Protein AF-A0A7C8MII4-F1 (afdb_monomer_lite)

Radius of gyration: 40.81 Å; chains: 1; bounding box: 81×83×101 Å

Structure (mmCIF, N/CA/C/O backbone):
data_AF-A0A7C8MII4-F1
#
_entry.id   AF-A0A7C8MII4-F1
#
loop_
_atom_site.group_PDB
_atom_site.id
_atom_site.type_symbol
_atom_site.label_atom_id
_atom_site.label_alt_id
_atom_site.label_comp_id
_atom_site.label_asym_id
_atom_site.label_entity_id
_atom_site.label_seq_id
_atom_site.pdbx_PDB_ins_code
_atom_site.Cartn_x
_atom_site.Cartn_y
_atom_site.Cartn_z
_atom_site.occupancy
_atom_site.B_iso_or_equiv
_atom_site.auth_seq_id
_atom_site.auth_comp_id
_atom_site.auth_asym_id
_atom_site.auth_atom_id
_atom_site.pdbx_PDB_model_num
ATOM 1 N N . MET A 1 1 ? -18.122 21.757 -27.239 1.00 58.00 1 MET A N 1
ATOM 2 C CA . MET A 1 1 ? -17.012 21.455 -26.301 1.00 58.00 1 MET A CA 1
ATOM 3 C C . MET A 1 1 ? -17.137 22.198 -24.965 1.00 58.00 1 MET A C 1
ATOM 5 O O . MET A 1 1 ? -17.083 21.529 -23.948 1.00 58.00 1 MET A O 1
ATOM 9 N N . ARG A 1 2 ? -17.390 23.521 -24.916 1.00 62.47 2 ARG A N 1
ATOM 10 C CA . ARG A 1 2 ? -17.504 24.284 -23.643 1.00 62.47 2 ARG A CA 1
ATOM 11 C C . ARG A 1 2 ? -18.662 23.869 -22.705 1.00 62.47 2 ARG A C 1
ATOM 13 O O . ARG A 1 2 ? -18.511 23.957 -21.490 1.00 62.47 2 ARG A O 1
ATOM 20 N N . SER A 1 3 ? -19.791 23.391 -23.239 1.00 69.25 3 SER A N 1
ATOM 21 C CA . SER A 1 3 ? -20.938 22.919 -22.434 1.00 69.25 3 SER A CA 1
ATOM 22 C C . SER A 1 3 ? -20.694 21.566 -21.753 1.00 69.25 3 SER A C 1
ATOM 24 O O . SER A 1 3 ? -21.163 21.340 -20.648 1.00 69.25 3 SER A O 1
ATOM 26 N N . GLN A 1 4 ? -19.914 20.675 -22.373 1.00 74.56 4 GLN A N 1
ATOM 27 C CA . GLN A 1 4 ? -19.583 19.372 -21.784 1.00 74.56 4 GLN A CA 1
ATOM 28 C C . GLN A 1 4 ? -18.565 19.503 -20.649 1.00 74.56 4 GLN A C 1
ATOM 30 O O . GLN A 1 4 ? -18.682 18.819 -19.639 1.00 74.56 4 GLN A O 1
ATOM 35 N N . SER A 1 5 ? -17.610 20.429 -20.774 1.00 81.00 5 SER A N 1
ATOM 36 C CA . SER A 1 5 ? -16.639 20.733 -19.717 1.00 81.00 5 SER A CA 1
ATOM 37 C C . SER A 1 5 ? -17.300 21.342 -18.476 1.00 81.00 5 SER A C 1
ATOM 39 O O . SER A 1 5 ? -16.904 21.029 -17.360 1.00 81.00 5 SER A O 1
ATOM 41 N N . SER A 1 6 ? -18.322 22.184 -18.661 1.00 84.81 6 SER A N 1
ATOM 42 C CA . SER A 1 6 ? -19.078 22.796 -17.559 1.00 84.81 6 SER A CA 1
ATOM 43 C C . SER A 1 6 ? -20.031 21.806 -16.888 1.00 84.81 6 SER A C 1
ATOM 45 O O . SER A 1 6 ? -20.107 21.800 -15.665 1.00 84.81 6 SER A O 1
ATOM 47 N N . LEU A 1 7 ? -20.678 20.914 -17.646 1.00 88.38 7 LEU A N 1
ATOM 48 C CA . LEU A 1 7 ? -21.465 19.808 -17.084 1.00 88.38 7 LEU A CA 1
ATOM 49 C C . LEU A 1 7 ? -20.591 18.840 -16.277 1.00 88.38 7 LEU A C 1
ATOM 51 O O . LEU A 1 7 ? -20.950 18.489 -15.158 1.00 88.38 7 LEU A O 1
ATOM 55 N N . LEU A 1 8 ? -19.418 18.464 -16.800 1.00 87.75 8 LEU A N 1
ATOM 56 C CA . LEU A 1 8 ? -18.447 17.642 -16.070 1.00 87.75 8 LEU A CA 1
ATOM 57 C C . LEU A 1 8 ? -17.945 18.335 -14.804 1.00 87.75 8 LEU A C 1
ATOM 59 O O . LEU A 1 8 ? -17.869 17.693 -13.762 1.00 87.75 8 LEU A O 1
ATOM 63 N N . ALA A 1 9 ? -17.646 19.634 -14.868 1.00 88.56 9 ALA A N 1
ATOM 64 C CA . ALA A 1 9 ? -17.247 20.402 -13.693 1.00 88.56 9 ALA A CA 1
ATOM 65 C C . ALA A 1 9 ? -18.372 20.474 -12.651 1.00 88.56 9 ALA A C 1
ATOM 67 O O . ALA A 1 9 ? -18.112 20.305 -11.467 1.00 88.56 9 ALA A O 1
ATOM 68 N N . LEU A 1 10 ? -19.625 20.659 -13.075 1.00 91.56 10 LEU A N 1
ATOM 69 C CA . LEU A 1 10 ? -20.774 20.723 -12.174 1.00 91.56 10 LEU A CA 1
ATOM 70 C C . LEU A 1 10 ? -21.038 19.362 -11.523 1.00 91.56 10 LEU A C 1
ATOM 72 O O . LEU A 1 10 ? -21.192 19.303 -10.309 1.00 91.56 10 LEU A O 1
ATOM 76 N N . VAL A 1 11 ? -20.988 18.267 -12.288 1.00 91.12 11 VAL A N 1
ATOM 77 C CA . VAL A 1 11 ? -21.071 16.894 -11.757 1.00 91.12 11 VAL A CA 1
ATOM 78 C C . VAL A 1 11 ? -19.927 16.613 -10.784 1.00 91.12 11 VAL A C 1
ATOM 80 O O . VAL A 1 11 ? -20.163 16.050 -9.719 1.00 91.12 11 VAL A O 1
ATOM 83 N N . LEU A 1 12 ? -18.705 17.044 -11.101 1.00 89.19 12 LEU A N 1
ATOM 84 C CA . LEU A 1 12 ? -17.547 16.885 -10.224 1.00 89.19 12 LEU A CA 1
ATOM 85 C C . LEU A 1 12 ? -17.688 17.709 -8.936 1.00 89.19 12 LEU A C 1
ATOM 87 O O . LEU A 1 12 ? -17.366 17.203 -7.867 1.00 89.19 12 LEU A O 1
ATOM 91 N N . CYS A 1 13 ? -18.235 18.925 -9.002 1.00 87.62 13 CYS A N 1
ATOM 92 C CA . CYS A 1 13 ? -18.549 19.743 -7.828 1.00 87.62 13 CYS A CA 1
ATOM 93 C C . CYS A 1 13 ? -19.676 19.137 -6.980 1.00 87.62 13 CYS A C 1
ATOM 95 O O . CYS A 1 13 ? -19.577 19.135 -5.757 1.00 87.62 13 CYS A O 1
ATOM 97 N N . LEU A 1 14 ? -20.723 18.591 -7.604 1.00 87.38 14 LEU A N 1
ATOM 98 C CA . LEU A 1 14 ? -21.826 17.913 -6.913 1.00 87.38 14 LEU A CA 1
ATOM 99 C C . LEU A 1 14 ? -21.333 16.636 -6.222 1.00 87.38 14 LEU A C 1
ATOM 101 O O . LEU A 1 14 ? -21.684 16.370 -5.075 1.00 87.38 14 LEU A O 1
ATOM 105 N N . PHE A 1 15 ? -20.453 15.887 -6.888 1.00 84.75 15 PHE A N 1
ATOM 106 C CA . PHE A 1 15 ? -19.798 14.717 -6.318 1.00 84.75 15 PHE A CA 1
ATOM 107 C C . PHE A 1 15 ? -18.830 15.097 -5.191 1.00 84.75 15 PHE A C 1
ATOM 109 O O . PHE A 1 15 ? -18.818 14.440 -4.156 1.00 84.75 15 PHE A O 1
ATOM 116 N N . ALA A 1 16 ? -18.065 16.181 -5.344 1.00 79.94 16 ALA A N 1
ATOM 117 C CA . ALA A 1 16 ? -17.188 16.699 -4.298 1.00 79.94 16 ALA A CA 1
ATOM 118 C C . ALA A 1 16 ? -17.983 17.186 -3.075 1.00 79.94 16 ALA A C 1
ATOM 120 O O . ALA A 1 16 ? -17.587 16.901 -1.950 1.00 79.94 16 ALA A O 1
ATOM 121 N N . ALA A 1 17 ? -19.128 17.845 -3.277 1.00 79.75 17 ALA A N 1
ATOM 122 C CA . ALA A 1 17 ? -20.029 18.252 -2.200 1.00 79.75 17 ALA A CA 1
ATOM 123 C C . ALA A 1 17 ? -20.650 17.040 -1.485 1.00 79.75 17 ALA A C 1
ATOM 125 O O . ALA A 1 17 ? -20.698 17.011 -0.258 1.00 79.75 17 ALA A O 1
ATOM 126 N N . ALA A 1 18 ? -21.060 16.008 -2.231 1.00 74.25 18 ALA A N 1
ATOM 127 C CA . ALA A 1 18 ? -21.553 14.756 -1.658 1.00 74.25 18 ALA A CA 1
ATOM 128 C C . ALA A 1 18 ? -20.454 13.977 -0.909 1.00 74.25 18 ALA A C 1
ATOM 130 O O . ALA A 1 18 ? -20.721 13.389 0.134 1.00 74.25 18 ALA A O 1
ATOM 131 N N . ALA A 1 19 ? -19.211 14.000 -1.401 1.00 70.75 19 ALA A N 1
ATOM 132 C CA . ALA A 1 19 ? -18.064 13.379 -0.741 1.00 70.75 19 ALA A CA 1
ATOM 133 C C . ALA A 1 19 ? -17.612 14.154 0.511 1.00 70.75 19 ALA A C 1
ATOM 135 O O . ALA A 1 19 ? -17.156 13.545 1.475 1.00 70.75 19 ALA A O 1
ATOM 136 N N . ALA A 1 20 ? -17.773 15.481 0.519 1.00 70.38 20 ALA A N 1
ATOM 137 C CA . ALA A 1 20 ? -17.507 16.344 1.669 1.00 70.38 20 ALA A CA 1
ATOM 138 C C . ALA A 1 20 ? -18.640 16.340 2.712 1.00 70.38 20 ALA A C 1
ATOM 140 O O . ALA A 1 20 ? -18.499 16.961 3.763 1.00 70.38 20 ALA A O 1
ATOM 141 N N . ALA A 1 21 ? -19.754 15.652 2.442 1.00 72.38 21 ALA A N 1
ATOM 142 C CA . ALA A 1 21 ? -20.902 15.621 3.342 1.00 72.38 21 ALA A CA 1
ATOM 143 C C . ALA A 1 21 ? -20.630 14.865 4.652 1.00 72.38 21 ALA A C 1
ATOM 145 O O . ALA A 1 21 ? -21.387 15.033 5.605 1.00 72.38 21 ALA A O 1
ATOM 146 N N . TRP A 1 22 ? -19.591 14.024 4.707 1.00 76.81 22 TRP A N 1
ATOM 147 C CA . TRP A 1 22 ? -19.248 13.246 5.899 1.00 76.81 22 TRP A CA 1
ATOM 148 C C . TRP A 1 22 ? -17.985 13.779 6.549 1.00 76.81 22 TRP A C 1
ATOM 150 O O . TRP A 1 22 ? -16.925 13.863 5.923 1.00 76.81 22 TRP A O 1
ATOM 160 N N . SER A 1 23 ? -18.089 14.090 7.833 1.00 85.19 23 SER A N 1
ATOM 161 C CA . SER A 1 23 ? -16.958 14.561 8.613 1.00 85.19 23 SER A CA 1
ATOM 162 C C . SER A 1 23 ? -16.147 13.394 9.183 1.00 85.19 23 SER A C 1
ATOM 164 O O . SER A 1 23 ? -16.542 12.225 9.125 1.00 85.19 23 SER A O 1
ATOM 166 N N . LYS A 1 24 ? -14.986 13.697 9.770 1.00 86.44 24 LYS A N 1
ATOM 167 C CA . LYS A 1 24 ? -14.166 12.693 10.458 1.00 86.44 24 LYS A CA 1
ATOM 168 C C . LYS A 1 24 ? -14.932 12.034 11.613 1.00 86.44 24 LYS A C 1
ATOM 170 O O . LYS A 1 24 ? -14.846 10.821 11.779 1.00 86.44 24 LYS A O 1
ATOM 175 N N . GLU A 1 25 ? -15.708 12.816 12.357 1.00 88.06 25 GLU A N 1
ATOM 176 C CA . GLU A 1 25 ? -16.490 12.329 13.499 1.00 88.06 25 GLU A CA 1
ATOM 177 C C . GLU A 1 25 ? -17.560 11.314 13.057 1.00 88.06 25 GLU A C 1
ATOM 179 O O . GLU A 1 25 ? -17.775 10.309 13.733 1.00 88.06 25 GLU A O 1
ATOM 184 N N . ASP A 1 26 ? -18.168 11.497 11.877 1.00 88.88 26 ASP A N 1
ATOM 185 C CA . ASP A 1 26 ? -19.146 10.540 11.336 1.00 88.88 26 ASP A CA 1
ATOM 186 C C . ASP A 1 26 ? -18.500 9.171 11.072 1.00 88.88 26 ASP A C 1
ATOM 188 O O . ASP A 1 26 ? -19.045 8.123 11.428 1.00 88.88 26 ASP A O 1
ATOM 192 N N . HIS A 1 27 ? -17.283 9.170 10.521 1.00 87.12 27 HIS A N 1
ATOM 193 C CA . HIS A 1 27 ? -16.519 7.944 10.289 1.00 87.12 27 HIS A CA 1
ATOM 194 C C . HIS A 1 27 ? -16.137 7.242 11.600 1.00 87.12 27 HIS A C 1
ATOM 196 O O . HIS A 1 27 ? -16.118 6.008 11.651 1.00 87.12 27 HIS A O 1
ATOM 202 N N . GLU A 1 28 ? -15.850 7.999 12.663 1.00 88.50 28 GLU A N 1
ATOM 203 C CA . GLU A 1 28 ? -15.583 7.444 13.994 1.00 88.50 28 GLU A CA 1
ATOM 204 C C . GLU A 1 28 ? -16.837 6.780 14.578 1.00 88.50 28 GLU A C 1
ATOM 206 O O . GLU A 1 28 ? -16.761 5.636 15.035 1.00 88.50 28 GLU A O 1
ATOM 211 N N . ILE A 1 29 ? -18.007 7.417 14.465 1.00 91.44 29 ILE A N 1
ATOM 212 C CA . ILE A 1 29 ? -19.292 6.836 14.881 1.00 91.44 29 ILE A CA 1
ATOM 213 C C . ILE A 1 29 ? -19.578 5.533 14.118 1.00 91.44 29 ILE A C 1
ATOM 215 O O . ILE A 1 29 ? -19.947 4.527 14.733 1.00 91.44 29 ILE A O 1
ATOM 219 N N . PHE A 1 30 ? -19.380 5.513 12.795 1.00 90.56 30 PHE A N 1
ATOM 220 C CA . PHE A 1 30 ? -19.610 4.318 11.973 1.00 90.56 30 PHE A CA 1
ATOM 221 C C . PHE A 1 30 ? -18.672 3.177 12.352 1.00 90.56 30 PHE A C 1
ATOM 223 O O . PHE A 1 30 ? -19.114 2.038 12.523 1.00 90.56 30 PHE A O 1
ATOM 230 N N . ARG A 1 31 ? -17.389 3.487 12.563 1.00 88.88 31 ARG A N 1
ATOM 231 C CA . ARG A 1 31 ? -16.403 2.516 13.036 1.00 88.88 31 ARG A CA 1
ATOM 232 C C . ARG A 1 31 ? -16.801 1.936 14.393 1.00 88.88 31 ARG A C 1
ATOM 234 O O . ARG A 1 31 ? -16.779 0.718 14.551 1.00 88.88 31 ARG A O 1
ATOM 241 N N . LEU A 1 32 ? -17.168 2.779 15.360 1.00 91.12 32 LEU A N 1
ATOM 242 C CA . LEU A 1 32 ? -17.574 2.334 16.697 1.00 91.12 32 LEU A CA 1
ATOM 243 C C . LEU A 1 32 ? -18.816 1.451 16.635 1.00 91.12 32 LEU A C 1
ATOM 245 O O . LEU A 1 32 ? -18.857 0.405 17.277 1.00 91.12 32 LEU A O 1
ATOM 249 N N . ARG A 1 33 ? -19.810 1.827 15.827 1.00 91.56 33 ARG A N 1
ATOM 250 C CA . ARG A 1 33 ? -21.014 1.024 15.600 1.00 91.56 33 ARG A CA 1
ATOM 251 C C . ARG A 1 33 ? -20.665 -0.343 15.020 1.00 91.56 33 ARG A C 1
ATOM 253 O O . ARG A 1 33 ? -21.158 -1.348 15.522 1.00 91.56 33 ARG A O 1
ATOM 260 N N . ASP A 1 34 ? -19.790 -0.409 14.023 1.00 89.44 34 ASP A N 1
ATOM 261 C CA . ASP A 1 34 ? -19.360 -1.682 13.438 1.00 89.44 34 ASP A CA 1
ATOM 262 C C . ASP A 1 34 ? -18.573 -2.545 14.438 1.00 89.44 34 ASP A C 1
ATOM 264 O O . ASP A 1 34 ? -18.765 -3.762 14.492 1.00 89.44 34 ASP A O 1
ATOM 268 N N . GLU A 1 35 ? -17.736 -1.934 15.281 1.00 89.44 35 GLU A N 1
ATOM 269 C CA . GLU A 1 35 ? -17.054 -2.631 16.376 1.00 89.44 35 GLU A CA 1
ATOM 270 C C . GLU A 1 35 ? -18.051 -3.166 17.420 1.00 89.44 35 GLU A C 1
ATOM 272 O O . GLU A 1 35 ? -17.892 -4.287 17.908 1.00 89.44 35 GLU A O 1
ATOM 277 N N . VAL A 1 36 ? -19.104 -2.414 17.747 1.00 91.75 36 VAL A N 1
ATOM 278 C CA . VAL A 1 36 ? -20.169 -2.874 18.652 1.00 91.75 36 VAL A CA 1
ATOM 279 C C . VAL A 1 36 ? -20.945 -4.031 18.034 1.00 91.75 36 VAL A C 1
ATOM 281 O O . VAL A 1 36 ? -21.109 -5.057 18.694 1.00 91.75 36 VAL A O 1
ATOM 284 N N . VAL A 1 37 ? -21.336 -3.925 16.763 1.00 91.06 37 VAL A N 1
ATOM 285 C CA . VAL A 1 37 ? -22.053 -4.983 16.037 1.00 91.06 37 VAL A CA 1
ATOM 286 C C . VAL A 1 37 ? -21.228 -6.269 15.970 1.00 91.06 37 VAL A C 1
ATOM 288 O O . VAL A 1 37 ? -21.763 -7.353 16.198 1.00 91.06 37 VAL A O 1
ATOM 291 N N . ALA A 1 38 ? -19.920 -6.161 15.723 1.00 90.06 38 ALA A N 1
ATOM 292 C CA . ALA A 1 38 ? -19.025 -7.312 15.630 1.00 90.06 38 ALA A CA 1
ATOM 293 C C . ALA A 1 38 ? -18.858 -8.082 16.953 1.00 90.06 38 ALA A C 1
ATOM 295 O O . ALA A 1 38 ? -18.561 -9.275 16.922 1.00 90.06 38 ALA A O 1
ATOM 296 N N . HIS A 1 39 ? -19.012 -7.420 18.105 1.00 89.25 39 HIS A N 1
ATOM 297 C CA . HIS A 1 39 ? -18.741 -8.020 19.418 1.00 89.25 39 HIS A CA 1
ATOM 298 C C . HIS A 1 39 ? -19.978 -8.250 20.290 1.00 89.25 39 HIS A C 1
ATOM 300 O O . HIS A 1 39 ? -19.969 -9.180 21.092 1.00 89.25 39 HIS A O 1
ATOM 306 N N . SER A 1 40 ? -21.003 -7.409 20.161 1.00 88.19 40 SER A N 1
ATOM 307 C CA . SER A 1 40 ? -22.209 -7.423 21.004 1.00 88.19 40 SER A CA 1
ATOM 308 C C . SER A 1 40 ? -23.468 -7.821 20.226 1.00 88.19 40 SER A C 1
ATOM 310 O O . SER A 1 40 ? -24.484 -8.131 20.836 1.00 88.19 40 SER A O 1
ATOM 312 N N . GLY A 1 41 ? -23.400 -7.856 18.890 1.00 90.62 41 GLY A N 1
ATOM 313 C CA . GLY A 1 41 ? -24.505 -8.230 18.010 1.00 90.62 41 GLY A CA 1
ATOM 314 C C . GLY A 1 41 ? -25.177 -7.037 17.313 1.00 90.62 41 GLY A C 1
ATOM 315 O O . GLY A 1 41 ? -24.972 -5.885 17.695 1.00 90.62 41 GLY A O 1
ATOM 316 N N . PRO A 1 42 ? -25.988 -7.295 16.269 1.00 87.06 42 PRO A N 1
ATOM 317 C CA . PRO A 1 42 ? -26.512 -6.263 15.367 1.00 87.06 42 PRO A CA 1
ATOM 318 C C . PRO A 1 42 ? -27.553 -5.324 15.991 1.00 87.06 42 PRO A C 1
ATOM 320 O O . PRO A 1 42 ? -27.716 -4.209 15.504 1.00 87.06 42 PRO A O 1
ATOM 323 N N . ASN A 1 43 ? -28.231 -5.757 17.057 1.00 87.75 43 ASN A N 1
ATOM 324 C CA . ASN A 1 43 ? -29.342 -5.022 17.671 1.00 87.75 43 ASN A CA 1
ATOM 325 C C . ASN A 1 43 ? -28.922 -4.194 18.895 1.00 87.75 43 ASN A C 1
ATOM 327 O O . ASN A 1 43 ? -29.783 -3.656 19.580 1.00 87.75 43 ASN A O 1
ATOM 331 N N . VAL A 1 44 ? -27.623 -4.121 19.201 1.00 92.31 44 VAL A N 1
ATOM 332 C CA . VAL A 1 44 ? -27.122 -3.416 20.386 1.00 92.31 44 VAL A CA 1
ATOM 333 C C . VAL A 1 44 ? -26.718 -1.993 20.014 1.00 92.31 44 VAL A C 1
ATOM 335 O O . VAL A 1 44 ? -25.807 -1.784 19.210 1.00 92.31 44 VAL A O 1
ATOM 338 N N . THR A 1 45 ? -27.378 -1.009 20.620 1.00 94.19 45 THR A N 1
ATOM 339 C CA . THR A 1 45 ? -27.055 0.414 20.451 1.00 94.19 45 THR A CA 1
ATOM 340 C C . THR A 1 45 ? -26.050 0.904 21.497 1.00 94.19 45 THR A C 1
ATOM 342 O O . THR A 1 45 ? -25.735 0.222 22.476 1.00 94.19 45 THR A O 1
ATOM 345 N N . PHE A 1 46 ? -25.545 2.129 21.327 1.00 95.06 46 PHE A N 1
ATOM 346 C CA . PHE A 1 46 ? -24.672 2.765 22.322 1.00 95.06 46 PHE A CA 1
ATOM 347 C C . PHE A 1 46 ? -25.389 3.002 23.657 1.00 95.06 46 PHE A C 1
ATOM 349 O O . PHE A 1 46 ? -24.762 2.968 24.716 1.00 95.06 46 PHE A O 1
ATOM 356 N N . TYR A 1 47 ? -26.705 3.206 23.607 1.00 95.12 47 TYR A N 1
ATOM 357 C CA . TYR A 1 47 ? -27.550 3.384 24.780 1.00 95.12 47 TYR A CA 1
ATOM 358 C C . TYR A 1 47 ? -27.724 2.074 25.552 1.00 95.12 47 TYR A C 1
ATOM 360 O O . TYR A 1 47 ? -27.548 2.056 26.772 1.00 95.12 47 TYR A O 1
ATOM 368 N N . ASP A 1 48 ? -27.936 0.965 24.841 1.00 94.12 48 ASP A N 1
ATOM 369 C CA . ASP A 1 48 ? -28.034 -0.370 25.445 1.00 94.12 48 ASP A CA 1
ATOM 370 C C . ASP A 1 48 ? -26.714 -0.772 26.112 1.00 94.12 48 ASP A C 1
ATOM 372 O O . ASP A 1 48 ? -26.695 -1.329 27.207 1.00 94.12 48 ASP A O 1
ATOM 376 N N . LEU A 1 49 ? -25.575 -0.399 25.518 1.00 92.38 49 LEU A N 1
ATOM 377 C CA . LEU A 1 49 ? -24.268 -0.619 26.138 1.00 92.38 49 LEU A CA 1
ATOM 378 C C . LEU A 1 49 ? -24.078 0.134 27.453 1.00 92.38 49 LEU A C 1
ATOM 380 O O . LEU A 1 49 ? -23.292 -0.325 28.276 1.00 92.38 49 LEU A O 1
ATOM 384 N N . LEU A 1 50 ? -24.768 1.249 27.684 1.00 93.00 50 LEU A N 1
ATOM 385 C CA . LEU A 1 50 ? -24.737 1.981 28.954 1.00 93.00 50 LEU A CA 1
ATOM 386 C C . LEU A 1 50 ? -25.935 1.666 29.867 1.00 93.00 50 LEU A C 1
ATOM 388 O O . LEU A 1 50 ? -25.993 2.212 30.966 1.00 93.00 50 LEU A O 1
ATOM 392 N N . ASP A 1 51 ? -26.839 0.772 29.455 1.00 93.19 51 ASP A N 1
ATOM 393 C CA . ASP A 1 51 ? -28.106 0.451 30.132 1.00 93.19 51 ASP A CA 1
ATOM 394 C C . ASP A 1 51 ? -28.988 1.694 30.375 1.00 93.19 51 ASP A C 1
ATOM 396 O O . ASP A 1 51 ? -29.544 1.895 31.458 1.00 93.19 51 ASP A O 1
ATOM 400 N N . VAL A 1 52 ? -29.092 2.571 29.375 1.00 95.31 52 VAL A N 1
ATOM 401 C CA . VAL A 1 52 ? -29.874 3.818 29.437 1.00 95.31 52 VAL A CA 1
ATOM 402 C C . VAL A 1 52 ? -30.797 3.940 28.230 1.00 95.31 52 VAL A C 1
ATOM 404 O O . VAL A 1 52 ? -30.556 3.342 27.190 1.00 95.31 52 VAL A O 1
ATOM 407 N N . LYS A 1 53 ? -31.859 4.743 28.347 1.00 94.56 53 LYS A N 1
ATOM 408 C CA . LYS A 1 53 ? -32.743 5.053 27.213 1.00 94.56 53 LYS A CA 1
ATOM 409 C C . LYS A 1 53 ? -32.149 6.178 26.347 1.00 94.56 53 LYS A C 1
ATOM 411 O O . LYS A 1 53 ? -31.478 7.053 26.899 1.00 94.56 53 LYS A O 1
ATOM 416 N N . PRO A 1 54 ? -32.475 6.253 25.042 1.00 92.69 54 PRO A N 1
ATOM 417 C CA . PRO A 1 54 ? -32.070 7.372 24.181 1.00 92.69 54 PRO A CA 1
ATOM 418 C C . PRO A 1 54 ? -32.540 8.748 24.680 1.00 92.69 54 PRO A C 1
ATOM 420 O O . PRO A 1 54 ? -31.927 9.762 24.368 1.00 92.69 54 PRO A O 1
ATOM 423 N N . SER A 1 55 ? -33.592 8.799 25.507 1.00 93.12 55 SER A N 1
ATOM 424 C CA . SER A 1 55 ? -34.104 10.023 26.140 1.00 93.12 55 SER A CA 1
ATOM 425 C C . SER A 1 55 ? -33.355 10.442 27.417 1.00 93.12 55 SER A C 1
ATOM 427 O O . SER A 1 55 ? -33.771 11.387 28.084 1.00 93.12 55 SER A O 1
ATOM 429 N N . ALA A 1 56 ? -32.286 9.739 27.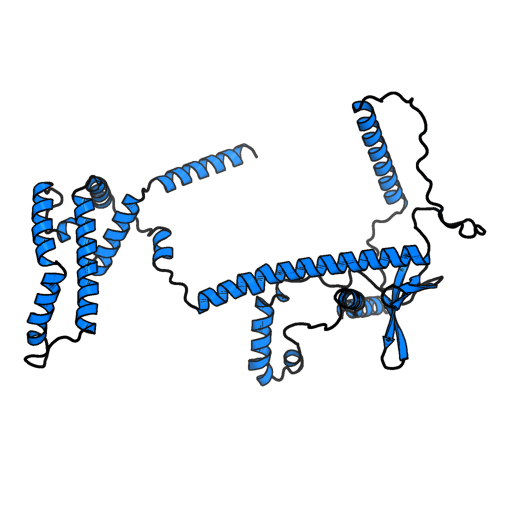806 1.00 93.31 56 ALA A N 1
ATOM 430 C CA . ALA A 1 56 ? -31.573 9.996 29.055 1.00 93.31 56 ALA A CA 1
ATOM 431 C C . ALA A 1 56 ? -30.850 11.356 29.062 1.00 93.31 56 ALA A C 1
ATOM 433 O O . ALA A 1 56 ? -30.223 11.766 28.075 1.00 93.31 56 ALA A O 1
ATOM 434 N N . THR A 1 57 ? -30.892 12.034 30.210 1.00 95.50 57 THR A N 1
ATOM 435 C CA . THR A 1 57 ? -30.203 13.314 30.446 1.00 95.50 57 THR A CA 1
ATOM 436 C C . THR A 1 57 ? -28.690 13.110 30.579 1.00 95.50 57 THR A C 1
ATOM 438 O O . THR A 1 57 ? -28.225 12.037 30.968 1.00 95.50 57 THR A O 1
ATOM 441 N N . GLN A 1 58 ? -27.895 14.153 30.329 1.00 93.12 58 GLN A N 1
ATOM 442 C CA . GLN A 1 58 ? -26.430 14.086 30.412 1.00 93.12 58 GLN A CA 1
ATOM 443 C C . GLN A 1 58 ? -25.902 13.597 31.773 1.00 93.12 58 GLN A C 1
ATOM 445 O O . GLN A 1 58 ? -24.937 12.833 31.836 1.00 93.12 58 GLN A O 1
ATOM 450 N N . ASP A 1 59 ? -26.557 13.950 32.878 1.00 94.25 59 ASP A N 1
ATOM 451 C CA . ASP A 1 59 ? -26.134 13.482 34.203 1.00 94.25 59 ASP A CA 1
ATOM 452 C C . ASP A 1 59 ? -26.448 12.004 34.443 1.00 94.25 59 ASP A C 1
ATOM 454 O O . ASP A 1 59 ? -25.672 11.304 35.100 1.00 94.25 59 ASP A O 1
ATOM 458 N N . GLN A 1 60 ? -27.536 11.496 33.856 1.00 95.12 60 GLN A N 1
ATOM 459 C CA . GLN A 1 60 ? -27.837 10.065 33.857 1.00 95.12 60 GLN A CA 1
ATOM 460 C C . GLN A 1 60 ? -26.778 9.299 33.053 1.00 95.12 60 GLN A C 1
ATOM 462 O O . GLN A 1 60 ? -26.273 8.288 33.539 1.00 95.12 60 GLN A O 1
ATOM 467 N N . LEU A 1 61 ? -26.349 9.829 31.900 1.00 94.62 61 LEU A N 1
ATOM 468 C CA . LEU A 1 61 ? -25.258 9.255 31.101 1.00 94.62 61 LEU A CA 1
ATOM 469 C C . LEU A 1 61 ? -23.929 9.226 31.866 1.00 94.62 61 LEU A C 1
ATOM 471 O O . LEU A 1 61 ? -23.227 8.214 31.861 1.00 94.62 61 LEU A O 1
ATOM 475 N N . LYS A 1 62 ? -23.581 10.305 32.577 1.00 94.81 62 LYS A N 1
ATOM 476 C CA . LYS A 1 62 ? -22.376 10.345 33.424 1.00 94.81 62 LYS A CA 1
ATOM 477 C C . LYS A 1 62 ? -22.429 9.291 34.532 1.00 94.81 62 LYS A C 1
ATOM 479 O O . LYS A 1 62 ? -21.431 8.602 34.747 1.00 94.81 62 LYS A O 1
ATOM 484 N N . LYS A 1 63 ? -23.570 9.146 35.218 1.00 95.94 63 LYS A N 1
ATOM 485 C CA . LYS A 1 63 ? -23.767 8.142 36.280 1.00 95.94 63 LYS A CA 1
ATOM 486 C C . LY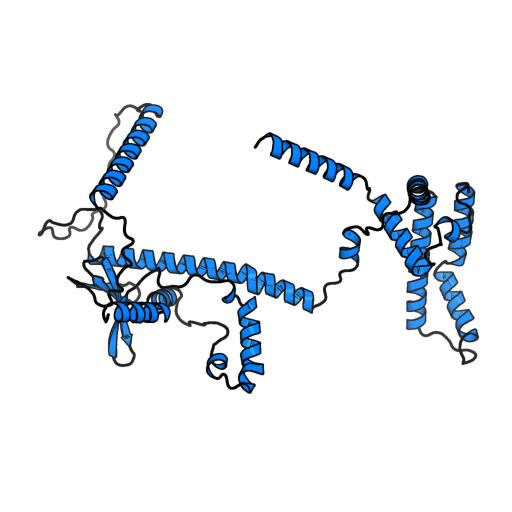S A 1 63 ? -23.687 6.715 35.730 1.00 95.94 63 LYS A C 1
ATOM 488 O O . LYS A 1 63 ? -22.946 5.900 36.278 1.00 95.94 63 LYS A O 1
ATOM 493 N N . ALA A 1 64 ? -24.384 6.437 34.630 1.00 96.56 64 ALA A N 1
ATOM 494 C CA . ALA A 1 64 ? -24.383 5.135 33.969 1.00 96.56 64 ALA A CA 1
ATOM 495 C C . ALA A 1 64 ? -22.978 4.739 33.495 1.00 96.56 64 ALA A C 1
ATOM 497 O O . ALA A 1 64 ? -22.499 3.650 33.813 1.00 96.56 64 ALA A O 1
ATOM 498 N N . TYR A 1 65 ? -22.263 5.665 32.848 1.00 95.50 65 TYR A N 1
ATOM 499 C CA . TYR A 1 65 ? -20.873 5.455 32.455 1.00 95.50 65 TYR A CA 1
ATOM 500 C C . TYR A 1 65 ? -19.974 5.134 33.650 1.00 95.50 65 TYR A C 1
ATOM 502 O O . TYR A 1 65 ? -19.225 4.168 33.588 1.00 95.50 65 TYR A O 1
ATOM 510 N N . ARG A 1 66 ? -20.049 5.901 34.748 1.00 95.69 66 ARG A N 1
ATOM 511 C CA . ARG A 1 66 ? -19.242 5.631 35.953 1.00 95.69 66 ARG A CA 1
ATOM 512 C C . ARG A 1 66 ? -19.508 4.227 36.499 1.00 95.69 66 ARG A C 1
ATOM 514 O O . ARG A 1 66 ? -18.562 3.502 36.800 1.00 95.69 66 ARG A O 1
ATOM 521 N N . LYS A 1 67 ? -20.782 3.826 36.567 1.00 95.88 67 LYS A N 1
ATOM 522 C CA . LYS A 1 67 ? -21.191 2.487 37.010 1.00 95.88 67 LYS A CA 1
ATOM 523 C C . LYS A 1 67 ? -20.605 1.396 36.107 1.00 95.88 67 LYS A C 1
ATOM 525 O O . LYS A 1 67 ? -19.992 0.459 36.614 1.00 95.88 67 LYS A O 1
ATOM 530 N N . LYS A 1 68 ? -20.747 1.532 34.785 1.00 94.38 68 LYS A N 1
ATOM 531 C CA . LYS A 1 68 ? -20.313 0.511 33.818 1.00 94.38 68 LYS A CA 1
ATOM 532 C C . LYS A 1 68 ? -18.792 0.467 33.631 1.00 94.38 68 LYS A C 1
ATOM 534 O O . LYS A 1 68 ? -18.210 -0.612 33.578 1.00 94.38 68 LYS A O 1
ATOM 539 N N . SER A 1 69 ? -18.133 1.625 33.638 1.00 94.50 69 SER A N 1
ATOM 540 C CA . SER A 1 69 ? -16.669 1.763 33.644 1.00 94.50 69 SER A CA 1
ATOM 541 C C . SER A 1 69 ? -16.057 1.032 34.839 1.00 94.50 69 SER A C 1
ATOM 543 O O . SER A 1 69 ? -15.163 0.213 34.653 1.00 94.50 69 SER A O 1
ATOM 545 N N . HIS A 1 70 ? -16.597 1.224 36.046 1.00 93.56 70 HIS A N 1
ATOM 546 C CA . HIS A 1 70 ? -16.112 0.525 37.236 1.00 93.56 70 HIS A CA 1
ATOM 547 C C . HIS A 1 70 ? -16.316 -0.999 37.169 1.00 93.56 70 HIS A C 1
ATOM 549 O O . HIS A 1 70 ? -15.514 -1.756 37.714 1.00 93.56 70 HIS A O 1
ATOM 555 N N . GLN A 1 71 ? -17.373 -1.471 36.503 1.00 92.62 71 GLN A N 1
ATOM 556 C CA . GLN A 1 71 ? -17.597 -2.904 36.296 1.00 92.62 71 GLN A CA 1
ATOM 557 C C . GLN A 1 71 ? -16.588 -3.503 35.311 1.00 92.62 71 GLN A C 1
ATOM 559 O O . GLN A 1 71 ? -16.044 -4.565 35.590 1.00 92.62 71 GLN A O 1
ATOM 564 N N . ILE A 1 72 ? -16.314 -2.828 34.193 1.00 93.00 72 ILE A N 1
ATOM 565 C CA . ILE A 1 72 ? -15.498 -3.351 33.080 1.00 93.00 72 ILE A CA 1
ATOM 566 C C . ILE A 1 72 ? -14.009 -2.961 33.211 1.00 93.00 72 ILE A C 1
ATOM 568 O O . ILE A 1 72 ? -13.185 -3.374 32.400 1.00 93.00 72 ILE A O 1
ATOM 572 N N . HIS A 1 73 ? -13.634 -2.190 34.237 1.00 95.50 73 HIS A N 1
ATOM 573 C CA . HIS A 1 73 ? -12.271 -1.685 34.410 1.00 95.50 73 HIS A CA 1
ATOM 574 C C . HIS A 1 73 ? -11.212 -2.808 34.341 1.00 95.50 73 HIS A C 1
ATOM 576 O O . HIS A 1 73 ? -11.361 -3.809 35.052 1.00 95.50 73 HIS A O 1
ATOM 582 N N . PRO A 1 74 ? -10.122 -2.644 33.559 1.00 96.38 74 PRO A N 1
ATOM 583 C CA . PRO A 1 74 ? -9.141 -3.706 33.334 1.00 96.38 74 PRO A CA 1
ATOM 584 C C . PRO A 1 74 ? -8.558 -4.290 34.621 1.00 96.38 74 PRO A C 1
ATOM 586 O O . PRO A 1 74 ? -8.503 -5.507 34.770 1.00 96.38 74 PRO A O 1
ATOM 589 N N . ASP A 1 75 ? -8.178 -3.443 35.577 1.00 94.38 75 ASP A N 1
ATOM 590 C CA . ASP A 1 75 ? -7.567 -3.899 36.831 1.00 94.38 75 ASP A CA 1
ATOM 591 C C . ASP A 1 75 ? -8.512 -4.792 37.654 1.00 94.38 75 ASP A C 1
ATOM 593 O O . ASP A 1 75 ? -8.152 -5.878 38.107 1.00 94.38 75 ASP A O 1
ATOM 597 N N . LYS A 1 76 ? -9.788 -4.405 37.740 1.00 95.38 76 LYS A N 1
ATOM 598 C CA . LYS A 1 76 ? -10.798 -5.192 38.448 1.00 95.38 76 LYS A CA 1
ATOM 599 C C . LYS A 1 76 ? -11.089 -6.502 37.725 1.00 95.38 76 LYS A C 1
ATOM 601 O O . LYS A 1 76 ? -11.186 -7.553 38.349 1.00 95.38 76 LYS A O 1
ATOM 606 N N . GLN A 1 77 ? -11.193 -6.453 36.401 1.00 95.19 77 GLN A N 1
ATOM 607 C CA . GLN A 1 77 ? -11.415 -7.636 35.575 1.00 95.19 77 GLN A CA 1
ATOM 608 C C . GLN A 1 77 ? -10.236 -8.613 35.621 1.00 95.19 77 GLN A C 1
ATOM 610 O O . GLN A 1 77 ? -10.450 -9.820 35.533 1.00 95.19 77 GLN A O 1
ATOM 615 N N . ARG A 1 78 ? -9.005 -8.128 35.833 1.00 94.56 78 ARG A N 1
ATOM 616 C CA . ARG A 1 78 ? -7.841 -8.981 36.106 1.00 94.56 78 ARG A CA 1
ATOM 617 C C . ARG A 1 78 ? -8.043 -9.797 37.377 1.00 94.56 78 ARG A C 1
ATOM 619 O O . ARG A 1 78 ? -7.855 -11.010 37.359 1.00 94.56 78 ARG A O 1
ATOM 626 N N . GLN A 1 79 ? -8.436 -9.136 38.463 1.00 93.62 79 GLN A N 1
ATOM 627 C CA . GLN A 1 79 ? -8.680 -9.789 39.749 1.00 93.62 79 GLN A CA 1
ATOM 628 C C . GLN A 1 79 ? -9.833 -10.791 39.639 1.00 93.62 79 GLN A C 1
ATOM 630 O O . GLN A 1 79 ? -9.672 -11.951 40.008 1.00 93.62 79 GLN A O 1
ATOM 635 N N . VAL A 1 80 ? -10.955 -10.380 39.034 1.00 93.94 80 VAL A N 1
ATOM 636 C CA . VAL A 1 80 ? -12.117 -11.251 38.795 1.00 93.94 80 VAL A CA 1
ATOM 637 C C . VAL A 1 80 ? -11.726 -12.481 37.977 1.00 93.94 80 VAL A C 1
ATOM 639 O O . VAL A 1 80 ? -12.123 -13.591 38.330 1.00 93.94 80 VAL A O 1
ATOM 642 N N . PHE A 1 81 ? -10.920 -12.319 36.926 1.00 93.56 81 PHE A N 1
ATOM 643 C CA . PHE A 1 81 ? -10.437 -13.438 36.119 1.00 93.56 81 PHE A CA 1
ATOM 644 C C . PHE A 1 81 ? -9.593 -14.408 36.948 1.00 93.56 81 PHE A C 1
ATOM 646 O O . PHE A 1 81 ? -9.874 -15.599 36.942 1.00 93.56 81 PHE A O 1
ATOM 653 N N . ILE A 1 82 ? -8.621 -13.915 37.723 1.00 92.19 82 ILE A N 1
ATOM 654 C CA . ILE A 1 82 ? -7.755 -14.760 38.562 1.00 92.19 82 ILE A CA 1
ATOM 655 C C . ILE A 1 82 ? -8.570 -15.516 39.620 1.00 92.19 82 ILE A C 1
ATOM 657 O O . ILE A 1 82 ? -8.377 -16.719 39.793 1.00 92.19 82 ILE A O 1
ATOM 661 N N . THR A 1 83 ? -9.497 -14.839 40.301 1.00 91.62 83 THR A N 1
ATOM 662 C CA . THR A 1 83 ? -10.340 -15.448 41.340 1.00 91.62 83 THR A CA 1
ATOM 663 C C . THR A 1 83 ? -11.312 -16.477 40.760 1.00 91.62 83 THR A C 1
ATOM 665 O O . THR A 1 83 ? -11.480 -17.553 41.329 1.00 91.62 83 THR A O 1
ATOM 668 N N . SER A 1 84 ? -11.938 -16.180 39.616 1.00 90.31 84 SER A N 1
ATOM 669 C CA . SER A 1 84 ? -12.913 -17.080 38.977 1.00 90.31 84 SER A CA 1
ATOM 670 C C . SER A 1 84 ? -12.277 -18.215 38.170 1.00 90.31 84 SER A C 1
ATOM 672 O O . SER A 1 84 ? -12.942 -19.209 37.877 1.00 90.31 84 SER A O 1
ATOM 674 N N . TYR A 1 85 ? -10.985 -18.125 37.849 1.00 89.31 85 TYR A N 1
ATOM 675 C CA . TYR A 1 85 ? -10.290 -19.129 37.044 1.00 89.31 85 TYR A CA 1
ATOM 676 C C . TYR A 1 85 ? -10.323 -20.526 37.677 1.00 89.31 85 TYR A C 1
ATOM 678 O O . TYR A 1 85 ? -10.640 -21.510 37.009 1.00 89.31 85 TYR A O 1
ATOM 686 N N . GLY A 1 86 ? -10.051 -20.618 38.982 1.00 82.06 86 GLY A N 1
ATOM 687 C CA . GLY A 1 86 ? -10.036 -21.890 39.710 1.00 82.06 86 GLY A CA 1
ATOM 688 C C . GLY A 1 86 ? -11.418 -22.529 39.892 1.00 82.06 86 GLY A C 1
ATOM 689 O O . GLY A 1 86 ? -11.488 -23.730 40.140 1.00 82.06 86 GLY A O 1
ATOM 690 N N . LEU A 1 87 ? -12.497 -21.747 39.753 1.00 81.94 87 LEU A N 1
ATOM 691 C CA . LEU A 1 87 ? -13.885 -22.22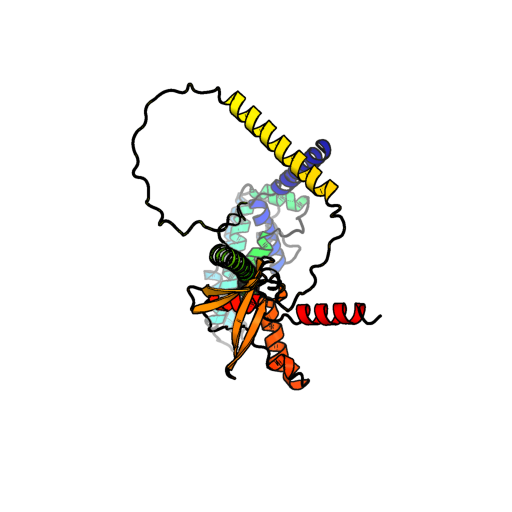8 39.798 1.00 81.94 87 LEU A CA 1
ATOM 692 C C . LEU A 1 87 ? -14.315 -22.835 38.458 1.00 81.94 87 LEU A C 1
ATOM 694 O O . LEU A 1 87 ? -15.046 -23.819 38.429 1.00 81.94 87 LEU A O 1
ATOM 698 N N . ASN A 1 88 ? -13.837 -22.255 37.356 1.00 76.38 88 ASN A N 1
ATOM 699 C CA . ASN A 1 88 ? -14.181 -22.678 35.997 1.00 76.38 88 ASN A CA 1
ATOM 700 C C . ASN A 1 88 ? -13.227 -23.748 35.437 1.00 76.38 88 ASN A C 1
ATOM 702 O O . ASN A 1 88 ? -13.511 -24.366 34.411 1.00 76.38 88 ASN A O 1
ATOM 706 N N . SER A 1 89 ? -12.082 -23.969 36.085 1.00 79.00 89 SER A N 1
ATOM 707 C CA . SER A 1 89 ? -11.119 -24.999 35.700 1.00 79.00 89 SER A CA 1
ATOM 708 C C . SER A 1 89 ? -11.516 -26.372 36.242 1.00 79.00 89 SER A C 1
ATOM 710 O O . SER A 1 89 ? -11.902 -26.516 37.400 1.00 79.00 89 SER A O 1
ATOM 712 N N . LYS A 1 90 ? -11.317 -27.420 35.429 1.00 75.50 90 LYS A N 1
ATOM 713 C CA . LYS A 1 90 ? -11.497 -28.825 35.846 1.00 75.50 90 LYS A CA 1
ATOM 714 C C . LYS A 1 90 ? -10.617 -29.215 37.043 1.00 75.50 90 LYS A C 1
ATOM 716 O O . LYS A 1 90 ? -10.915 -30.190 37.726 1.00 75.50 90 LYS A O 1
ATOM 721 N N . LYS A 1 91 ? -9.529 -28.478 37.298 1.00 76.00 91 LYS A N 1
ATOM 722 C CA . LYS A 1 91 ? -8.614 -28.717 38.417 1.00 76.00 91 LYS A CA 1
ATOM 723 C C . LYS A 1 91 ? -8.853 -27.674 39.510 1.00 76.00 91 LYS A C 1
ATOM 725 O O . LYS A 1 91 ? -8.530 -26.499 39.327 1.00 76.00 91 LYS A O 1
ATOM 730 N N . LYS A 1 92 ? -9.377 -28.118 40.660 1.00 71.00 92 LYS A N 1
ATOM 731 C CA . LYS A 1 92 ? -9.561 -27.269 41.850 1.00 71.00 92 LYS A CA 1
ATOM 732 C C . LYS A 1 92 ? -8.229 -26.601 42.219 1.00 71.00 92 LYS A C 1
ATOM 734 O O . LYS A 1 92 ? -7.222 -27.284 42.390 1.00 71.00 92 LYS A O 1
ATOM 739 N N . GLY A 1 93 ? -8.226 -25.270 42.308 1.00 74.62 93 GLY A N 1
ATOM 740 C CA . GLY A 1 93 ? -7.042 -24.474 42.664 1.00 74.62 93 GLY A CA 1
ATOM 741 C C . GLY A 1 93 ? -6.069 -24.168 41.516 1.00 74.62 93 GLY A C 1
ATOM 742 O O . GLY A 1 93 ? -4.971 -23.678 41.775 1.00 74.62 93 GLY A O 1
ATOM 743 N N . ALA A 1 94 ? -6.435 -24.437 40.257 1.00 83.38 94 ALA A N 1
ATOM 744 C CA . ALA A 1 94 ? -5.627 -24.012 39.114 1.00 83.38 94 ALA A CA 1
ATOM 745 C C . ALA A 1 94 ? -5.488 -22.480 39.069 1.00 83.38 94 ALA A C 1
ATOM 747 O O . ALA A 1 94 ? -6.446 -21.756 39.342 1.00 83.38 94 ALA A O 1
ATOM 748 N N . LYS A 1 95 ? -4.298 -21.993 38.699 1.00 86.88 95 LYS A N 1
ATOM 749 C CA . LYS A 1 95 ? -4.018 -20.571 38.460 1.00 86.88 95 LYS A CA 1
ATOM 750 C C . LYS A 1 95 ? -3.816 -20.333 36.958 1.00 86.88 95 LYS A C 1
ATOM 752 O O . LYS A 1 95 ? -3.207 -21.194 36.317 1.00 86.88 95 LYS A O 1
ATOM 757 N N . PRO A 1 96 ? -4.295 -19.204 36.404 1.00 91.00 96 PRO A N 1
ATOM 758 C CA . PRO A 1 96 ? -4.137 -18.899 34.988 1.00 91.00 96 PRO A CA 1
ATOM 759 C C . PRO A 1 96 ? -2.674 -18.681 34.627 1.00 91.00 96 PRO A C 1
ATOM 761 O O . PRO A 1 96 ? -1.901 -18.119 35.407 1.00 91.00 96 PRO A O 1
ATOM 764 N N . THR A 1 97 ? -2.304 -19.091 33.418 1.00 93.81 97 THR A N 1
ATOM 765 C CA . THR A 1 97 ? -0.975 -18.802 32.876 1.00 93.81 97 THR A CA 1
ATOM 766 C C . THR A 1 97 ? -0.851 -17.319 32.515 1.00 93.81 97 THR A C 1
ATOM 768 O O . THR A 1 97 ? -1.840 -16.660 32.193 1.00 93.81 97 THR A O 1
ATOM 771 N N . GLN A 1 98 ? 0.371 -16.774 32.508 1.00 94.00 98 GLN A N 1
ATOM 772 C CA . GLN A 1 98 ? 0.581 -15.360 32.168 1.00 94.00 98 GLN A CA 1
ATOM 773 C C . GLN A 1 98 ? 0.046 -15.016 30.766 1.00 94.00 98 GLN A C 1
ATOM 775 O O . GLN A 1 98 ? -0.615 -13.998 30.594 1.00 94.00 98 GLN A O 1
ATOM 780 N N . LYS A 1 99 ? 0.221 -15.916 29.785 1.00 95.25 99 LYS A N 1
ATOM 781 C CA . LYS A 1 99 ? -0.306 -15.740 28.419 1.00 95.25 99 LYS A CA 1
ATOM 782 C C . LYS A 1 99 ? -1.835 -15.648 28.385 1.00 95.25 99 LYS A C 1
ATOM 784 O O . LYS A 1 99 ? -2.382 -14.869 27.607 1.00 95.25 99 LYS A O 1
ATOM 789 N N . GLU A 1 100 ? -2.530 -16.429 29.211 1.00 93.50 100 GLU A N 1
ATOM 790 C CA . GLU A 1 100 ? -3.992 -16.370 29.327 1.00 93.50 100 GLU A CA 1
ATOM 791 C C . GLU A 1 100 ? -4.454 -15.060 29.963 1.00 93.50 100 GLU A C 1
ATOM 793 O O . GLU A 1 100 ? -5.402 -14.447 29.468 1.00 93.50 100 GLU A O 1
ATOM 798 N N . ILE A 1 101 ? -3.756 -14.604 31.011 1.00 94.56 101 ILE A N 1
ATOM 799 C CA . ILE A 1 101 ? -4.016 -13.304 31.640 1.00 94.56 101 ILE A CA 1
ATOM 800 C C . ILE A 1 101 ? -3.850 -12.197 30.599 1.00 94.56 101 ILE A C 1
ATOM 802 O O . ILE A 1 101 ? -4.763 -11.396 30.416 1.00 94.56 101 ILE A O 1
ATOM 806 N N . ASP A 1 102 ? -2.740 -12.178 29.864 1.00 95.88 102 ASP A N 1
ATOM 807 C CA . ASP A 1 102 ? -2.456 -11.144 28.866 1.00 95.88 102 ASP A CA 1
ATOM 808 C C . ASP A 1 102 ? -3.495 -11.144 27.731 1.00 95.88 102 ASP A C 1
ATOM 810 O O . ASP A 1 102 ? -3.972 -10.088 27.306 1.00 95.88 102 ASP A O 1
ATOM 814 N N . ALA A 1 103 ? -3.917 -12.325 27.268 1.00 96.06 103 ALA A N 1
ATOM 815 C CA . ALA A 1 103 ? -4.960 -12.460 26.253 1.00 96.06 103 ALA A CA 1
ATOM 816 C C . ALA A 1 103 ? -6.330 -11.966 26.750 1.00 96.06 103 ALA A C 1
ATOM 818 O O . ALA A 1 103 ? -7.051 -11.297 26.002 1.00 96.06 103 ALA A O 1
ATOM 819 N N . HIS A 1 104 ? -6.688 -12.268 28.002 1.00 94.69 104 HIS A N 1
ATOM 820 C CA . HIS A 1 104 ? -7.906 -11.767 28.636 1.00 94.69 104 HIS A CA 1
ATOM 821 C C . HIS A 1 104 ? -7.855 -10.243 28.788 1.00 94.69 104 HIS A C 1
ATOM 823 O O . HIS A 1 104 ? -8.758 -9.535 28.339 1.00 94.69 104 HIS A O 1
ATOM 829 N N . MET A 1 105 ? -6.753 -9.725 29.327 1.00 95.94 105 MET A N 1
ATOM 830 C CA . MET A 1 105 ? -6.537 -8.296 29.530 1.00 95.94 105 MET A CA 1
ATOM 831 C C . MET A 1 105 ? -6.564 -7.520 28.218 1.00 95.94 105 MET A C 1
ATOM 833 O O . MET A 1 105 ? -7.181 -6.463 28.155 1.00 95.94 105 MET A O 1
ATOM 837 N N . LYS A 1 106 ? -6.006 -8.062 27.130 1.00 96.12 106 LYS A N 1
ATOM 838 C CA . LYS A 1 106 ? -6.101 -7.446 25.800 1.00 96.12 106 LYS A CA 1
ATOM 839 C C . LYS A 1 106 ? -7.554 -7.257 25.350 1.00 96.12 106 LYS A C 1
ATOM 841 O O . LYS A 1 106 ? -7.889 -6.207 24.804 1.00 96.12 106 LYS A O 1
ATOM 846 N N . LYS A 1 107 ? -8.423 -8.247 25.588 1.00 94.56 107 LYS A N 1
ATOM 847 C CA . LYS A 1 107 ? -9.855 -8.165 25.247 1.00 94.56 107 LYS A CA 1
ATOM 848 C C . LYS A 1 107 ? -10.587 -7.156 26.132 1.00 94.56 107 LYS A C 1
ATOM 850 O O . LYS A 1 107 ? -11.346 -6.342 25.610 1.00 94.56 107 LYS A O 1
ATOM 855 N N . VAL A 1 108 ? -10.339 -7.186 27.442 1.00 95.62 108 VAL A N 1
ATOM 856 C CA . VAL A 1 108 ? -10.972 -6.270 28.403 1.00 95.62 108 VAL A CA 1
ATOM 857 C C . VAL A 1 108 ? -10.554 -4.827 28.150 1.00 95.62 108 VAL A C 1
ATOM 859 O O . VAL A 1 108 ? -11.412 -3.956 28.055 1.00 95.62 108 VAL A O 1
ATOM 862 N N . THR A 1 109 ? -9.258 -4.569 27.982 1.00 96.00 109 THR A N 1
ATOM 863 C CA . THR A 1 109 ? -8.741 -3.227 27.699 1.00 96.00 109 THR A CA 1
ATOM 864 C C . THR A 1 109 ? -9.336 -2.675 26.407 1.00 96.00 109 THR A C 1
ATOM 866 O O . THR A 1 109 ? -9.794 -1.536 26.397 1.00 96.00 109 THR A O 1
ATOM 869 N N . ALA A 1 110 ? -9.430 -3.484 25.345 1.00 94.12 110 ALA A N 1
ATOM 870 C CA . ALA A 1 110 ? -10.087 -3.069 24.106 1.00 94.12 110 ALA A CA 1
ATOM 871 C C . ALA A 1 110 ? -11.586 -2.770 24.309 1.00 94.12 110 ALA A C 1
ATOM 873 O O . ALA A 1 110 ? -12.094 -1.770 23.806 1.00 94.12 110 ALA A O 1
ATOM 874 N N . ALA A 1 111 ? -12.308 -3.597 25.073 1.00 93.19 111 ALA A N 1
ATOM 875 C CA . ALA A 1 111 ? -13.716 -3.351 25.388 1.00 93.19 111 ALA A CA 1
ATOM 876 C C . ALA A 1 111 ? -13.913 -2.062 26.205 1.00 93.19 111 ALA A C 1
ATOM 878 O O . ALA A 1 111 ? -14.811 -1.277 25.903 1.00 93.19 111 ALA A O 1
ATOM 879 N N . TYR A 1 112 ? -13.044 -1.820 27.187 1.00 95.38 112 TYR A N 1
ATOM 880 C CA . TYR A 1 112 ? -13.049 -0.616 28.010 1.00 95.38 112 TYR A CA 1
ATOM 881 C C . TYR A 1 112 ? -12.760 0.644 27.186 1.00 95.38 112 TYR A C 1
ATOM 883 O O . TYR A 1 112 ? -13.489 1.625 27.303 1.00 95.38 112 TYR A O 1
ATOM 891 N N . GLN A 1 113 ? -11.756 0.600 26.302 1.00 94.81 113 GLN A N 1
ATOM 892 C CA . GLN A 1 113 ? -11.426 1.701 25.390 1.00 94.81 113 GLN A CA 1
ATOM 893 C C . GLN A 1 113 ? -12.610 2.058 24.485 1.00 94.81 113 GLN A C 1
ATOM 895 O O . GLN A 1 113 ? -12.970 3.230 24.371 1.00 94.81 113 GLN A O 1
ATOM 900 N N . ARG A 1 114 ? -13.281 1.057 23.903 1.00 93.69 114 ARG A N 1
ATOM 901 C CA . ARG A 1 114 ? -14.490 1.291 23.097 1.00 93.69 114 ARG A CA 1
ATOM 902 C C . ARG A 1 114 ? -15.597 1.939 23.912 1.00 93.69 114 ARG A C 1
ATOM 904 O O . ARG A 1 114 ? -16.175 2.926 23.475 1.00 93.69 114 ARG A O 1
ATOM 911 N N . LEU A 1 115 ? -15.854 1.430 25.116 1.00 94.38 115 LEU A N 1
ATOM 912 C CA . LEU A 1 115 ? -16.860 1.994 26.012 1.00 94.38 115 LEU A CA 1
ATOM 913 C C . LEU A 1 115 ? -16.529 3.438 26.420 1.00 94.38 115 LEU A C 1
ATOM 915 O O . LEU A 1 115 ? -17.437 4.264 26.498 1.00 94.38 115 LEU A O 1
ATOM 919 N N . SER A 1 116 ? -15.251 3.772 26.637 1.00 94.69 116 SER A N 1
ATOM 920 C CA . SER A 1 116 ? -14.854 5.152 26.927 1.00 94.69 116 SER A CA 1
ATOM 921 C C . SER A 1 116 ? -15.112 6.090 25.753 1.00 94.69 116 SER A C 1
ATOM 923 O O . SER A 1 116 ? -15.652 7.169 25.980 1.00 94.69 116 SER A O 1
ATOM 925 N N . VAL A 1 117 ? -14.822 5.666 24.517 1.00 94.88 117 VAL A N 1
ATOM 926 C CA . VAL A 1 117 ? -15.072 6.486 23.320 1.00 94.88 117 VAL A CA 1
ATOM 927 C C . VAL A 1 117 ? -16.576 6.619 23.053 1.00 94.88 117 VAL A C 1
ATOM 929 O O . VAL A 1 117 ? -17.076 7.707 22.799 1.00 94.88 117 VAL A O 1
ATOM 932 N N . ILE A 1 118 ? -17.354 5.547 23.208 1.00 94.94 118 ILE A N 1
ATOM 933 C CA . ILE A 1 118 ? -18.821 5.620 23.097 1.00 94.94 118 ILE A CA 1
ATOM 934 C C . ILE A 1 118 ? -19.394 6.604 24.124 1.00 94.94 118 ILE A C 1
ATOM 936 O O . ILE A 1 118 ? -20.278 7.404 23.821 1.00 94.94 118 ILE A O 1
ATOM 940 N N . ALA A 1 119 ? -18.867 6.592 25.349 1.00 94.81 119 ALA A N 1
ATOM 941 C CA . ALA A 1 119 ? -19.300 7.524 26.374 1.00 94.81 119 ALA A CA 1
ATOM 942 C C . ALA A 1 119 ? -18.899 8.976 26.081 1.00 94.81 119 ALA A C 1
ATOM 944 O O . ALA A 1 119 ? -19.607 9.872 26.538 1.00 94.81 119 ALA A O 1
ATOM 945 N N . THR A 1 120 ? -17.798 9.236 25.366 1.00 94.44 120 THR A N 1
ATOM 946 C CA . THR A 1 120 ? -17.460 10.597 24.919 1.00 94.44 120 THR A CA 1
ATOM 947 C C . THR A 1 120 ? -18.393 11.057 23.806 1.00 94.44 120 THR A C 1
ATOM 949 O O . THR A 1 120 ? -18.920 12.160 23.922 1.00 94.44 120 THR A O 1
ATOM 952 N N . VAL A 1 121 ? -18.702 10.193 22.830 1.00 94.62 121 VAL A N 1
ATOM 953 C CA . VAL A 1 121 ? -19.676 10.473 21.754 1.00 94.62 121 VAL A CA 1
ATOM 954 C C . VAL A 1 121 ? -21.037 10.854 22.347 1.00 94.62 121 VAL A C 1
ATOM 956 O O . VAL A 1 121 ? -21.590 11.902 22.029 1.00 94.62 121 VAL A O 1
ATOM 959 N N . LEU A 1 122 ? -21.560 10.047 23.280 1.00 94.62 122 LEU A N 1
ATOM 960 C CA . LEU A 1 122 ? -22.877 10.283 23.886 1.00 94.62 122 LEU A CA 1
ATOM 961 C C . LEU A 1 122 ? -22.928 11.504 24.819 1.00 94.62 122 LEU A C 1
ATOM 963 O O . LEU A 1 122 ? -23.995 12.093 25.003 1.00 94.62 122 LEU A O 1
ATOM 967 N N . LYS A 1 123 ? -21.805 11.872 25.445 1.00 92.25 123 LYS A N 1
ATOM 968 C CA . LYS A 1 123 ? -21.726 13.071 26.297 1.00 92.25 123 LYS A CA 1
ATOM 969 C C . LYS A 1 123 ? -21.513 14.351 25.493 1.00 92.25 123 LYS A C 1
ATOM 971 O O . LYS A 1 123 ? -21.865 15.422 25.980 1.00 92.25 123 LYS A O 1
ATOM 976 N N . GLY A 1 124 ? -20.898 14.239 24.320 1.00 91.94 124 GLY A N 1
ATOM 977 C CA . 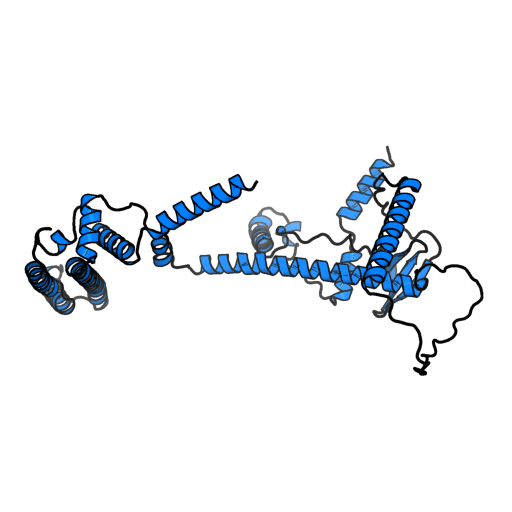GLY A 1 124 ? -20.562 15.353 23.446 1.00 91.94 124 GLY A CA 1
ATOM 978 C C . GLY A 1 124 ? -21.692 15.757 22.490 1.00 91.94 124 GLY A C 1
ATOM 979 O O . GLY A 1 124 ? -22.770 15.157 22.498 1.00 91.94 124 GLY A O 1
ATOM 980 N N . PRO A 1 125 ? -21.432 16.761 21.633 1.00 91.44 125 PRO A N 1
ATOM 981 C CA . PRO A 1 125 ? -22.359 17.187 20.579 1.00 91.44 125 PRO A CA 1
ATOM 982 C C . PRO A 1 125 ? -22.550 16.118 19.488 1.00 91.44 125 PRO A C 1
ATOM 984 O O . PRO A 1 125 ? -23.547 16.120 18.773 1.00 91.44 125 PRO A O 1
ATOM 987 N N . GLU A 1 126 ? -21.630 15.154 19.386 1.00 92.50 126 GLU A N 1
ATOM 988 C CA . GLU A 1 126 ? -21.706 14.020 18.455 1.00 92.50 126 GLU A CA 1
ATOM 989 C C . GLU A 1 126 ? -22.906 13.098 18.714 1.00 92.50 126 GLU A C 1
ATOM 991 O O . GLU A 1 126 ? -23.318 12.359 17.818 1.00 92.50 126 GLU A O 1
ATOM 996 N N . ARG A 1 127 ? -23.516 13.174 19.905 1.00 93.88 127 ARG A N 1
ATOM 997 C CA . ARG A 1 127 ? -24.763 12.471 20.224 1.00 93.88 127 ARG A CA 1
ATOM 998 C C . ARG A 1 127 ? -25.865 12.781 19.214 1.00 93.88 127 ARG A C 1
ATOM 1000 O O . ARG A 1 127 ? -26.556 11.862 18.796 1.00 93.88 127 ARG A O 1
ATOM 1007 N N . GLU A 1 128 ? -26.015 14.039 18.803 1.00 93.06 128 GLU A N 1
ATOM 1008 C CA . GLU A 1 128 ? -27.062 14.430 17.849 1.00 93.06 128 GLU A CA 1
ATOM 1009 C C . GLU A 1 128 ? -26.839 13.791 16.476 1.00 93.06 128 GLU A C 1
ATOM 1011 O O . GLU A 1 128 ? -27.786 13.328 15.840 1.00 93.06 128 GLU A O 1
ATOM 1016 N N . ARG A 1 129 ? -25.574 13.688 16.045 1.00 92.88 129 ARG A N 1
ATOM 1017 C CA . ARG A 1 129 ? -25.203 12.993 14.804 1.00 92.88 129 ARG A CA 1
ATOM 1018 C C . ARG A 1 129 ? -25.481 11.499 14.913 1.00 92.88 129 ARG A C 1
ATOM 1020 O O . ARG A 1 129 ? -26.059 10.912 14.003 1.00 92.88 129 ARG A O 1
ATOM 1027 N N . TYR A 1 130 ? -25.140 10.889 16.047 1.00 93.81 130 TYR A N 1
ATOM 1028 C CA . TYR A 1 130 ? -25.478 9.493 16.313 1.00 93.81 130 TYR A CA 1
ATOM 1029 C C . TYR A 1 130 ? -26.995 9.251 16.278 1.00 93.81 130 TYR A C 1
ATOM 1031 O O . TYR A 1 130 ? -27.446 8.328 15.600 1.00 93.81 130 TYR A O 1
ATOM 1039 N N . ASP A 1 131 ? -27.783 10.104 16.937 1.00 94.81 131 ASP A N 1
ATOM 1040 C CA . ASP A 1 131 ? -29.246 10.024 16.956 1.00 94.81 131 ASP A CA 1
ATOM 1041 C C . ASP A 1 131 ? -29.853 10.222 15.559 1.00 94.81 131 ASP A C 1
ATOM 1043 O O . ASP A 1 131 ? -30.818 9.543 15.199 1.00 94.81 131 ASP A O 1
ATOM 1047 N N . HIS A 1 132 ? -29.265 11.095 14.736 1.00 93.31 132 HIS A N 1
ATOM 1048 C CA . HIS A 1 132 ? -29.632 11.249 13.330 1.00 93.31 132 HIS A CA 1
ATOM 1049 C C . HIS A 1 132 ? -29.451 9.934 12.554 1.00 93.31 132 HIS A C 1
ATOM 1051 O O . HIS A 1 132 ? -30.383 9.485 11.886 1.00 93.31 132 HIS A O 1
ATOM 1057 N N . PHE A 1 133 ? -28.300 9.264 12.682 1.00 91.88 133 PHE A N 1
ATOM 1058 C CA . PHE A 1 133 ? -28.062 7.972 12.023 1.00 91.88 133 PHE A CA 1
ATOM 1059 C C . PHE A 1 133 ? -28.893 6.830 12.612 1.00 91.88 133 PHE A C 1
ATOM 1061 O O . PHE A 1 133 ? -29.247 5.894 11.898 1.00 91.88 133 PHE A O 1
ATOM 1068 N N . LEU A 1 134 ? -29.255 6.904 13.893 1.00 92.69 134 LEU A N 1
ATOM 1069 C CA . LEU A 1 134 ? -30.143 5.924 14.509 1.00 92.69 134 LEU A CA 1
ATOM 1070 C C . LEU A 1 134 ? -31.567 6.009 13.936 1.00 92.69 134 LEU A C 1
ATOM 1072 O O . LEU A 1 134 ? -32.208 4.977 13.754 1.00 92.69 134 LEU A O 1
ATOM 1076 N N . ARG A 1 135 ? -32.044 7.220 13.616 1.00 93.56 135 ARG A N 1
ATOM 1077 C CA . ARG A 1 135 ? -33.368 7.455 13.008 1.00 93.56 135 ARG A CA 1
ATOM 1078 C C . ARG A 1 135 ? -33.384 7.203 11.500 1.00 93.56 135 ARG A C 1
ATOM 1080 O O . ARG A 1 135 ? -34.327 6.599 11.000 1.00 93.56 135 ARG A O 1
ATOM 1087 N N . ASN A 1 136 ? -32.346 7.648 10.791 1.00 93.12 136 ASN A N 1
ATOM 1088 C CA . ASN A 1 136 ? -32.290 7.628 9.323 1.00 93.12 136 ASN A CA 1
ATOM 1089 C C . ASN A 1 136 ? -31.579 6.391 8.751 1.00 93.12 136 ASN A C 1
ATOM 1091 O O . ASN A 1 136 ? -31.666 6.120 7.554 1.00 93.12 136 ASN A O 1
ATOM 1095 N N . GLY A 1 137 ? -30.895 5.624 9.599 1.00 90.38 137 GLY A N 1
ATOM 1096 C CA . GLY A 1 137 ? -30.098 4.466 9.217 1.00 90.38 137 GLY A CA 1
ATOM 1097 C C . GLY A 1 137 ? -28.618 4.792 9.000 1.00 90.38 137 GLY A C 1
ATOM 1098 O O . GLY A 1 137 ? -28.225 5.912 8.672 1.00 90.38 137 GLY A O 1
ATOM 1099 N N . PHE A 1 138 ? -27.780 3.768 9.180 1.00 89.44 138 PHE A N 1
ATOM 1100 C CA . PHE A 1 138 ? -26.333 3.852 8.977 1.00 89.44 138 PHE A CA 1
ATOM 1101 C C . PHE A 1 138 ? -25.955 3.482 7.535 1.00 89.44 138 PHE A C 1
ATOM 1103 O O . PHE A 1 138 ? -26.502 2.512 6.993 1.00 89.44 138 PHE A O 1
ATOM 1110 N N . PRO A 1 139 ? -24.986 4.180 6.914 1.00 86.00 139 PRO A N 1
ATOM 1111 C CA . PRO A 1 139 ? -24.477 3.790 5.607 1.00 86.00 139 PRO A CA 1
ATOM 1112 C C . PRO A 1 139 ? -23.818 2.405 5.674 1.00 86.00 139 PRO A C 1
ATOM 1114 O O . PRO A 1 139 ? -23.126 2.062 6.630 1.00 86.00 139 PRO A O 1
ATOM 1117 N N . LYS A 1 140 ? -24.013 1.591 4.629 1.00 79.88 140 LYS A N 1
ATOM 1118 C CA . LYS A 1 140 ? -23.361 0.271 4.513 1.00 79.88 140 LYS A CA 1
ATOM 1119 C C . LYS A 1 140 ? -21.908 0.363 4.027 1.00 79.88 140 LYS A C 1
ATOM 1121 O O . LYS A 1 140 ? -21.161 -0.606 4.153 1.00 79.88 140 LYS A O 1
ATOM 1126 N N . TRP A 1 141 ? -21.512 1.495 3.440 1.00 71.31 141 TRP A N 1
ATOM 1127 C CA . TRP A 1 141 ? -20.164 1.701 2.915 1.00 71.31 141 TRP A CA 1
ATOM 1128 C C . TRP A 1 141 ? -19.184 2.022 4.047 1.00 71.31 141 TRP A C 1
ATOM 1130 O O . TRP A 1 141 ? -19.402 2.940 4.826 1.00 71.31 141 TRP A O 1
ATOM 1140 N N . ARG A 1 142 ? -18.086 1.262 4.122 1.00 66.50 142 ARG A N 1
ATOM 1141 C CA . ARG A 1 142 ? -17.108 1.311 5.225 1.00 66.50 142 ARG A CA 1
ATOM 1142 C C . ARG A 1 142 ? -15.981 2.338 5.020 1.00 66.50 142 ARG A C 1
ATOM 1144 O O . ARG A 1 142 ? -15.010 2.344 5.773 1.00 66.50 142 ARG A O 1
ATOM 1151 N N . GLY A 1 143 ? -16.094 3.187 3.996 1.00 68.19 143 GLY A N 1
ATOM 1152 C CA . GLY A 1 143 ? -15.060 4.145 3.599 1.00 68.19 143 GLY A CA 1
ATOM 1153 C C . GLY A 1 143 ? -13.784 3.485 3.054 1.00 68.19 143 GLY A C 1
ATOM 1154 O O . GLY A 1 143 ? -13.650 2.260 3.017 1.00 68.19 143 GLY A O 1
ATOM 1155 N N . SER A 1 144 ? -12.816 4.302 2.628 1.00 67.44 144 SER A N 1
ATOM 1156 C CA . SER A 1 144 ? -11.493 3.824 2.190 1.00 67.44 144 SER A CA 1
ATOM 1157 C C . SER A 1 144 ? -10.573 3.476 3.372 1.00 67.44 144 SER A C 1
ATOM 1159 O O . SER A 1 144 ? -9.783 2.537 3.290 1.00 67.44 144 SER A O 1
ATOM 1161 N N . GLY A 1 145 ? -10.725 4.172 4.507 1.00 67.06 145 GLY A N 1
ATOM 1162 C CA . GLY A 1 145 ? -9.935 3.964 5.727 1.00 67.06 145 GLY A CA 1
ATOM 1163 C C . GLY A 1 145 ? -10.035 2.550 6.310 1.00 67.06 145 GLY A C 1
ATOM 1164 O O . GLY A 1 145 ? -9.053 2.042 6.849 1.00 67.06 145 GLY A O 1
ATOM 1165 N N . TYR A 1 146 ? -11.177 1.875 6.138 1.00 70.50 146 TYR A N 1
ATOM 1166 C CA . TYR A 1 146 ? -11.357 0.476 6.542 1.00 70.50 146 TYR A CA 1
ATOM 1167 C C . TYR A 1 146 ? -10.367 -0.468 5.847 1.00 70.50 146 TYR A C 1
ATOM 1169 O O . TYR A 1 146 ? -9.804 -1.360 6.486 1.00 70.50 146 TYR A O 1
ATOM 1177 N N . TYR A 1 147 ? -10.122 -0.254 4.551 1.00 71.25 147 TYR A N 1
ATOM 1178 C CA . TYR A 1 147 ? -9.201 -1.083 3.776 1.00 71.25 147 TYR A CA 1
ATOM 1179 C C . TYR A 1 147 ? -7.754 -0.870 4.230 1.00 71.25 147 TYR A C 1
ATOM 1181 O O . TYR A 1 147 ? -7.034 -1.844 4.447 1.00 71.25 147 TYR A O 1
ATOM 1189 N N . TYR A 1 148 ? -7.356 0.381 4.480 1.00 73.81 148 TYR A N 1
ATOM 1190 C CA . TYR A 1 148 ? -6.001 0.705 4.936 1.00 73.81 148 TYR A CA 1
ATOM 1191 C C . TYR A 1 148 ? -5.718 0.249 6.373 1.00 73.81 148 TYR A C 1
ATOM 1193 O O . TYR A 1 148 ? -4.628 -0.237 6.652 1.00 73.81 148 TYR A O 1
ATOM 1201 N N . ALA A 1 149 ? -6.692 0.330 7.287 1.00 75.88 149 ALA A N 1
ATOM 1202 C CA . ALA A 1 149 ? -6.497 -0.088 8.680 1.00 75.88 149 ALA A CA 1
ATOM 1203 C C . ALA A 1 149 ? -6.292 -1.608 8.841 1.00 75.88 149 ALA A C 1
ATOM 1205 O O . ALA A 1 149 ? -5.698 -2.061 9.824 1.00 75.88 149 ALA A O 1
ATOM 1206 N N . ARG A 1 150 ? -6.804 -2.411 7.899 1.00 77.44 150 ARG A N 1
ATOM 1207 C CA . ARG A 1 150 ? -6.744 -3.879 7.959 1.00 77.44 150 ARG A CA 1
ATOM 1208 C C . ARG A 1 150 ? -5.707 -4.487 7.020 1.00 77.44 150 ARG A C 1
ATOM 1210 O O . ARG A 1 150 ? -5.260 -5.604 7.282 1.00 77.44 150 ARG A O 1
ATOM 1217 N N . PHE A 1 151 ? -5.315 -3.782 5.960 1.00 82.19 151 PHE A N 1
ATOM 1218 C CA . PHE A 1 151 ? -4.263 -4.241 5.066 1.00 82.19 151 PHE A CA 1
ATOM 1219 C C . PHE A 1 151 ? -2.915 -4.230 5.794 1.00 82.19 151 PHE A C 1
ATOM 1221 O O . PHE A 1 151 ? -2.312 -3.187 6.028 1.00 82.19 151 PHE A O 1
ATOM 1228 N N . ARG A 1 152 ? -2.451 -5.417 6.186 1.00 85.12 152 ARG A N 1
ATOM 1229 C CA . ARG A 1 152 ? -1.100 -5.639 6.703 1.00 85.12 152 ARG A CA 1
ATOM 1230 C C . ARG A 1 152 ? -0.315 -6.322 5.592 1.00 85.12 152 ARG A C 1
ATOM 1232 O O . ARG A 1 152 ? -0.472 -7.537 5.453 1.00 85.12 152 ARG A O 1
ATOM 1239 N N . PRO A 1 153 ? 0.437 -5.573 4.763 1.00 87.75 153 PRO A N 1
ATOM 1240 C CA . PRO A 1 153 ? 1.162 -6.176 3.659 1.00 87.75 153 PRO A CA 1
ATOM 1241 C C . PRO A 1 153 ? 2.101 -7.248 4.215 1.00 87.75 153 PRO A C 1
ATOM 1243 O O . PRO A 1 153 ? 2.957 -6.978 5.054 1.00 87.75 153 PRO A O 1
ATOM 1246 N N . GLY A 1 154 ? 1.887 -8.492 3.792 1.00 92.00 154 GLY A N 1
ATOM 1247 C CA . GLY A 1 154 ? 2.791 -9.591 4.100 1.00 92.00 154 GLY A CA 1
ATOM 1248 C C . GLY A 1 154 ? 4.058 -9.501 3.254 1.00 92.00 154 GLY A C 1
ATOM 1249 O O . GLY A 1 154 ? 4.071 -8.825 2.222 1.00 92.00 154 GLY A O 1
ATOM 1250 N N . LEU A 1 155 ? 5.094 -10.248 3.639 1.00 93.69 155 LEU A N 1
ATOM 1251 C CA . LEU A 1 155 ? 6.367 -10.302 2.913 1.00 93.69 155 LEU A CA 1
ATOM 1252 C C . LEU A 1 155 ? 6.166 -10.545 1.409 1.00 93.69 155 LEU A C 1
ATOM 1254 O O . LEU A 1 155 ? 6.708 -9.809 0.596 1.00 93.69 155 LEU A O 1
ATOM 1258 N N . PHE A 1 156 ? 5.313 -11.504 1.036 1.00 92.69 156 PHE A N 1
ATOM 1259 C CA . PHE A 1 156 ? 5.004 -11.790 -0.367 1.00 92.69 156 PHE A CA 1
ATOM 1260 C C . PHE A 1 156 ? 4.405 -10.587 -1.107 1.00 92.69 156 PHE A C 1
ATOM 1262 O O . PHE A 1 156 ? 4.818 -10.288 -2.220 1.00 92.69 156 PHE A O 1
ATOM 1269 N N . SER A 1 157 ? 3.463 -9.863 -0.490 1.00 91.62 157 SER A N 1
ATOM 1270 C CA . SER A 1 157 ? 2.858 -8.682 -1.122 1.00 91.62 157 SER A CA 1
ATOM 1271 C C . SER A 1 157 ? 3.870 -7.553 -1.330 1.00 91.62 157 SER A C 1
ATOM 1273 O O . SER A 1 157 ? 3.823 -6.873 -2.351 1.00 91.62 157 SER A O 1
ATOM 1275 N N . VAL A 1 158 ? 4.822 -7.401 -0.402 1.00 94.12 158 VAL A N 1
ATOM 1276 C CA . VAL A 1 158 ? 5.912 -6.424 -0.516 1.00 94.12 158 VAL A CA 1
ATOM 1277 C C . VAL A 1 158 ? 6.894 -6.842 -1.607 1.00 94.12 158 VAL A C 1
ATOM 1279 O O . VAL A 1 158 ? 7.227 -6.025 -2.458 1.00 94.12 158 VAL A O 1
ATOM 1282 N N . LEU A 1 159 ? 7.313 -8.111 -1.627 1.00 94.31 159 LEU A N 1
ATOM 1283 C CA . LEU A 1 159 ? 8.214 -8.645 -2.650 1.00 94.31 159 LEU A CA 1
ATOM 1284 C C . LEU A 1 159 ? 7.596 -8.566 -4.048 1.00 94.31 159 LEU A C 1
ATOM 1286 O O . LEU A 1 159 ? 8.269 -8.145 -4.980 1.00 94.31 159 LEU A O 1
ATOM 1290 N N . MET A 1 160 ? 6.310 -8.895 -4.190 1.00 93.31 160 MET A N 1
ATOM 1291 C CA . MET A 1 160 ? 5.577 -8.740 -5.447 1.00 93.31 160 MET A CA 1
ATOM 1292 C C . MET A 1 160 ? 5.517 -7.268 -5.872 1.00 93.31 160 MET A C 1
ATOM 1294 O O . MET A 1 160 ? 5.772 -6.953 -7.030 1.00 93.31 160 MET A O 1
ATOM 1298 N N . GLY A 1 161 ? 5.238 -6.352 -4.939 1.00 94.19 161 GLY A N 1
ATOM 1299 C CA . GLY A 1 161 ? 5.250 -4.914 -5.211 1.00 94.19 161 GLY A CA 1
ATOM 1300 C C . GLY A 1 161 ? 6.621 -4.414 -5.673 1.00 94.19 161 GLY A C 1
ATOM 1301 O O . GLY A 1 161 ? 6.712 -3.718 -6.682 1.00 94.19 161 GLY A O 1
ATOM 1302 N N . LEU A 1 162 ? 7.694 -4.820 -4.988 1.00 94.50 162 LEU A N 1
ATOM 1303 C CA . LEU A 1 162 ? 9.068 -4.485 -5.361 1.00 94.50 162 LEU A CA 1
ATOM 1304 C C . LEU A 1 162 ? 9.447 -5.082 -6.723 1.00 94.50 162 LEU A C 1
ATOM 1306 O O . LEU A 1 162 ? 10.090 -4.408 -7.520 1.00 94.50 162 LEU A O 1
ATOM 1310 N N . LEU A 1 163 ? 9.020 -6.312 -7.017 1.00 93.94 163 LEU A N 1
ATOM 1311 C CA . LEU A 1 163 ? 9.259 -6.961 -8.305 1.00 93.94 163 LEU A CA 1
ATOM 1312 C C . LEU A 1 163 ? 8.537 -6.229 -9.444 1.00 93.94 163 LEU A C 1
ATOM 1314 O O . LEU A 1 163 ? 9.135 -5.994 -10.488 1.00 93.94 163 LEU A O 1
ATOM 1318 N N . VAL A 1 164 ? 7.281 -5.822 -9.246 1.00 95.25 164 VAL A N 1
ATOM 1319 C CA . VAL A 1 164 ? 6.511 -5.078 -10.257 1.00 95.25 164 VAL A CA 1
ATOM 1320 C C . VAL A 1 164 ? 7.101 -3.688 -10.489 1.00 95.25 164 VAL A C 1
ATOM 1322 O O . VAL A 1 164 ? 7.288 -3.276 -11.634 1.00 95.25 164 VAL A O 1
ATOM 1325 N N . VAL A 1 165 ? 7.426 -2.964 -9.417 1.00 96.12 165 VAL A N 1
ATOM 1326 C CA . VAL A 1 165 ? 7.961 -1.600 -9.522 1.00 96.12 165 VAL A CA 1
ATOM 1327 C C . VAL A 1 165 ? 9.407 -1.612 -10.013 1.00 96.12 165 VAL A C 1
ATOM 1329 O O . VAL A 1 165 ? 9.719 -0.957 -11.003 1.00 96.12 165 VAL A O 1
ATOM 1332 N N . GLY A 1 166 ? 10.285 -2.359 -9.346 1.00 94.94 166 GLY A N 1
ATOM 1333 C CA . GLY A 1 166 ? 11.711 -2.433 -9.655 1.00 94.94 166 GLY A CA 1
ATOM 1334 C C . GLY A 1 166 ? 12.000 -3.286 -10.887 1.00 94.94 166 GLY A C 1
ATOM 1335 O O . GLY A 1 166 ? 12.546 -2.793 -11.869 1.00 94.94 166 GLY A O 1
ATOM 1336 N N . GLY A 1 167 ? 11.594 -4.556 -10.854 1.00 92.19 167 GLY A N 1
ATOM 1337 C CA . GLY A 1 167 ? 11.828 -5.515 -11.941 1.00 92.19 167 GLY A CA 1
ATOM 1338 C C . GLY A 1 167 ? 10.970 -5.283 -13.188 1.00 92.19 167 GLY A C 1
ATOM 1339 O O . GLY A 1 167 ? 11.329 -5.768 -14.259 1.00 92.19 167 GLY A O 1
ATOM 1340 N N . GLY A 1 168 ? 9.860 -4.550 -13.065 1.00 94.12 168 GLY A N 1
ATOM 1341 C CA . GLY A 1 168 ? 9.004 -4.134 -14.176 1.00 94.12 168 GLY A CA 1
ATOM 1342 C C . GLY A 1 168 ? 9.269 -2.690 -14.588 1.00 94.12 168 GLY A C 1
ATOM 1343 O O . GLY A 1 168 ? 9.980 -2.445 -15.556 1.00 94.12 168 GLY A O 1
ATOM 1344 N N . GLY A 1 169 ? 8.690 -1.730 -13.863 1.00 94.44 169 GLY A N 1
ATOM 1345 C CA . GLY A 1 169 ? 8.672 -0.314 -14.256 1.00 94.44 169 GLY A CA 1
ATOM 1346 C C . GLY A 1 169 ? 10.055 0.336 -14.379 1.00 94.44 169 GLY A C 1
ATOM 1347 O O . GLY A 1 169 ? 10.389 0.880 -15.432 1.00 94.44 169 GLY A O 1
ATOM 1348 N N . VAL A 1 170 ? 10.868 0.270 -13.321 1.00 96.12 170 VAL A N 1
ATOM 1349 C CA . VAL A 1 170 ? 12.218 0.864 -13.298 1.00 96.12 170 VAL A CA 1
ATOM 1350 C C . VAL A 1 170 ? 13.129 0.168 -14.304 1.00 96.12 170 VAL A C 1
ATOM 1352 O O . VAL A 1 170 ? 13.823 0.834 -15.069 1.00 96.12 170 VAL A O 1
ATOM 1355 N N . HIS A 1 171 ? 13.093 -1.163 -14.354 1.00 93.75 171 HIS A N 1
ATOM 1356 C CA . HIS A 1 171 ? 13.889 -1.929 -15.304 1.00 93.75 171 HIS A CA 1
ATOM 1357 C C . HIS A 1 171 ? 13.494 -1.653 -16.764 1.00 93.75 171 HIS A C 1
ATOM 1359 O O . HIS A 1 171 ? 14.366 -1.438 -17.599 1.00 93.75 171 HIS A O 1
ATOM 1365 N N . TYR A 1 172 ? 12.198 -1.575 -17.084 1.00 94.12 172 TYR A N 1
ATOM 1366 C CA . TYR A 1 172 ? 11.734 -1.199 -18.424 1.00 94.12 172 TYR A CA 1
ATOM 1367 C C . TYR A 1 172 ? 12.222 0.195 -18.824 1.00 94.12 172 TYR A C 1
ATOM 1369 O O . TYR A 1 172 ? 12.682 0.403 -19.945 1.00 94.12 172 TYR A O 1
ATOM 1377 N N . PHE A 1 173 ? 12.170 1.149 -17.893 1.00 95.12 173 PHE A N 1
ATOM 1378 C CA . PHE A 1 173 ? 12.706 2.483 -18.128 1.00 95.12 173 PHE A CA 1
ATOM 1379 C C . PHE A 1 173 ? 14.219 2.454 -18.392 1.00 95.12 173 PHE A C 1
ATOM 1381 O O . PHE A 1 173 ? 14.683 3.096 -19.333 1.00 95.12 173 PHE A O 1
ATOM 1388 N N . ALA A 1 174 ? 14.984 1.675 -17.621 1.00 93.12 174 ALA A N 1
ATOM 1389 C CA . ALA A 1 174 ? 16.416 1.490 -17.854 1.00 93.12 174 ALA A CA 1
ATOM 1390 C C . ALA A 1 174 ? 16.698 0.886 -19.241 1.00 93.12 174 ALA A C 1
ATOM 1392 O O . ALA A 1 174 ? 17.548 1.402 -19.968 1.00 93.12 174 ALA A O 1
ATOM 1393 N N . LEU A 1 175 ? 15.934 -0.133 -19.654 1.00 91.56 175 LEU A N 1
ATOM 1394 C CA . LEU A 1 175 ? 16.028 -0.722 -20.992 1.00 91.56 175 LEU A CA 1
ATOM 1395 C C . LEU A 1 175 ? 15.759 0.319 -22.082 1.00 91.56 175 LEU A C 1
ATOM 1397 O O . LEU A 1 175 ? 16.561 0.452 -23.005 1.00 91.56 175 LEU A O 1
ATOM 1401 N N . LEU A 1 176 ? 14.693 1.111 -21.946 1.00 93.12 176 LEU A N 1
ATOM 1402 C CA . LEU A 1 176 ? 14.339 2.163 -22.899 1.00 93.12 176 LEU A CA 1
ATOM 1403 C C . LEU A 1 176 ? 15.436 3.228 -23.026 1.00 93.12 176 LEU A C 1
ATOM 1405 O O . LEU A 1 176 ? 15.791 3.631 -24.136 1.00 93.12 176 LEU A O 1
ATOM 1409 N N . MET A 1 177 ? 15.986 3.672 -21.895 1.00 92.88 177 MET A N 1
ATOM 1410 C CA . MET A 1 177 ? 17.080 4.644 -21.865 1.00 92.88 177 MET A CA 1
ATOM 1411 C C . MET A 1 177 ? 18.358 4.070 -22.481 1.00 92.88 177 MET A C 1
ATOM 1413 O O . MET A 1 177 ? 19.033 4.765 -23.240 1.00 92.88 177 MET A O 1
ATOM 1417 N N . SER A 1 178 ? 18.664 2.801 -22.202 1.00 89.81 178 SER A N 1
ATOM 1418 C CA . SER A 1 178 ? 19.831 2.118 -22.762 1.00 89.81 178 SER A CA 1
ATOM 1419 C C . SER A 1 178 ? 19.723 1.952 -24.281 1.00 89.81 178 SER A C 1
ATOM 1421 O O . SER A 1 178 ? 20.646 2.338 -24.993 1.00 89.81 178 SER A O 1
ATOM 1423 N N . TRP A 1 179 ? 18.566 1.511 -24.790 1.00 90.94 179 TRP A N 1
ATOM 1424 C CA . TRP A 1 179 ? 18.282 1.394 -26.223 1.00 90.94 179 TRP A CA 1
ATOM 1425 C C . TRP A 1 179 ? 18.422 2.744 -26.927 1.00 90.94 179 TRP A C 1
ATOM 1427 O O . TRP A 1 179 ? 19.091 2.865 -27.953 1.00 90.94 179 TRP A O 1
ATOM 1437 N N . ARG A 1 180 ? 17.859 3.804 -26.334 1.00 91.88 180 ARG A N 1
ATOM 1438 C CA . ARG A 1 180 ? 17.977 5.157 -26.881 1.00 91.88 180 ARG A CA 1
ATOM 1439 C C . ARG A 1 180 ? 19.435 5.617 -26.949 1.00 91.88 180 ARG A C 1
ATOM 1441 O O . ARG A 1 180 ? 19.851 6.149 -27.976 1.00 91.88 180 ARG A O 1
ATOM 1448 N N . ARG A 1 181 ? 20.212 5.391 -25.884 1.00 90.44 181 ARG A N 1
ATOM 1449 C CA . ARG A 1 181 ? 21.636 5.755 -25.824 1.00 90.44 181 ARG A CA 1
ATOM 1450 C C . ARG A 1 181 ? 22.464 4.985 -26.857 1.00 90.44 181 ARG A C 1
ATOM 1452 O O . ARG A 1 181 ? 23.286 5.609 -27.524 1.00 90.44 181 ARG A O 1
ATOM 1459 N N . ARG A 1 182 ? 22.228 3.677 -27.023 1.00 88.38 182 ARG A N 1
ATOM 1460 C CA . ARG A 1 182 ? 22.903 2.839 -28.031 1.00 88.38 182 ARG A CA 1
ATOM 1461 C C . ARG A 1 182 ? 22.592 3.305 -29.450 1.00 88.38 182 ARG A C 1
ATOM 1463 O O . ARG A 1 182 ? 23.511 3.567 -30.218 1.00 88.38 182 ARG A O 1
ATOM 1470 N N . ARG A 1 183 ? 21.322 3.574 -29.764 1.00 90.31 183 ARG A N 1
ATOM 1471 C CA . ARG A 1 183 ? 20.922 4.116 -31.073 1.00 90.31 183 ARG A CA 1
ATOM 1472 C C . ARG A 1 183 ? 21.576 5.469 -31.379 1.00 90.31 183 ARG A C 1
ATOM 1474 O O . ARG A 1 183 ? 22.093 5.678 -32.475 1.00 90.31 183 ARG A O 1
ATOM 1481 N N . GLU A 1 184 ? 21.591 6.385 -30.410 1.00 91.69 184 GLU A N 1
ATOM 1482 C CA . GLU A 1 184 ? 22.256 7.692 -30.540 1.00 91.69 184 GLU A CA 1
ATOM 1483 C C . GLU A 1 184 ? 23.786 7.559 -30.680 1.00 91.69 184 GLU A C 1
ATOM 1485 O O . GLU A 1 184 ? 24.427 8.363 -31.364 1.00 91.69 184 GLU A O 1
ATOM 1490 N N . PHE A 1 185 ? 24.395 6.556 -30.044 1.00 91.00 185 PHE A N 1
ATOM 1491 C CA . PHE A 1 185 ? 25.808 6.228 -30.218 1.00 91.00 185 PHE A CA 1
ATOM 1492 C C . PHE A 1 185 ? 26.092 5.749 -31.645 1.00 91.00 185 PHE A C 1
ATOM 1494 O O . PHE A 1 185 ? 26.895 6.383 -32.332 1.00 91.00 185 PHE A O 1
ATOM 1501 N N . THR A 1 186 ? 25.377 4.730 -32.131 1.00 88.88 186 THR A N 1
ATOM 1502 C CA . THR A 1 186 ? 25.571 4.154 -33.471 1.00 88.88 186 THR A CA 1
ATOM 1503 C C . THR A 1 186 ? 25.390 5.207 -34.562 1.00 88.88 186 THR A C 1
ATOM 1505 O O . THR A 1 186 ? 26.229 5.337 -35.451 1.00 88.88 186 THR A O 1
ATOM 1508 N N . GLN A 1 187 ? 24.369 6.063 -34.457 1.00 91.38 187 GLN A N 1
ATOM 1509 C CA . GLN A 1 187 ? 24.164 7.169 -35.401 1.00 91.38 187 GLN A CA 1
ATOM 1510 C C . GLN A 1 187 ? 25.337 8.155 -35.432 1.00 91.38 187 GLN A C 1
ATOM 1512 O O . GLN A 1 187 ? 25.780 8.570 -36.507 1.00 91.38 187 GLN A O 1
ATOM 1517 N N . ARG A 1 188 ? 25.853 8.549 -34.261 1.00 91.44 188 ARG A N 1
ATOM 1518 C CA . ARG A 1 188 ? 27.016 9.446 -34.176 1.00 91.44 188 ARG A CA 1
ATOM 1519 C C . ARG A 1 188 ? 28.279 8.774 -34.704 1.00 91.44 188 ARG A C 1
ATOM 1521 O O . ARG A 1 188 ? 29.078 9.442 -35.356 1.00 91.44 188 ARG A O 1
ATOM 1528 N N . TYR A 1 189 ? 28.435 7.479 -34.455 1.00 89.44 189 TYR A N 1
ATOM 1529 C CA . TYR A 1 189 ? 29.563 6.683 -34.920 1.00 89.44 189 TYR A CA 1
ATOM 1530 C C . TYR A 1 189 ? 29.575 6.571 -36.453 1.00 89.44 189 TYR A C 1
ATOM 1532 O O . TYR A 1 189 ? 30.570 6.926 -37.083 1.00 89.44 189 TYR A O 1
ATOM 1540 N N . ILE A 1 190 ? 28.431 6.244 -37.066 1.00 89.69 190 ILE A N 1
ATOM 1541 C CA . ILE A 1 190 ? 28.230 6.247 -38.526 1.00 89.69 190 ILE A CA 1
ATOM 1542 C C . ILE A 1 190 ? 28.510 7.631 -39.119 1.00 89.69 190 ILE A C 1
ATOM 1544 O O . ILE A 1 190 ? 29.203 7.752 -40.128 1.00 89.69 190 ILE A O 1
ATOM 1548 N N . LYS A 1 191 ? 27.989 8.697 -38.497 1.00 91.19 191 LYS A N 1
ATOM 1549 C CA . LYS A 1 191 ? 28.198 10.067 -38.981 1.00 91.19 191 LYS A CA 1
ATOM 1550 C C . LYS A 1 191 ? 29.684 10.432 -39.012 1.00 91.19 191 LYS A C 1
ATOM 1552 O O . LYS A 1 191 ? 30.147 10.955 -40.021 1.00 91.19 191 LYS A O 1
ATOM 1557 N N . ARG A 1 192 ? 30.424 10.127 -37.941 1.00 90.38 192 ARG A N 1
ATOM 1558 C CA . ARG A 1 192 ? 31.875 10.363 -37.869 1.00 90.38 192 ARG A CA 1
ATOM 1559 C C . ARG A 1 192 ? 32.622 9.559 -38.927 1.00 90.38 192 ARG A C 1
ATOM 1561 O O . ARG A 1 192 ? 33.443 10.128 -39.632 1.00 90.38 192 ARG A O 1
ATOM 1568 N N . ALA A 1 193 ? 32.282 8.281 -39.093 1.00 89.50 193 ALA A N 1
ATOM 1569 C CA . ALA A 1 193 ? 32.885 7.425 -40.111 1.00 89.50 193 ALA A CA 1
ATOM 1570 C C . ALA A 1 193 ? 32.723 8.008 -41.527 1.00 89.50 193 ALA A C 1
ATOM 1572 O O . ALA A 1 193 ? 33.695 8.107 -42.275 1.00 89.50 193 ALA A O 1
ATOM 1573 N N . ARG A 1 194 ? 31.515 8.475 -41.871 1.00 89.19 194 ARG A N 1
ATOM 1574 C CA . ARG A 1 194 ? 31.240 9.143 -43.154 1.00 89.19 194 ARG A CA 1
ATOM 1575 C C . ARG A 1 194 ? 32.085 10.402 -43.344 1.00 89.19 194 ARG A C 1
ATOM 1577 O O . ARG A 1 194 ? 32.710 10.551 -44.389 1.00 89.19 194 ARG A O 1
ATOM 1584 N N . GLN A 1 195 ? 32.141 11.259 -42.323 1.00 88.31 195 GLN A N 1
ATOM 1585 C CA . GLN A 1 195 ? 32.918 12.501 -42.354 1.00 88.31 195 GLN A CA 1
ATOM 1586 C C . GLN A 1 195 ? 34.422 12.241 -42.520 1.00 88.31 195 GLN A C 1
ATOM 1588 O O . GLN A 1 195 ? 35.078 12.926 -43.294 1.00 88.31 195 GLN A O 1
ATOM 1593 N N . THR A 1 196 ? 34.979 11.232 -41.846 1.00 89.31 196 THR A N 1
ATOM 1594 C CA . THR A 1 196 ? 36.400 10.871 -41.985 1.00 89.31 196 THR A CA 1
ATOM 1595 C C . THR A 1 196 ? 36.704 10.283 -43.364 1.00 89.31 196 THR A C 1
ATOM 1597 O O . THR A 1 196 ? 37.738 10.594 -43.948 1.00 89.31 196 THR A O 1
ATOM 1600 N N . ALA A 1 197 ? 35.817 9.447 -43.910 1.00 86.94 197 ALA A N 1
ATOM 1601 C CA . ALA A 1 197 ? 36.044 8.813 -45.206 1.00 86.94 197 ALA A CA 1
ATOM 1602 C C . ALA A 1 197 ? 35.896 9.789 -46.387 1.00 86.94 197 ALA A C 1
ATOM 1604 O O . ALA A 1 197 ? 36.694 9.752 -47.329 1.00 86.94 197 ALA A O 1
ATOM 1605 N N . TRP A 1 198 ? 34.878 10.652 -46.366 1.00 84.19 198 TRP A N 1
ATOM 1606 C CA . TRP A 1 198 ? 34.477 11.453 -47.529 1.00 84.19 198 TRP A CA 1
ATOM 1607 C C . TRP A 1 198 ? 34.479 12.973 -47.303 1.00 84.19 198 TRP A C 1
ATOM 1609 O O . TRP A 1 198 ? 34.250 13.709 -48.258 1.00 84.19 198 TRP A O 1
ATOM 1619 N N . GLY A 1 199 ? 34.816 13.451 -46.102 1.00 77.94 199 GLY A N 1
ATOM 1620 C CA . GLY A 1 199 ? 34.736 14.870 -45.738 1.00 77.94 199 GLY A CA 1
ATOM 1621 C C . GLY A 1 199 ? 33.326 15.286 -45.303 1.00 77.94 199 GLY A C 1
ATOM 1622 O O . GLY A 1 199 ? 32.382 14.496 -45.358 1.00 77.94 199 GLY A O 1
ATOM 1623 N N . ASP A 1 200 ? 33.172 16.521 -44.816 1.00 70.31 200 ASP A N 1
ATOM 1624 C CA . ASP A 1 200 ? 31.868 17.046 -44.398 1.00 70.31 200 ASP A CA 1
ATOM 1625 C C . ASP A 1 200 ? 30.919 17.168 -45.599 1.00 70.31 200 ASP A C 1
ATOM 1627 O O . ASP A 1 200 ? 31.067 18.029 -46.464 1.00 70.31 200 ASP A O 1
ATOM 1631 N N . ASP A 1 201 ? 29.898 16.312 -45.625 1.00 59.28 201 ASP A N 1
ATOM 1632 C CA . ASP A 1 201 ? 28.915 16.178 -46.706 1.00 59.28 201 ASP A CA 1
ATOM 1633 C C . ASP A 1 201 ? 27.892 17.339 -46.754 1.00 59.28 201 ASP A C 1
ATOM 1635 O O . ASP A 1 201 ? 26.747 17.201 -47.189 1.00 59.28 201 ASP A O 1
ATOM 1639 N N . THR A 1 202 ? 28.283 18.533 -46.302 1.00 53.66 202 THR A N 1
ATOM 1640 C CA . THR A 1 202 ? 27.550 19.777 -46.555 1.00 53.66 202 THR A CA 1
ATOM 1641 C C . THR A 1 202 ? 27.934 20.340 -47.925 1.00 53.66 202 THR A C 1
ATOM 1643 O O . THR A 1 202 ? 28.457 21.441 -48.039 1.00 53.66 202 THR A O 1
ATOM 1646 N N . GLY A 1 203 ? 27.640 19.580 -48.983 1.00 46.66 203 GLY A N 1
ATOM 1647 C CA . GLY A 1 203 ? 27.298 20.136 -50.295 1.00 46.66 203 GLY A CA 1
ATOM 1648 C C . GLY A 1 203 ? 28.405 20.722 -51.175 1.00 46.66 203 GLY A C 1
ATOM 1649 O O . GLY A 1 203 ? 28.062 21.510 -52.053 1.00 46.66 203 GLY A O 1
ATOM 1650 N N . ILE A 1 204 ? 29.680 20.352 -51.018 1.00 45.59 204 ILE A N 1
ATOM 1651 C CA . ILE A 1 204 ? 30.704 20.662 -52.034 1.00 45.59 204 ILE A CA 1
ATOM 1652 C C . ILE A 1 204 ? 31.576 19.426 -52.280 1.00 45.59 204 ILE A C 1
ATOM 1654 O O . ILE A 1 204 ? 32.650 19.270 -51.710 1.00 45.59 204 ILE A O 1
ATOM 1658 N N . GLN A 1 205 ? 31.104 18.535 -53.152 1.00 45.12 205 GLN A N 1
ATOM 1659 C CA . GLN A 1 205 ? 31.946 17.527 -53.798 1.00 45.12 205 GLN A CA 1
ATOM 1660 C C . GLN A 1 205 ? 32.271 18.012 -55.214 1.00 45.12 205 GLN A C 1
ATOM 1662 O O . GLN A 1 205 ? 31.354 18.220 -56.007 1.00 45.12 205 GLN A O 1
ATOM 1667 N N . GLY A 1 206 ? 33.562 18.164 -55.538 1.00 42.59 206 GLY A N 1
ATOM 1668 C CA . GLY A 1 206 ? 34.014 18.168 -56.936 1.00 42.59 206 GLY A CA 1
ATOM 1669 C C . GLY A 1 206 ? 34.982 19.265 -57.384 1.00 42.59 206 GLY A C 1
ATOM 1670 O O . GLY A 1 206 ? 34.711 19.902 -58.397 1.00 42.59 206 GLY A O 1
ATOM 1671 N N . ILE A 1 207 ? 36.136 19.440 -56.729 1.00 37.25 207 ILE A N 1
ATOM 1672 C CA . ILE A 1 207 ? 37.313 20.014 -57.410 1.00 37.25 207 ILE A CA 1
ATOM 1673 C C . ILE A 1 207 ? 38.525 19.107 -57.135 1.00 37.25 207 ILE A C 1
ATOM 1675 O O . ILE A 1 207 ? 38.928 18.979 -55.979 1.00 37.25 207 ILE A O 1
ATOM 1679 N N . PRO A 1 208 ? 39.092 18.435 -58.152 1.00 37.28 208 PRO A N 1
ATOM 1680 C CA . PRO A 1 208 ? 40.318 17.664 -57.999 1.00 37.28 208 PRO A CA 1
ATOM 1681 C C . PRO A 1 208 ? 41.518 18.625 -57.983 1.00 37.28 208 PRO A C 1
ATOM 1683 O O . PRO A 1 208 ? 41.689 19.397 -58.923 1.00 37.28 208 PRO A O 1
ATOM 1686 N N . GLY A 1 209 ? 42.345 18.578 -56.931 1.00 41.09 209 GLY A N 1
ATOM 1687 C CA . GLY A 1 209 ? 43.632 19.291 -56.888 1.00 41.09 209 GLY A CA 1
ATOM 1688 C C . GLY A 1 209 ? 43.808 20.366 -55.813 1.00 41.09 209 GLY A C 1
ATOM 1689 O O . GLY A 1 209 ? 44.555 21.309 -56.045 1.00 41.09 209 GLY A O 1
ATOM 1690 N N . VAL A 1 210 ? 43.163 20.254 -54.648 1.00 34.22 210 VAL A N 1
ATOM 1691 C CA . VAL A 1 210 ? 43.523 21.098 -53.496 1.00 34.22 210 VAL A CA 1
ATOM 1692 C C . VAL A 1 210 ? 43.998 20.197 -52.368 1.00 34.22 210 VAL A C 1
ATOM 1694 O O . VAL A 1 210 ? 43.201 19.589 -51.654 1.00 34.22 210 VAL A O 1
ATOM 1697 N N . ASP A 1 211 ? 45.319 20.077 -52.271 1.00 35.16 211 ASP A N 1
ATOM 1698 C CA . ASP A 1 211 ? 45.993 19.491 -51.126 1.00 35.16 211 ASP A CA 1
ATOM 1699 C C . ASP A 1 211 ? 45.578 20.217 -49.844 1.00 35.16 211 ASP A C 1
ATOM 1701 O O . ASP A 1 211 ? 45.378 21.434 -49.811 1.00 35.16 211 ASP A O 1
ATOM 1705 N N . ALA A 1 212 ? 45.425 19.431 -48.783 1.00 46.88 212 ALA A N 1
ATOM 1706 C CA . ALA A 1 212 ? 45.089 19.897 -47.453 1.00 46.88 212 ALA A CA 1
ATOM 1707 C C . ALA A 1 212 ? 46.088 20.965 -46.981 1.00 46.88 212 ALA A C 1
ATOM 1709 O O . ALA A 1 212 ? 47.243 20.661 -46.690 1.00 46.88 212 ALA A O 1
ATOM 1710 N N . ALA A 1 213 ? 45.630 22.208 -46.842 1.00 31.94 213 ALA A N 1
ATOM 1711 C CA . ALA A 1 213 ? 46.320 23.175 -46.001 1.00 31.94 213 ALA A CA 1
ATOM 1712 C C . ALA A 1 213 ? 45.881 22.953 -44.542 1.00 31.94 213 ALA A C 1
ATOM 1714 O O . ALA A 1 213 ? 44.682 22.775 -44.290 1.00 31.94 213 ALA A O 1
ATOM 1715 N N . PRO A 1 214 ? 46.811 22.943 -43.570 1.00 38.34 214 PRO A N 1
ATOM 1716 C CA . PRO A 1 214 ? 46.449 22.832 -42.169 1.00 38.34 214 PRO A CA 1
ATOM 1717 C C . PRO A 1 214 ? 45.657 24.077 -41.766 1.00 38.34 214 PRO A C 1
ATOM 1719 O O . PRO A 1 214 ? 46.009 25.203 -42.116 1.00 38.34 214 PRO A O 1
ATOM 1722 N N . VAL A 1 215 ? 44.571 23.859 -41.030 1.00 31.30 215 VAL A N 1
ATOM 1723 C CA . VAL A 1 215 ? 43.756 24.926 -40.450 1.00 31.30 215 VAL A CA 1
ATOM 1724 C C . VAL A 1 215 ? 44.623 25.706 -39.460 1.00 31.30 215 VAL A C 1
ATOM 1726 O O . VAL A 1 215 ? 44.887 25.238 -38.355 1.00 31.30 215 VAL A O 1
ATOM 1729 N N . VAL A 1 216 ? 45.075 26.891 -39.869 1.00 35.50 216 VAL A N 1
ATOM 1730 C CA . VAL A 1 216 ? 45.540 27.935 -38.954 1.00 35.50 216 VAL A CA 1
ATOM 1731 C C . VAL A 1 216 ? 44.292 28.559 -38.340 1.00 35.50 216 VAL A C 1
ATOM 1733 O O . VAL A 1 216 ? 43.407 29.034 -39.051 1.00 35.50 216 VAL A O 1
ATOM 1736 N N . VAL A 1 217 ? 44.201 28.493 -37.015 1.00 37.38 217 VAL A N 1
ATOM 1737 C CA . VAL A 1 217 ? 43.187 29.188 -36.219 1.00 37.38 217 VAL A CA 1
ATOM 1738 C C . VAL A 1 217 ? 43.415 30.694 -36.395 1.00 37.38 217 VAL A C 1
ATOM 1740 O O . VAL A 1 217 ? 44.521 31.140 -36.094 1.00 37.38 217 VAL A O 1
ATOM 1743 N N . PRO A 1 218 ? 42.443 31.486 -36.882 1.00 33.56 218 PRO A N 1
ATOM 1744 C CA . PRO A 1 218 ? 42.607 32.932 -36.907 1.00 33.56 218 PRO A CA 1
ATOM 1745 C C . PRO A 1 218 ? 42.503 33.478 -35.481 1.00 33.56 218 PRO A C 1
ATOM 1747 O O . PRO A 1 218 ? 41.523 33.203 -34.784 1.00 33.56 218 PRO A O 1
ATOM 1750 N N . GLU A 1 219 ? 43.519 34.236 -35.070 1.00 33.22 219 GLU A N 1
ATOM 1751 C CA . GLU A 1 219 ? 43.430 35.184 -33.960 1.00 33.22 219 GLU A CA 1
ATOM 1752 C C . GLU A 1 219 ? 42.312 36.201 -34.232 1.00 33.22 219 GLU A C 1
ATOM 1754 O O . GLU A 1 219 ? 42.075 36.612 -35.371 1.00 33.22 219 GLU A O 1
ATOM 1759 N N . GLU A 1 220 ? 41.602 36.569 -33.165 1.00 35.78 220 GLU A N 1
ATOM 1760 C CA . GLU A 1 220 ? 40.616 37.644 -33.162 1.00 35.78 220 GLU A CA 1
ATOM 1761 C C . GLU A 1 220 ? 41.332 38.981 -33.399 1.00 35.78 220 GLU A C 1
ATOM 1763 O O . GLU A 1 220 ? 41.992 39.504 -32.505 1.00 35.78 220 GLU A O 1
ATOM 1768 N N . GLU A 1 221 ? 41.186 39.542 -34.600 1.00 32.97 221 GLU A N 1
ATOM 1769 C CA . GLU A 1 221 ? 41.478 40.951 -34.856 1.00 32.97 221 GLU A CA 1
ATOM 1770 C C . GLU A 1 221 ? 40.176 41.760 -34.887 1.00 32.97 221 GLU A C 1
ATOM 1772 O O . GLU A 1 221 ? 39.249 41.487 -35.658 1.00 32.97 221 GLU A O 1
ATOM 1777 N N . ASP A 1 222 ? 40.136 42.766 -34.015 1.00 41.22 222 ASP A N 1
ATOM 1778 C CA . ASP A 1 222 ? 39.122 43.809 -33.928 1.00 41.22 222 ASP A CA 1
ATOM 1779 C C . ASP A 1 222 ? 38.937 44.531 -35.274 1.00 41.22 222 ASP A C 1
ATOM 1781 O O . ASP A 1 222 ? 39.879 45.090 -35.838 1.00 41.22 222 ASP A O 1
ATOM 1785 N N . ALA A 1 223 ? 37.692 44.601 -35.756 1.00 32.25 223 ALA A N 1
ATOM 1786 C CA . ALA A 1 223 ? 37.304 45.465 -36.869 1.00 32.25 223 ALA A CA 1
ATOM 1787 C C . ALA A 1 223 ? 36.099 46.347 -36.490 1.00 32.25 223 ALA A C 1
ATOM 1789 O O . ALA A 1 223 ? 35.256 45.934 -35.687 1.00 32.25 223 ALA A O 1
ATOM 1790 N N . PRO A 1 224 ? 36.009 47.573 -37.042 1.00 40.66 224 PRO A N 1
ATOM 1791 C CA . PRO A 1 224 ? 35.317 48.675 -36.403 1.00 40.66 224 PRO A CA 1
ATOM 1792 C C . PRO A 1 224 ? 33.830 48.766 -36.747 1.00 40.66 224 PRO A C 1
ATOM 1794 O O . PRO A 1 224 ? 33.329 48.266 -37.754 1.00 40.66 224 PRO A O 1
ATOM 1797 N N . ASP A 1 225 ? 33.176 49.481 -35.843 1.00 41.97 225 ASP A N 1
ATOM 1798 C CA . ASP A 1 225 ? 31.792 49.920 -35.770 1.00 41.97 225 ASP A CA 1
ATOM 1799 C C . ASP A 1 225 ? 31.142 50.329 -37.109 1.00 41.97 225 ASP A C 1
ATOM 1801 O O . ASP A 1 225 ? 31.726 51.064 -37.907 1.00 41.97 225 ASP A O 1
ATOM 1805 N N . GLY A 1 226 ? 29.871 49.942 -37.298 1.00 46.72 226 GLY A N 1
ATOM 1806 C CA . GLY A 1 226 ? 28.984 50.621 -38.251 1.00 46.72 226 GLY A CA 1
ATOM 1807 C C . GLY A 1 226 ? 28.083 49.754 -39.135 1.00 46.72 226 GLY A C 1
ATOM 1808 O O . GLY A 1 226 ? 28.226 49.770 -40.351 1.00 46.72 226 GLY A O 1
ATOM 1809 N N . THR A 1 227 ? 27.048 49.113 -38.579 1.00 42.12 227 THR A N 1
ATOM 1810 C CA . THR A 1 227 ? 25.764 48.955 -39.302 1.00 42.12 227 THR A CA 1
ATOM 1811 C C . THR A 1 227 ? 24.581 49.057 -38.336 1.00 42.12 227 THR A C 1
ATOM 1813 O O . THR A 1 227 ? 24.513 48.381 -37.312 1.00 42.12 227 THR A O 1
ATOM 1816 N N . ALA A 1 228 ? 23.650 49.960 -38.649 1.00 53.72 228 ALA A N 1
ATOM 1817 C CA . ALA A 1 228 ? 22.535 50.346 -37.789 1.00 53.72 228 ALA A CA 1
ATOM 1818 C C . ALA A 1 228 ? 21.602 49.166 -37.417 1.00 53.72 228 ALA A C 1
ATOM 1820 O O . ALA A 1 228 ? 21.360 48.275 -38.238 1.00 53.72 228 ALA A O 1
ATOM 1821 N N . PRO A 1 229 ? 21.004 49.165 -36.208 1.00 50.16 229 PRO A N 1
ATOM 1822 C CA . PRO A 1 229 ? 20.154 48.075 -35.745 1.00 50.16 229 PRO A CA 1
ATOM 1823 C C . PRO A 1 229 ? 18.824 48.048 -36.508 1.00 50.16 229 PRO A C 1
ATOM 1825 O O . PRO A 1 229 ? 17.924 48.855 -36.273 1.00 50.16 229 PRO A O 1
ATOM 1828 N N . ALA A 1 230 ? 18.661 47.078 -37.408 1.00 61.91 230 ALA A N 1
ATOM 1829 C CA . ALA A 1 230 ? 17.378 46.823 -38.052 1.00 61.91 230 ALA A CA 1
ATOM 1830 C C . ALA A 1 230 ? 16.313 46.440 -37.005 1.00 61.91 230 ALA A C 1
ATOM 1832 O O . ALA A 1 230 ? 16.518 45.556 -36.164 1.00 61.91 230 ALA A O 1
ATOM 1833 N N . ASN A 1 231 ? 15.145 47.085 -37.073 1.00 68.25 231 ASN A N 1
ATOM 1834 C CA . ASN A 1 231 ? 14.039 46.876 -36.143 1.00 68.25 231 ASN A CA 1
ATOM 1835 C C . ASN A 1 231 ? 13.678 45.385 -36.032 1.00 68.25 231 ASN A C 1
ATOM 1837 O O . ASN A 1 231 ? 13.298 44.733 -37.006 1.00 68.25 231 ASN A O 1
ATOM 1841 N N . ARG A 1 232 ? 13.726 44.846 -34.805 1.00 71.06 232 ARG A N 1
ATOM 1842 C CA . ARG A 1 232 ? 13.533 43.420 -34.445 1.00 71.06 232 ARG A CA 1
ATOM 1843 C C . ARG A 1 232 ? 12.273 42.771 -35.049 1.00 71.06 232 ARG A C 1
ATOM 1845 O O . ARG A 1 232 ? 12.197 41.549 -35.166 1.00 71.06 232 ARG A O 1
ATOM 1852 N N . ARG A 1 233 ? 11.280 43.581 -35.438 1.00 66.62 233 ARG A N 1
ATOM 1853 C CA . ARG A 1 233 ? 10.029 43.165 -36.090 1.00 66.62 233 ARG A CA 1
ATOM 1854 C C . ARG A 1 233 ? 10.206 42.825 -37.580 1.00 66.62 233 ARG A C 1
ATOM 1856 O O . ARG A 1 233 ? 9.594 41.863 -38.030 1.00 66.62 233 ARG A O 1
ATOM 1863 N N . GLN A 1 234 ? 11.075 43.531 -38.309 1.00 69.31 234 GLN A N 1
ATOM 1864 C CA . GLN A 1 234 ? 11.410 43.225 -39.709 1.00 69.31 234 GLN A CA 1
ATOM 1865 C C . GLN A 1 234 ? 12.257 41.951 -39.821 1.00 69.31 234 GLN A C 1
ATOM 1867 O O . GLN A 1 234 ? 11.965 41.103 -40.660 1.00 69.31 234 GLN A O 1
ATOM 1872 N N . LYS A 1 235 ? 13.204 41.729 -38.896 1.00 72.75 235 LYS A N 1
ATOM 1873 C CA . LYS A 1 235 ? 14.013 40.493 -38.851 1.00 72.75 235 LYS A CA 1
ATOM 1874 C C . LYS A 1 235 ? 13.153 39.232 -38.684 1.00 72.75 235 LYS A C 1
ATOM 1876 O O . LYS A 1 235 ? 13.347 38.242 -39.378 1.00 72.75 235 LYS A O 1
ATOM 1881 N N . ARG A 1 236 ? 12.122 39.297 -37.829 1.00 74.25 236 ARG A N 1
ATOM 1882 C CA . ARG A 1 236 ? 11.161 38.191 -37.643 1.00 74.25 236 ARG A CA 1
ATOM 1883 C C . ARG A 1 236 ? 10.277 37.941 -38.869 1.00 74.25 236 ARG A C 1
ATOM 1885 O O . ARG A 1 236 ? 9.839 36.809 -39.055 1.00 74.25 236 ARG A O 1
ATOM 1892 N N . MET A 1 237 ? 9.984 38.970 -39.668 1.00 74.88 237 MET A N 1
ATOM 1893 C CA . MET A 1 237 ? 9.224 38.823 -40.918 1.00 74.88 237 MET A CA 1
ATOM 1894 C C . MET A 1 237 ? 10.084 38.143 -41.989 1.00 74.88 237 MET A C 1
ATOM 1896 O O . MET A 1 237 ? 9.642 37.142 -42.546 1.00 74.88 237 MET A O 1
ATOM 1900 N N . MET A 1 238 ? 11.341 38.575 -42.155 1.00 72.06 238 MET A N 1
ATOM 1901 C CA . MET A 1 238 ? 12.315 37.929 -43.049 1.00 72.06 238 MET A CA 1
ATOM 1902 C C . MET A 1 238 ? 12.566 36.461 -42.689 1.00 72.06 238 MET A C 1
ATOM 1904 O O . MET A 1 238 ? 12.536 35.601 -43.563 1.00 72.06 238 MET A O 1
ATOM 1908 N N . ASP A 1 239 ? 12.735 36.132 -41.404 1.00 71.12 239 ASP A N 1
ATOM 1909 C CA . ASP A 1 239 ? 12.919 34.736 -40.976 1.00 71.12 239 ASP A CA 1
ATOM 1910 C C . ASP A 1 239 ? 11.683 33.871 -41.266 1.00 71.12 239 ASP A C 1
ATOM 1912 O O . ASP A 1 239 ? 11.790 32.667 -41.532 1.00 71.12 239 ASP A O 1
ATOM 1916 N N . LYS A 1 240 ? 10.487 34.472 -41.216 1.00 76.69 240 LYS A N 1
ATOM 1917 C CA . LYS A 1 240 ? 9.225 33.782 -41.497 1.00 76.69 240 LYS A CA 1
ATOM 1918 C C . LYS A 1 240 ? 9.024 33.570 -42.997 1.00 76.69 240 LYS A C 1
ATOM 1920 O O . LYS A 1 240 ? 8.537 32.503 -43.368 1.00 76.69 240 LYS A O 1
ATOM 1925 N N . GLU A 1 241 ? 9.421 34.530 -43.828 1.00 74.25 241 GLU A N 1
ATOM 1926 C CA . GLU A 1 241 ? 9.412 34.427 -45.293 1.00 74.25 241 GLU A CA 1
ATOM 1927 C C . GLU A 1 241 ? 10.457 33.414 -45.779 1.00 74.25 241 GLU A C 1
ATOM 1929 O O . GLU A 1 241 ? 10.085 32.432 -46.420 1.00 74.25 241 GLU A O 1
ATOM 1934 N N . ASN A 1 242 ? 11.701 33.499 -45.300 1.00 70.44 242 ASN A N 1
ATOM 1935 C CA . ASN A 1 242 ? 12.765 32.541 -45.625 1.00 70.44 242 ASN A CA 1
ATOM 1936 C C . ASN A 1 242 ? 12.426 31.096 -45.210 1.00 70.44 242 ASN A C 1
ATOM 1938 O O . ASN A 1 242 ? 12.764 30.135 -45.908 1.00 70.44 242 ASN A O 1
ATOM 1942 N N . ARG A 1 243 ? 11.722 30.898 -44.083 1.00 68.56 243 ARG A N 1
ATOM 1943 C CA . ARG A 1 243 ? 11.205 29.569 -43.696 1.00 68.56 243 ARG A CA 1
ATOM 1944 C C . ARG A 1 243 ? 10.077 29.089 -44.604 1.00 68.56 243 ARG A C 1
ATOM 1946 O O . ARG A 1 243 ? 9.969 27.882 -44.833 1.00 68.56 243 ARG A O 1
ATOM 1953 N N . LYS A 1 244 ? 9.229 29.998 -45.091 1.00 68.81 244 LYS A N 1
ATOM 1954 C CA . LYS A 1 244 ? 8.142 29.669 -46.020 1.00 68.81 244 LYS A CA 1
ATOM 1955 C C . LYS A 1 244 ? 8.714 29.225 -47.364 1.00 68.81 244 LYS A C 1
ATOM 1957 O O . LYS A 1 244 ? 8.279 28.188 -47.857 1.00 68.81 244 LYS A O 1
ATOM 1962 N N . ASP A 1 245 ? 9.741 29.914 -47.854 1.00 64.06 245 ASP A N 1
ATOM 1963 C CA . ASP A 1 245 ? 10.412 29.604 -49.119 1.00 64.06 245 ASP A CA 1
ATOM 1964 C C . ASP A 1 245 ? 11.224 28.306 -49.062 1.00 64.06 245 ASP A C 1
ATOM 1966 O O . ASP A 1 245 ? 11.138 27.475 -49.967 1.00 64.06 245 ASP A O 1
ATOM 1970 N N . LYS A 1 246 ? 11.908 28.027 -47.941 1.00 66.81 246 LYS A N 1
ATOM 1971 C CA . LYS A 1 246 ? 12.526 26.706 -47.717 1.00 66.81 246 LYS A CA 1
ATOM 1972 C C . LYS A 1 246 ? 11.492 25.578 -47.697 1.00 66.81 246 LYS A C 1
ATOM 1974 O O . LYS A 1 246 ? 11.746 24.500 -48.234 1.00 66.81 246 LYS A O 1
ATOM 1979 N N . LYS A 1 247 ? 10.315 25.805 -47.101 1.00 62.00 247 LYS A N 1
ATOM 1980 C CA . LYS A 1 247 ? 9.257 24.786 -47.014 1.00 62.00 247 LYS A CA 1
ATOM 1981 C C . LYS A 1 247 ? 8.570 24.551 -48.362 1.00 62.00 247 LYS A C 1
ATOM 1983 O O . LYS A 1 247 ? 8.259 23.406 -48.683 1.00 62.00 247 LYS A O 1
ATOM 1988 N N . THR A 1 248 ? 8.355 25.594 -49.163 1.00 67.50 248 THR A N 1
ATOM 1989 C CA . THR A 1 248 ? 7.792 25.468 -50.516 1.00 67.50 248 THR A CA 1
ATOM 1990 C C . THR A 1 248 ? 8.788 24.845 -51.490 1.00 67.50 248 THR A C 1
ATOM 1992 O O . THR A 1 248 ? 8.375 24.011 -52.295 1.00 67.50 248 THR A O 1
ATOM 1995 N N . GLN A 1 249 ? 10.089 25.141 -51.384 1.00 62.16 249 GLN A N 1
ATOM 1996 C CA . GLN A 1 249 ? 11.127 24.452 -52.160 1.00 62.16 249 GLN A CA 1
ATOM 1997 C C . GLN A 1 249 ? 11.260 22.974 -51.773 1.00 62.16 249 GLN A C 1
ATOM 1999 O O . GLN A 1 249 ? 11.294 22.127 -52.663 1.00 62.16 249 GLN A O 1
ATOM 2004 N N . ALA A 1 250 ? 11.243 22.634 -50.479 1.00 62.69 250 ALA A N 1
ATOM 2005 C CA . ALA A 1 250 ? 11.260 21.240 -50.026 1.00 62.69 250 ALA A CA 1
ATOM 2006 C C . ALA A 1 250 ? 10.017 20.461 -50.500 1.00 62.69 250 ALA A C 1
ATOM 2008 O O . ALA A 1 250 ? 10.133 19.336 -50.982 1.00 62.69 250 ALA A O 1
ATOM 2009 N N . ALA A 1 251 ? 8.832 21.081 -50.442 1.00 62.00 251 ALA A N 1
ATOM 2010 C CA . ALA A 1 251 ? 7.589 20.477 -50.921 1.00 62.00 251 ALA A CA 1
ATOM 2011 C C . ALA A 1 251 ? 7.545 20.327 -52.452 1.00 62.00 251 ALA A C 1
ATOM 2013 O O . ALA A 1 251 ? 7.014 19.338 -52.953 1.00 62.00 251 ALA A O 1
ATOM 2014 N N . ARG A 1 252 ? 8.116 21.278 -53.208 1.00 65.19 252 ARG A N 1
ATOM 2015 C CA . ARG A 1 252 ? 8.268 21.158 -54.666 1.00 65.19 252 ARG A CA 1
ATOM 2016 C C . ARG A 1 252 ? 9.257 20.051 -55.021 1.00 65.19 252 ARG A C 1
ATOM 2018 O O . ARG A 1 252 ? 8.904 19.201 -55.823 1.00 65.19 252 ARG A O 1
ATOM 2025 N N . LYS A 1 253 ? 10.414 19.976 -54.355 1.00 61.81 253 LYS A N 1
ATOM 2026 C CA . LYS A 1 253 ? 11.422 18.924 -54.575 1.00 61.81 253 LYS A CA 1
ATOM 2027 C C . LYS A 1 253 ? 10.875 17.521 -54.263 1.00 61.81 253 LYS A C 1
ATOM 2029 O O . LYS A 1 253 ? 11.123 16.597 -55.026 1.00 61.81 253 LYS A O 1
ATOM 2034 N N . ALA A 1 254 ? 10.054 17.384 -53.218 1.00 55.03 254 ALA A N 1
ATOM 2035 C CA . ALA A 1 254 ? 9.362 16.132 -52.894 1.00 55.03 254 ALA A CA 1
ATOM 2036 C C . ALA A 1 254 ? 8.291 15.738 -53.932 1.00 55.03 254 ALA A C 1
ATOM 2038 O O . ALA A 1 254 ? 8.096 14.556 -54.197 1.00 55.03 254 ALA A O 1
ATOM 2039 N N . ARG A 1 255 ? 7.613 16.719 -54.548 1.00 59.19 255 ARG A N 1
ATOM 2040 C CA . ARG A 1 255 ? 6.604 16.482 -55.595 1.00 59.19 255 ARG A CA 1
ATOM 2041 C C . ARG A 1 255 ? 7.220 16.132 -56.949 1.00 59.19 255 ARG A C 1
ATOM 2043 O O . ARG A 1 255 ? 6.694 15.256 -57.623 1.00 59.19 255 ARG A O 1
ATOM 2050 N N . THR A 1 256 ? 8.328 16.768 -57.331 1.00 60.56 256 THR A N 1
ATOM 2051 C CA . THR A 1 256 ? 9.028 16.468 -58.594 1.00 60.56 256 THR A CA 1
ATOM 2052 C C . THR A 1 256 ? 9.754 15.121 -58.551 1.00 60.56 256 THR A C 1
ATOM 2054 O O . THR A 1 256 ? 9.964 14.515 -59.593 1.00 60.56 256 THR A O 1
ATOM 2057 N N . ALA A 1 257 ? 10.109 14.628 -57.359 1.00 53.19 257 ALA A N 1
ATOM 2058 C CA . ALA A 1 257 ? 10.815 13.358 -57.187 1.00 53.19 257 ALA A CA 1
ATOM 2059 C C . ALA A 1 257 ? 9.905 12.110 -57.154 1.00 53.19 257 ALA A C 1
ATOM 2061 O O . ALA A 1 257 ? 10.421 11.005 -57.036 1.00 53.19 257 ALA A O 1
ATOM 2062 N N . GLY A 1 258 ? 8.572 12.246 -57.231 1.00 47.44 258 GLY A N 1
ATOM 2063 C CA . GLY A 1 258 ? 7.664 11.089 -57.329 1.00 47.44 258 GLY A CA 1
ATOM 2064 C C . GLY A 1 258 ? 7.742 10.083 -56.164 1.00 47.44 258 GLY A C 1
ATOM 2065 O O . GLY A 1 258 ? 7.392 8.919 -56.334 1.00 47.44 258 GLY A O 1
ATOM 2066 N N . ILE A 1 259 ? 8.189 10.502 -54.974 1.00 47.06 259 ILE A N 1
ATOM 2067 C CA . ILE A 1 259 ? 8.432 9.614 -53.824 1.00 47.06 259 ILE A CA 1
ATOM 2068 C C . ILE A 1 259 ? 7.118 9.409 -53.058 1.00 47.06 259 ILE A C 1
ATOM 2070 O O . ILE A 1 259 ? 6.844 10.083 -52.067 1.00 47.06 259 ILE A O 1
ATOM 2074 N N . SER A 1 260 ? 6.253 8.524 -53.548 1.00 42.69 260 SER A N 1
ATOM 2075 C CA . SER A 1 260 ? 5.022 8.129 -52.833 1.00 42.69 260 SER A CA 1
ATOM 2076 C C . SER A 1 260 ? 4.808 6.618 -52.744 1.00 42.69 260 SER A C 1
ATOM 2078 O O . SER A 1 260 ? 3.747 6.167 -52.325 1.00 42.69 260 SER A O 1
ATOM 2080 N N . ALA A 1 261 ? 5.844 5.837 -53.042 1.00 41.50 261 ALA A N 1
ATOM 2081 C CA . ALA A 1 261 ? 5.936 4.450 -52.618 1.00 41.50 261 ALA A CA 1
ATOM 2082 C C . ALA A 1 261 ? 7.015 4.357 -51.527 1.00 41.50 261 ALA A C 1
ATOM 2084 O O . ALA A 1 261 ? 8.115 4.877 -51.741 1.00 41.50 261 ALA A O 1
ATOM 2085 N N . PRO A 1 262 ? 6.744 3.737 -50.364 1.00 35.56 262 PRO A N 1
ATOM 2086 C CA . PRO A 1 262 ? 7.814 3.356 -49.462 1.00 35.56 262 PRO A CA 1
ATOM 2087 C C . PRO A 1 262 ? 8.615 2.275 -50.187 1.00 35.56 262 PRO A C 1
ATOM 2089 O O . PRO A 1 262 ? 8.168 1.138 -50.319 1.00 35.56 262 PRO A O 1
ATOM 2092 N N . ILE A 1 263 ? 9.769 2.649 -50.733 1.00 40.03 263 ILE A N 1
ATOM 2093 C CA . ILE A 1 263 ? 10.759 1.675 -51.175 1.00 40.03 263 ILE A CA 1
ATOM 2094 C C . ILE A 1 263 ? 11.299 1.083 -49.878 1.00 40.03 263 ILE A C 1
ATOM 2096 O O . ILE A 1 263 ? 12.052 1.734 -49.155 1.00 40.03 263 ILE A O 1
ATOM 2100 N N . GLU A 1 264 ? 10.809 -0.104 -49.523 1.00 42.69 264 GLU A N 1
ATOM 2101 C CA . GLU A 1 264 ? 11.423 -0.919 -48.482 1.00 42.69 264 GLU A CA 1
ATOM 2102 C C . GLU A 1 264 ? 12.892 -1.087 -48.872 1.00 42.69 264 GLU A C 1
ATOM 2104 O O . GLU A 1 264 ? 13.186 -1.586 -49.958 1.00 42.69 264 GLU A O 1
ATOM 2109 N N . GLY A 1 265 ? 13.795 -0.584 -48.026 1.00 39.28 265 GLY A N 1
ATOM 2110 C CA . GLY A 1 265 ? 15.229 -0.675 -48.253 1.00 39.28 265 GLY A CA 1
ATOM 2111 C C . GLY A 1 265 ? 15.602 -2.128 -48.504 1.00 39.28 265 GLY A C 1
ATOM 2112 O O . GLY A 1 265 ? 15.412 -2.989 -47.644 1.00 39.28 265 GLY A O 1
ATOM 2113 N N . GLU A 1 266 ? 16.074 -2.407 -49.713 1.00 42.53 266 GLU A N 1
ATOM 2114 C CA . GLU A 1 266 ? 16.650 -3.695 -50.045 1.00 42.53 266 GLU A CA 1
ATOM 2115 C C . GLU A 1 266 ? 17.828 -3.916 -49.086 1.00 42.53 266 GLU A C 1
ATOM 2117 O O . GLU A 1 266 ? 18.646 -3.018 -48.885 1.00 42.53 266 GLU A O 1
ATOM 2122 N N . VAL A 1 267 ? 17.888 -5.071 -48.420 1.00 45.53 267 VAL A N 1
ATOM 2123 C CA . VAL A 1 267 ? 19.004 -5.394 -47.520 1.00 45.53 267 VAL A CA 1
ATOM 2124 C C . VAL A 1 267 ? 20.219 -5.675 -48.400 1.00 45.53 267 VAL A C 1
ATOM 2126 O O . VAL A 1 267 ? 20.459 -6.810 -48.818 1.00 45.53 267 VAL A O 1
ATOM 2129 N N . ILE A 1 268 ? 20.947 -4.615 -48.741 1.00 49.78 268 ILE A N 1
ATOM 2130 C CA . ILE A 1 268 ? 22.157 -4.675 -49.550 1.00 49.78 268 ILE A CA 1
ATOM 2131 C C . ILE A 1 268 ? 23.260 -5.253 -48.654 1.00 49.78 268 ILE A C 1
ATOM 2133 O O . ILE A 1 268 ? 23.896 -4.550 -47.878 1.00 49.78 268 ILE A O 1
ATOM 2137 N N . SER A 1 269 ? 23.468 -6.569 -48.732 1.00 52.16 269 SER A N 1
ATOM 2138 C CA . SER A 1 269 ? 24.479 -7.272 -47.932 1.00 52.16 269 SER A CA 1
ATOM 2139 C C . SER A 1 269 ? 25.903 -7.156 -48.486 1.00 52.16 269 SER A C 1
ATOM 2141 O O . SER A 1 269 ? 26.790 -7.846 -48.000 1.00 52.16 269 SER A O 1
ATOM 2143 N N . ALA A 1 270 ? 26.120 -6.373 -49.543 1.00 56.66 270 ALA A N 1
ATOM 2144 C CA . ALA A 1 270 ? 27.423 -6.211 -50.178 1.00 56.66 270 ALA A CA 1
ATOM 2145 C C . ALA A 1 270 ? 27.636 -4.738 -50.557 1.00 56.66 270 ALA A C 1
ATOM 2147 O O . ALA A 1 270 ? 26.725 -4.148 -51.136 1.00 56.66 270 ALA A O 1
ATOM 2148 N N . PRO A 1 271 ? 28.801 -4.129 -50.283 1.00 58.00 271 PRO A N 1
ATOM 2149 C CA . PRO A 1 271 ? 28.993 -2.708 -50.568 1.00 58.00 271 PRO A CA 1
ATOM 2150 C C . PRO A 1 271 ? 28.957 -2.445 -52.081 1.00 58.00 271 PRO A C 1
ATOM 2152 O O . PRO A 1 271 ? 29.517 -3.216 -52.862 1.00 58.00 271 PRO A O 1
ATOM 2155 N N . GLN A 1 272 ? 28.303 -1.361 -52.490 1.00 60.94 272 GLN A N 1
ATOM 2156 C CA . GLN A 1 272 ? 28.124 -0.938 -53.874 1.00 60.94 272 GLN A CA 1
ATOM 2157 C C . GLN A 1 272 ? 28.909 0.349 -54.164 1.00 60.94 272 GLN A C 1
ATOM 2159 O O . GLN A 1 272 ? 28.457 1.455 -53.878 1.00 60.94 272 GLN A O 1
ATOM 2164 N N . GLY A 1 273 ? 30.044 0.208 -54.851 1.00 70.06 273 GLY A N 1
ATOM 2165 C CA . GLY A 1 273 ? 30.814 1.338 -55.375 1.00 70.06 273 GLY A CA 1
ATOM 2166 C C . GLY A 1 273 ? 32.200 1.478 -54.748 1.00 70.06 273 GLY A C 1
ATOM 2167 O O . GLY A 1 273 ? 32.820 0.495 -54.336 1.00 70.06 273 GLY A O 1
ATOM 2168 N N . ALA A 1 274 ? 32.733 2.702 -54.756 1.00 80.25 274 ALA A N 1
ATOM 2169 C CA . ALA A 1 274 ? 34.071 2.984 -54.245 1.00 80.25 274 ALA A CA 1
ATOM 2170 C C . ALA A 1 274 ? 34.096 2.861 -52.714 1.00 80.25 274 ALA A C 1
ATOM 2172 O O . ALA A 1 274 ? 33.411 3.607 -52.015 1.00 80.25 274 ALA A O 1
ATOM 2173 N N . LYS A 1 275 ? 34.911 1.935 -52.196 1.00 86.38 275 LYS A N 1
ATOM 2174 C CA . LYS A 1 275 ? 35.053 1.683 -50.758 1.00 86.38 275 LYS A CA 1
ATOM 2175 C C . LYS A 1 275 ? 36.242 2.453 -50.186 1.00 86.38 275 LYS A C 1
ATOM 2177 O O . LYS A 1 275 ? 37.333 2.423 -50.756 1.00 86.38 275 LYS A O 1
ATOM 2182 N N . LYS A 1 276 ? 36.067 3.071 -49.018 1.00 87.38 276 LYS A N 1
ATOM 2183 C CA . LYS A 1 276 ? 37.167 3.627 -48.219 1.00 87.38 276 LYS A CA 1
ATOM 2184 C C . LYS A 1 276 ? 37.246 2.922 -46.876 1.00 87.38 276 LYS A C 1
ATOM 2186 O O . LYS A 1 276 ? 36.253 2.835 -46.161 1.00 87.38 276 LYS A O 1
ATOM 2191 N N . ARG A 1 277 ? 38.434 2.422 -46.544 1.00 88.38 277 ARG A N 1
ATOM 2192 C CA . ARG A 1 277 ? 38.717 1.762 -45.266 1.00 88.38 277 ARG A CA 1
ATOM 2193 C C . ARG A 1 277 ? 39.270 2.801 -44.301 1.00 88.38 277 ARG A C 1
ATOM 2195 O O . ARG A 1 277 ? 40.222 3.498 -44.642 1.00 88.38 277 ARG A O 1
ATOM 2202 N N . ILE A 1 278 ? 38.672 2.908 -43.125 1.00 88.75 278 ILE A N 1
ATOM 2203 C CA . ILE A 1 278 ? 39.113 3.793 -42.049 1.00 88.75 278 ILE A CA 1
ATOM 2204 C C . ILE A 1 278 ? 39.279 2.973 -40.773 1.00 88.75 278 ILE A C 1
ATOM 2206 O O . ILE A 1 278 ? 38.532 2.029 -40.534 1.00 88.75 278 ILE A O 1
ATOM 2210 N N . VAL A 1 279 ? 40.248 3.335 -39.942 1.00 89.38 279 VAL A N 1
ATOM 2211 C CA . VAL A 1 279 ? 40.419 2.732 -38.616 1.00 89.38 279 VAL A CA 1
ATOM 2212 C C . VAL A 1 279 ? 39.808 3.688 -37.603 1.00 89.38 279 VAL A C 1
ATOM 2214 O O . VAL A 1 279 ? 40.184 4.859 -37.540 1.00 89.38 279 VAL A O 1
ATOM 2217 N N . ALA A 1 280 ? 38.819 3.218 -36.854 1.00 82.88 280 ALA A N 1
ATOM 2218 C CA . ALA A 1 280 ? 38.188 4.007 -35.812 1.00 82.88 280 ALA A CA 1
ATOM 2219 C C . ALA A 1 280 ? 39.062 4.060 -34.547 1.00 82.88 280 ALA A C 1
ATOM 2221 O O . ALA A 1 280 ? 39.994 3.281 -34.367 1.00 82.88 280 ALA A O 1
ATOM 2222 N N . GLN A 1 281 ? 38.749 4.988 -33.639 1.00 78.62 281 GLN A N 1
ATOM 2223 C CA . GLN A 1 281 ? 39.527 5.219 -32.409 1.00 78.62 281 GLN A CA 1
ATOM 2224 C C . GLN A 1 281 ? 39.588 3.996 -31.479 1.00 78.62 281 GLN A C 1
ATOM 2226 O O . GLN A 1 281 ? 40.503 3.881 -30.674 1.00 78.62 281 GLN A O 1
ATOM 2231 N N . ASN A 1 282 ? 38.629 3.080 -31.608 1.00 75.44 282 ASN A N 1
ATOM 2232 C CA . ASN A 1 282 ? 38.570 1.803 -30.901 1.00 75.44 282 ASN A CA 1
ATOM 2233 C C . ASN A 1 282 ? 39.373 0.683 -31.596 1.00 75.44 282 ASN A C 1
ATOM 2235 O O . ASN A 1 282 ? 39.214 -0.477 -31.245 1.00 75.44 282 ASN A O 1
ATOM 2239 N N . GLY A 1 283 ? 40.186 0.998 -32.611 1.00 77.44 283 GLY A N 1
ATOM 2240 C CA . GLY A 1 283 ? 40.987 0.022 -33.360 1.00 77.44 283 GLY A CA 1
ATOM 2241 C C . GLY A 1 283 ? 40.192 -0.822 -34.362 1.00 77.44 283 GLY A C 1
ATOM 2242 O O . GLY A 1 283 ? 40.789 -1.581 -35.122 1.00 77.44 283 GLY A O 1
ATOM 2243 N N . LYS A 1 284 ? 38.862 -0.670 -34.412 1.00 84.81 284 LYS A N 1
ATOM 2244 C CA . LYS A 1 284 ? 37.995 -1.385 -35.354 1.00 84.81 284 LYS A CA 1
ATOM 2245 C C . LYS A 1 284 ? 38.101 -0.787 -36.757 1.00 84.81 284 LYS A C 1
ATOM 2247 O O . LYS A 1 284 ? 38.146 0.436 -36.920 1.00 84.81 284 LYS A O 1
ATOM 2252 N N . VAL A 1 285 ? 38.118 -1.644 -37.774 1.00 88.44 285 VAL A N 1
ATOM 2253 C CA . VAL A 1 285 ? 38.183 -1.220 -39.176 1.00 88.44 285 VAL A CA 1
ATOM 2254 C C . VAL A 1 285 ? 36.764 -1.041 -39.707 1.00 88.44 285 VAL A C 1
ATOM 2256 O O . VAL A 1 285 ? 35.936 -1.946 -39.635 1.00 88.44 285 VAL A O 1
ATOM 2259 N N . LEU A 1 286 ? 36.475 0.148 -40.231 1.00 89.06 286 LEU A N 1
ATOM 2260 C CA . LEU A 1 286 ? 35.203 0.479 -40.858 1.00 89.06 286 LEU A CA 1
ATOM 2261 C C . LEU A 1 286 ? 35.407 0.679 -42.353 1.00 89.06 286 LEU A C 1
ATOM 2263 O O . LEU A 1 286 ? 36.361 1.320 -42.794 1.00 89.06 286 LEU A O 1
ATOM 2267 N N . ILE A 1 287 ? 34.471 0.175 -43.139 1.00 89.31 287 ILE A N 1
ATOM 2268 C CA . ILE A 1 287 ? 34.441 0.344 -44.582 1.00 89.31 287 ILE A CA 1
ATOM 2269 C C . ILE A 1 287 ? 33.256 1.242 -44.898 1.00 89.31 287 ILE A C 1
ATOM 2271 O O . ILE A 1 287 ? 32.109 0.890 -44.636 1.00 89.31 287 ILE A O 1
ATOM 2275 N N . VAL A 1 288 ? 33.529 2.423 -45.440 1.00 89.75 288 VAL A N 1
ATOM 2276 C CA . VAL A 1 288 ? 32.495 3.371 -45.848 1.00 89.75 288 VAL A CA 1
ATOM 2277 C C . VAL A 1 288 ? 32.351 3.308 -47.355 1.00 89.75 288 VAL A C 1
ATOM 2279 O O . VAL A 1 288 ? 33.307 3.535 -48.101 1.00 89.75 288 VAL A O 1
ATOM 2282 N N . ASP A 1 289 ? 31.144 2.994 -47.790 1.00 88.12 289 ASP A N 1
ATOM 2283 C CA . ASP A 1 289 ? 30.785 2.939 -49.194 1.00 88.12 289 ASP A CA 1
ATOM 2284 C C . ASP A 1 289 ? 30.409 4.328 -49.733 1.00 88.12 289 ASP A C 1
ATOM 2286 O O . ASP A 1 289 ? 30.042 5.232 -48.979 1.00 88.12 289 ASP A O 1
ATOM 2290 N N . SER A 1 290 ? 30.462 4.493 -51.051 1.00 81.38 290 SER A N 1
ATOM 2291 C CA . SER A 1 290 ? 30.063 5.715 -51.759 1.00 81.38 290 SER A CA 1
ATOM 2292 C C . SER A 1 290 ? 28.587 6.085 -51.549 1.00 81.38 290 SER A C 1
ATOM 2294 O O . SER A 1 290 ? 28.243 7.263 -51.525 1.00 81.38 290 SER A O 1
ATOM 2296 N N . ALA A 1 291 ? 27.726 5.092 -51.303 1.00 81.00 291 ALA A N 1
ATOM 2297 C CA . ALA A 1 291 ? 26.325 5.286 -50.923 1.00 81.00 291 ALA A CA 1
ATOM 2298 C C . ALA A 1 291 ? 26.138 5.788 -49.473 1.00 81.00 291 ALA A C 1
ATOM 2300 O O . ALA A 1 291 ? 25.019 6.076 -49.050 1.00 81.00 291 ALA A O 1
ATOM 2301 N N . GLY A 1 292 ? 27.216 5.866 -48.684 1.00 78.56 292 GLY A N 1
ATOM 2302 C CA . GLY A 1 292 ? 27.183 6.255 -47.276 1.00 78.56 292 GLY A CA 1
ATOM 2303 C C . GLY A 1 292 ? 26.877 5.106 -46.310 1.00 78.56 292 GLY A C 1
ATOM 2304 O O . GLY A 1 292 ? 26.733 5.344 -45.110 1.00 78.56 292 GLY A O 1
ATOM 2305 N N . ASN A 1 293 ? 26.789 3.860 -46.770 1.00 85.94 293 ASN A N 1
ATOM 2306 C CA . ASN A 1 293 ? 26.679 2.706 -45.874 1.00 85.94 293 ASN A CA 1
ATOM 2307 C C . ASN A 1 293 ? 28.017 2.467 -45.163 1.00 85.94 293 ASN A C 1
ATOM 2309 O O . ASN A 1 293 ? 29.077 2.578 -45.780 1.00 85.94 293 ASN A O 1
ATOM 2313 N N . VAL A 1 294 ? 27.968 2.181 -43.860 1.00 87.44 294 VAL A N 1
ATOM 2314 C CA . VAL A 1 294 ? 29.157 1.938 -43.034 1.00 87.44 294 VAL A CA 1
ATOM 2315 C C . VAL A 1 294 ? 29.133 0.485 -42.597 1.00 87.44 294 VAL A C 1
ATOM 2317 O O . VAL A 1 294 ? 28.187 0.053 -41.943 1.00 87.44 294 VAL A O 1
ATOM 2320 N N . PHE A 1 295 ? 30.168 -0.253 -42.966 1.00 87.19 295 PHE A N 1
ATOM 2321 C CA . PHE A 1 295 ? 30.348 -1.651 -42.615 1.00 87.19 295 PHE A CA 1
ATOM 2322 C C . PHE A 1 295 ? 31.450 -1.775 -41.563 1.00 87.19 295 PHE A C 1
ATOM 2324 O O . PHE A 1 295 ? 32.462 -1.079 -41.646 1.00 87.19 295 PHE A O 1
ATOM 2331 N N . LEU A 1 296 ? 31.259 -2.644 -40.580 1.00 86.69 296 LEU A N 1
ATOM 2332 C CA . LEU A 1 296 ? 32.251 -3.039 -39.593 1.00 86.69 296 LEU A CA 1
ATOM 2333 C C . LEU A 1 296 ? 32.953 -4.311 -40.081 1.00 86.69 296 LEU A C 1
ATOM 2335 O O . LEU A 1 296 ? 32.289 -5.310 -40.342 1.00 86.69 296 LEU A O 1
ATOM 2339 N N . GLU A 1 297 ? 34.274 -4.264 -40.234 1.00 83.75 297 GLU A N 1
ATOM 2340 C CA . GLU A 1 297 ? 35.099 -5.432 -40.558 1.00 83.75 297 GLU A CA 1
ATOM 2341 C C . GLU A 1 297 ? 35.499 -6.106 -39.234 1.00 83.75 297 GLU A C 1
ATOM 2343 O O . GLU A 1 297 ? 36.291 -5.550 -38.470 1.00 83.75 297 GLU A O 1
ATOM 2348 N N . GLU A 1 298 ? 34.923 -7.275 -38.942 1.00 80.12 298 GLU A N 1
ATOM 2349 C CA . GLU A 1 298 ? 35.320 -8.113 -37.804 1.00 80.12 298 GLU A CA 1
ATOM 2350 C C . GLU A 1 298 ? 36.139 -9.307 -38.303 1.00 80.12 298 GLU A C 1
ATOM 2352 O O . GLU A 1 298 ? 35.763 -9.995 -39.255 1.00 80.12 298 GLU A O 1
ATOM 2357 N N . GLU A 1 299 ? 37.282 -9.548 -37.665 1.00 76.06 299 GLU A N 1
ATOM 2358 C CA . GLU A 1 299 ? 38.105 -10.730 -37.908 1.00 76.06 299 GLU A CA 1
ATOM 2359 C C . GLU A 1 299 ? 37.655 -11.820 -36.934 1.00 76.06 299 GLU A C 1
ATOM 2361 O O . GLU A 1 299 ? 37.820 -11.689 -35.723 1.00 76.06 299 GLU A O 1
ATOM 2366 N N . THR A 1 300 ? 37.027 -12.876 -37.458 1.00 71.94 300 THR A N 1
ATOM 2367 C CA . THR A 1 300 ? 36.662 -14.053 -36.650 1.00 71.94 300 THR A CA 1
ATOM 2368 C C . THR A 1 300 ? 37.939 -14.763 -36.178 1.00 71.94 300 THR A C 1
ATOM 2370 O O . THR A 1 300 ? 38.973 -14.648 -36.832 1.00 71.94 300 THR A O 1
ATOM 2373 N N . GLU A 1 301 ? 37.884 -15.535 -35.088 1.00 70.50 301 GLU A N 1
ATOM 2374 C CA . GLU A 1 301 ? 39.031 -16.278 -34.518 1.00 70.50 301 GLU A CA 1
ATOM 2375 C C . GLU A 1 301 ? 39.767 -17.181 -35.537 1.00 70.50 301 GLU A C 1
ATOM 2377 O O . GLU A 1 301 ? 40.944 -17.489 -35.374 1.00 70.50 301 GLU A O 1
ATOM 2382 N N . GLU A 1 302 ? 39.099 -17.546 -36.634 1.00 66.50 302 GLU A N 1
ATOM 2383 C CA . GLU A 1 302 ? 39.635 -18.318 -37.763 1.00 66.50 302 GLU A CA 1
ATOM 2384 C C . GLU A 1 302 ? 40.367 -17.460 -38.824 1.00 66.50 302 GLU A C 1
ATOM 2386 O O . GLU A 1 302 ? 40.745 -17.957 -39.884 1.00 66.50 302 GLU A O 1
ATOM 2391 N N . GLY A 1 303 ? 40.549 -16.156 -38.582 1.00 68.75 303 GLY A N 1
ATOM 2392 C CA . GLY A 1 303 ? 41.213 -15.216 -39.495 1.00 68.75 303 GLY A CA 1
ATOM 2393 C C . GLY A 1 303 ? 40.371 -14.791 -40.706 1.00 68.75 303 GLY A C 1
ATOM 2394 O O . GLY A 1 303 ? 40.875 -14.131 -41.617 1.00 68.75 303 GLY A O 1
ATOM 2395 N N . VAL A 1 304 ? 39.085 -15.154 -40.739 1.00 74.44 304 VAL A N 1
ATOM 2396 C CA . VAL A 1 304 ? 38.155 -14.764 -41.807 1.00 74.44 304 VAL A CA 1
ATOM 2397 C C . VAL A 1 304 ? 37.569 -13.385 -41.498 1.00 74.44 304 VAL A C 1
ATOM 2399 O O . VAL A 1 304 ? 36.912 -13.190 -40.476 1.00 74.44 304 VAL A O 1
ATOM 2402 N N . LYS A 1 305 ? 37.795 -12.428 -42.403 1.00 76.75 305 LYS A N 1
ATOM 2403 C CA . LYS A 1 305 ? 37.245 -11.066 -42.341 1.00 76.75 305 LYS A CA 1
ATOM 2404 C C . LYS A 1 305 ? 35.782 -11.071 -42.783 1.00 76.75 305 LYS A C 1
ATOM 2406 O O . LYS A 1 305 ? 35.491 -11.438 -43.923 1.00 76.75 305 LYS A O 1
ATOM 2411 N N . GLN A 1 306 ? 34.874 -10.646 -41.913 1.00 76.06 306 GLN A N 1
ATOM 2412 C CA . GLN A 1 306 ? 33.451 -10.503 -42.221 1.00 76.06 306 GLN A CA 1
ATOM 2413 C C . GLN A 1 306 ? 33.039 -9.028 -42.160 1.00 76.06 306 GLN A C 1
ATOM 2415 O O . GLN A 1 306 ? 33.413 -8.308 -41.239 1.00 76.06 306 GLN A O 1
ATOM 2420 N N . GLU A 1 307 ? 32.284 -8.574 -43.165 1.00 79.94 307 GLU A N 1
ATOM 2421 C CA . GLU A 1 307 ? 31.779 -7.199 -43.266 1.00 79.94 307 GLU A CA 1
ATOM 2422 C C . GLU A 1 307 ? 30.321 -7.150 -42.768 1.00 79.94 307 GLU A C 1
ATOM 2424 O O . GLU A 1 307 ? 29.426 -7.719 -43.398 1.00 79.94 307 GLU A O 1
ATOM 2429 N N . TYR A 1 308 ? 30.062 -6.450 -41.663 1.00 83.31 308 TYR A N 1
ATOM 2430 C CA . TYR A 1 308 ? 28.726 -6.277 -41.088 1.00 83.31 308 TYR A CA 1
ATOM 2431 C C . TYR A 1 308 ? 28.194 -4.866 -41.319 1.00 83.31 308 TYR A C 1
ATOM 2433 O O . TYR A 1 308 ? 28.844 -3.894 -40.951 1.00 83.31 308 TYR A O 1
ATOM 2441 N N . LEU A 1 309 ? 26.999 -4.720 -41.896 1.00 83.62 309 LEU A N 1
ATOM 2442 C CA . LEU A 1 309 ? 26.370 -3.405 -42.046 1.00 83.62 309 LEU A CA 1
ATOM 2443 C C . LEU A 1 309 ? 25.972 -2.856 -40.672 1.00 83.62 309 LEU A C 1
ATOM 2445 O O . LEU A 1 309 ? 25.255 -3.520 -39.931 1.00 83.62 309 LEU A O 1
ATOM 2449 N N . LEU A 1 310 ? 26.406 -1.636 -40.361 1.00 84.81 310 LEU A N 1
ATOM 2450 C CA . LEU A 1 310 ? 26.049 -0.966 -39.120 1.00 84.81 310 LEU A CA 1
ATOM 2451 C C . LEU A 1 310 ? 24.752 -0.168 -39.316 1.00 84.81 310 LEU A C 1
ATOM 2453 O O . LEU A 1 310 ? 24.780 0.925 -39.890 1.00 84.81 310 LEU A O 1
ATOM 2457 N N . ASP A 1 311 ? 23.626 -0.701 -38.837 1.00 83.38 311 ASP A N 1
ATOM 2458 C CA . ASP A 1 311 ? 22.308 -0.057 -38.933 1.00 83.38 311 ASP A CA 1
ATOM 2459 C C . ASP A 1 311 ? 21.732 0.257 -37.532 1.00 83.38 311 ASP A C 1
ATOM 2461 O O . ASP A 1 311 ? 21.499 -0.656 -36.737 1.00 83.38 311 ASP A O 1
ATOM 2465 N N . PRO A 1 312 ? 21.470 1.538 -37.192 1.00 84.06 312 PRO A N 1
ATOM 2466 C CA . PRO A 1 312 ? 20.838 1.914 -35.927 1.00 84.06 312 PRO A CA 1
ATOM 2467 C C . PRO A 1 312 ? 19.427 1.348 -35.714 1.00 84.06 312 PRO A C 1
ATOM 2469 O O . PRO A 1 312 ? 18.940 1.392 -34.583 1.00 84.06 312 PRO A O 1
ATOM 2472 N N . ASP A 1 313 ? 18.746 0.907 -36.776 1.00 83.75 313 ASP A N 1
ATOM 2473 C CA . ASP A 1 313 ? 17.368 0.410 -36.717 1.00 83.75 313 ASP A CA 1
ATOM 2474 C C . ASP A 1 313 ? 17.275 -1.131 -36.660 1.00 83.75 313 ASP A C 1
ATOM 2476 O O . ASP A 1 313 ? 16.174 -1.667 -36.501 1.00 83.75 313 ASP A O 1
ATOM 2480 N N . GLU A 1 314 ? 18.409 -1.842 -36.719 1.00 79.31 314 GLU A N 1
ATOM 2481 C CA . GLU A 1 314 ? 18.467 -3.307 -36.573 1.00 79.31 314 GLU A CA 1
ATOM 2482 C C . GLU A 1 314 ? 18.247 -3.755 -35.109 1.00 79.31 314 GLU A C 1
ATOM 2484 O O . GLU A 1 314 ? 17.706 -4.839 -34.857 1.00 79.31 314 GLU A O 1
ATOM 2489 N N . GLU A 1 315 ? 18.582 -2.898 -34.129 1.00 76.69 315 GLU A N 1
ATOM 2490 C CA . GLU A 1 315 ? 18.357 -3.173 -32.704 1.00 76.69 315 GLU A CA 1
ATOM 2491 C C . GLU A 1 315 ? 16.855 -3.061 -32.352 1.00 76.69 315 GLU A C 1
ATOM 2493 O O . GLU A 1 315 ? 16.265 -1.971 -32.435 1.00 76.69 315 GLU A O 1
ATOM 2498 N N . PRO A 1 316 ? 16.205 -4.161 -31.919 1.00 79.75 316 PRO A N 1
ATOM 2499 C CA . PRO A 1 316 ? 14.782 -4.153 -31.620 1.00 79.75 316 PRO A CA 1
ATOM 2500 C C . PRO A 1 316 ? 14.474 -3.267 -30.407 1.00 79.75 316 PRO A C 1
ATOM 2502 O O . PRO A 1 316 ? 15.224 -3.201 -29.434 1.00 79.75 316 PRO A O 1
ATOM 2505 N N . GLN A 1 317 ? 13.320 -2.602 -30.448 1.00 85.69 317 GLN A N 1
ATOM 2506 C CA . GLN A 1 317 ? 12.844 -1.813 -29.314 1.00 85.69 317 GLN A CA 1
ATOM 2507 C C . GLN A 1 317 ? 12.544 -2.723 -28.116 1.00 85.69 317 GLN A C 1
ATOM 2509 O O . GLN A 1 317 ? 11.894 -3.757 -28.299 1.00 85.69 317 GLN A O 1
ATOM 2514 N N . PRO A 1 318 ? 12.953 -2.333 -26.893 1.00 89.56 318 PRO A N 1
ATOM 2515 C CA . PRO A 1 318 ? 12.682 -3.126 -25.706 1.00 89.56 318 PRO A CA 1
ATOM 2516 C C . PRO A 1 318 ? 11.178 -3.187 -25.450 1.00 89.56 318 PRO A C 1
ATOM 2518 O O . PRO A 1 318 ? 10.474 -2.176 -25.488 1.00 89.56 318 PRO A O 1
ATOM 2521 N N . THR A 1 319 ? 10.686 -4.382 -25.152 1.00 89.81 319 THR A N 1
ATOM 2522 C CA . THR A 1 319 ? 9.286 -4.636 -24.818 1.00 89.81 319 THR A CA 1
ATOM 2523 C C . THR A 1 319 ? 9.120 -4.902 -23.325 1.00 89.81 319 THR A C 1
ATOM 2525 O O . THR A 1 319 ? 10.076 -5.136 -22.588 1.00 89.81 319 THR A O 1
ATOM 2528 N N . ILE A 1 320 ? 7.873 -4.902 -22.845 1.00 88.19 320 ILE A N 1
ATOM 2529 C CA . ILE A 1 320 ? 7.576 -5.236 -21.442 1.00 88.19 320 ILE A CA 1
ATOM 2530 C C . ILE A 1 320 ? 7.996 -6.686 -21.129 1.00 88.19 320 ILE A C 1
ATOM 2532 O O . ILE A 1 320 ? 8.346 -6.994 -19.992 1.00 88.19 320 ILE A O 1
ATOM 2536 N N . PHE A 1 321 ? 8.035 -7.571 -22.130 1.00 88.81 321 PHE A N 1
ATOM 2537 C CA . PHE A 1 321 ? 8.481 -8.960 -21.977 1.00 88.81 321 PHE A CA 1
ATOM 2538 C C . PHE A 1 321 ? 9.980 -9.095 -21.711 1.00 88.81 321 PHE A C 1
ATOM 2540 O O . PHE A 1 321 ? 10.396 -10.104 -21.152 1.00 88.81 321 PHE A O 1
ATOM 2547 N N . ASP A 1 322 ? 10.769 -8.065 -22.020 1.00 87.88 322 ASP A N 1
ATOM 2548 C CA . ASP A 1 322 ? 12.207 -8.041 -21.747 1.00 87.88 322 ASP A CA 1
ATOM 2549 C C . ASP A 1 322 ? 12.529 -7.689 -20.293 1.00 87.88 322 ASP A C 1
ATOM 2551 O O . ASP A 1 322 ? 13.686 -7.723 -19.869 1.00 87.88 322 ASP A O 1
ATOM 2555 N N . THR A 1 323 ? 11.502 -7.367 -19.506 1.00 92.75 323 THR A N 1
ATOM 2556 C CA . THR A 1 323 ? 11.658 -7.017 -18.100 1.00 92.75 323 THR A CA 1
ATOM 2557 C C . THR A 1 323 ? 11.895 -8.241 -17.222 1.00 92.75 323 THR A C 1
ATOM 2559 O O . THR A 1 323 ? 11.339 -9.316 -17.457 1.00 92.75 323 THR A O 1
ATOM 2562 N N . VAL A 1 324 ? 12.671 -8.061 -16.147 1.00 92.25 324 VAL A N 1
ATOM 2563 C CA . VAL A 1 324 ? 12.908 -9.107 -15.136 1.00 92.25 324 VAL A CA 1
ATOM 2564 C C . VAL A 1 324 ? 11.588 -9.630 -14.568 1.00 92.25 324 VAL A C 1
ATOM 2566 O O . VAL A 1 324 ? 11.467 -10.824 -14.309 1.00 92.25 324 VAL A O 1
ATOM 2569 N N . LEU A 1 325 ? 10.573 -8.766 -14.450 1.00 93.25 325 LEU A N 1
ATOM 2570 C CA . LEU A 1 325 ? 9.231 -9.131 -13.997 1.00 93.25 325 LEU A CA 1
ATOM 2571 C C . LEU A 1 325 ? 8.621 -10.310 -14.776 1.00 93.25 325 LEU A C 1
ATOM 2573 O O . LEU A 1 325 ? 7.953 -11.143 -14.168 1.00 93.25 325 LEU A O 1
ATOM 2577 N N . LEU A 1 326 ? 8.841 -10.388 -16.094 1.00 91.31 326 LEU A N 1
ATOM 2578 C CA . LEU A 1 326 ? 8.280 -11.439 -16.954 1.00 91.31 326 LEU A CA 1
ATOM 2579 C C . LEU A 1 326 ? 9.312 -12.505 -17.348 1.00 91.31 326 LEU A C 1
ATOM 2581 O O . LEU A 1 326 ? 8.955 -13.682 -17.454 1.00 91.31 326 LEU A O 1
ATOM 2585 N N . LYS A 1 327 ? 10.592 -12.135 -17.488 1.00 90.00 327 LYS A N 1
ATOM 2586 C CA . LYS A 1 327 ? 11.677 -13.088 -17.767 1.00 90.00 327 LYS A CA 1
ATOM 2587 C C . LYS A 1 327 ? 11.926 -14.050 -16.611 1.00 90.00 327 LYS A C 1
ATOM 2589 O O . LYS A 1 327 ? 12.099 -15.240 -16.851 1.00 90.00 327 LYS A O 1
ATOM 2594 N N . LEU A 1 328 ? 11.892 -13.578 -15.364 1.00 90.88 328 LEU A N 1
ATOM 2595 C CA . LEU A 1 328 ? 12.216 -14.410 -14.203 1.00 90.88 328 LEU A CA 1
ATOM 2596 C C . LEU A 1 328 ? 11.205 -15.553 -13.986 1.00 90.88 328 LEU A C 1
ATOM 2598 O O . LEU A 1 328 ? 11.643 -16.694 -13.849 1.00 90.88 328 LEU A O 1
ATOM 2602 N N . PRO A 1 329 ? 9.875 -15.333 -14.037 1.00 90.69 329 PRO A N 1
ATOM 2603 C CA . PRO A 1 329 ? 8.914 -16.435 -13.992 1.00 90.69 329 PRO A CA 1
ATOM 2604 C C . PRO A 1 329 ? 9.057 -17.417 -15.163 1.00 90.69 329 PRO A C 1
ATOM 2606 O O . PRO A 1 329 ? 9.001 -18.626 -14.941 1.00 90.69 329 PRO A O 1
ATOM 2609 N N . LYS A 1 330 ? 9.278 -16.919 -16.392 1.00 89.69 330 LYS A N 1
ATOM 2610 C CA . LYS A 1 330 ? 9.510 -17.761 -17.582 1.00 89.69 330 LYS A CA 1
ATOM 2611 C C . LYS A 1 330 ? 10.747 -18.646 -17.390 1.00 89.69 330 LYS A C 1
ATOM 2613 O O . LYS A 1 330 ? 10.681 -19.849 -17.620 1.00 89.69 330 LYS A O 1
ATOM 2618 N N . TYR A 1 331 ? 11.843 -18.064 -16.913 1.00 89.94 331 TYR A N 1
ATOM 2619 C CA . TYR A 1 331 ? 13.090 -18.768 -16.634 1.00 89.94 331 TYR A CA 1
ATOM 2620 C C . TYR A 1 331 ? 12.912 -19.845 -15.553 1.00 89.94 331 TYR A C 1
ATOM 2622 O O . TYR A 1 331 ? 13.262 -21.002 -15.774 1.00 89.94 331 TYR A O 1
ATOM 2630 N N . LEU A 1 332 ? 12.278 -19.512 -14.420 1.00 91.50 332 LEU A N 1
ATOM 2631 C CA . LEU A 1 332 ? 12.001 -20.482 -13.352 1.00 91.50 332 LEU A CA 1
ATOM 2632 C C . LEU A 1 332 ? 11.100 -21.630 -13.830 1.00 91.50 332 LEU A C 1
ATOM 2634 O O . LEU A 1 332 ? 11.312 -22.785 -13.451 1.00 91.50 332 LEU A O 1
ATOM 2638 N N . TYR A 1 333 ? 10.110 -21.338 -14.678 1.00 90.44 333 TYR A N 1
ATOM 2639 C CA . TYR A 1 333 ? 9.269 -22.356 -15.306 1.00 90.44 333 TYR A CA 1
ATOM 2640 C C . TYR A 1 333 ? 10.084 -23.273 -16.227 1.00 90.44 333 TYR A C 1
ATOM 2642 O O . TYR A 1 333 ? 9.980 -24.497 -16.128 1.00 90.44 333 TYR A O 1
ATOM 2650 N N . ASN A 1 334 ? 10.936 -22.703 -17.082 1.00 90.44 334 ASN A N 1
ATOM 2651 C CA . ASN A 1 334 ? 11.784 -23.472 -17.991 1.00 90.44 334 ASN A CA 1
ATOM 2652 C C . ASN A 1 334 ? 12.773 -24.366 -17.227 1.00 90.44 334 ASN A C 1
ATOM 2654 O O . ASN A 1 334 ? 12.934 -25.537 -17.567 1.00 90.44 334 ASN A O 1
ATOM 2658 N N . GLN A 1 335 ? 13.371 -23.855 -16.149 1.00 87.88 335 GLN A N 1
ATOM 2659 C CA . GLN A 1 335 ? 14.334 -24.593 -15.331 1.00 87.88 335 GLN A CA 1
ATOM 2660 C C . GLN A 1 335 ? 13.691 -25.741 -14.529 1.00 87.88 335 GLN A C 1
ATOM 2662 O O . GLN A 1 335 ? 14.355 -26.740 -14.243 1.00 87.88 335 GLN A O 1
ATOM 2667 N N . SER A 1 336 ? 12.407 -25.615 -14.174 1.00 89.50 336 SER A N 1
ATOM 2668 C CA . SER A 1 336 ? 11.659 -26.618 -13.405 1.00 89.50 336 SER A CA 1
ATOM 2669 C C . SER A 1 336 ? 10.850 -27.558 -14.305 1.00 89.50 336 SER A C 1
ATOM 2671 O O . SER A 1 336 ? 11.243 -28.700 -14.535 1.00 89.50 336 SER A O 1
ATOM 2673 N N . VAL A 1 337 ? 9.728 -27.076 -14.837 1.00 87.94 337 VAL A N 1
ATOM 2674 C CA . VAL A 1 337 ? 8.780 -27.836 -15.663 1.00 87.94 337 VAL A CA 1
ATOM 2675 C C . VAL A 1 337 ? 9.347 -28.080 -17.062 1.00 87.94 337 VAL A C 1
ATOM 2677 O O . VAL A 1 337 ? 9.245 -29.190 -17.584 1.00 87.94 337 VAL A O 1
ATOM 2680 N N . GLY A 1 338 ? 10.016 -27.084 -17.650 1.00 82.06 338 GLY A N 1
ATOM 2681 C CA . GLY A 1 338 ? 10.632 -27.207 -18.978 1.00 82.06 338 GLY A CA 1
ATOM 2682 C C . GLY A 1 338 ? 11.699 -28.305 -19.061 1.00 82.06 338 GLY A C 1
ATOM 2683 O O . GLY A 1 338 ? 11.824 -28.960 -20.098 1.00 82.06 338 GLY A O 1
ATOM 2684 N N . ARG A 1 339 ? 12.387 -28.584 -17.946 1.00 84.25 339 ARG A N 1
ATOM 2685 C CA . ARG A 1 339 ? 13.352 -29.685 -17.823 1.00 84.25 339 ARG A CA 1
ATOM 2686 C C . ARG A 1 339 ? 12.702 -31.061 -17.912 1.00 84.25 339 ARG A C 1
ATOM 2688 O O . ARG A 1 339 ? 13.272 -31.961 -18.519 1.00 84.25 339 ARG A O 1
ATOM 2695 N N . VAL A 1 340 ? 11.505 -31.211 -17.350 1.00 86.00 340 VAL A N 1
ATOM 2696 C CA . VAL A 1 340 ? 10.745 -32.471 -17.374 1.00 86.00 340 VAL A CA 1
ATOM 2697 C C . VAL A 1 340 ? 10.099 -32.704 -18.743 1.00 86.00 340 VAL A C 1
ATOM 2699 O O . VAL A 1 340 ? 10.033 -33.837 -19.205 1.00 86.00 340 VAL A O 1
ATOM 2702 N N . LEU A 1 341 ? 9.676 -31.635 -19.427 1.00 87.12 341 LEU A N 1
ATOM 2703 C CA . LEU A 1 341 ? 9.097 -31.695 -20.777 1.00 87.12 341 LEU A CA 1
ATOM 2704 C C . LEU A 1 341 ? 10.133 -31.785 -21.915 1.00 87.12 341 LEU A C 1
ATOM 2706 O O . LEU A 1 341 ? 9.748 -31.806 -23.082 1.00 87.12 341 LEU A O 1
ATOM 2710 N N . GLY A 1 342 ? 11.433 -31.844 -21.607 1.00 80.94 342 GLY A N 1
ATOM 2711 C CA . GLY A 1 342 ? 12.490 -32.053 -22.604 1.00 80.94 342 GLY A CA 1
ATOM 2712 C C . GLY A 1 342 ? 12.786 -30.848 -23.505 1.00 80.94 342 GLY A C 1
ATOM 2713 O O . GLY A 1 342 ? 13.376 -31.014 -24.571 1.00 80.94 342 GLY A O 1
ATOM 2714 N N . ASN A 1 343 ? 12.411 -29.628 -23.104 1.00 78.06 343 ASN A N 1
ATOM 2715 C CA . ASN A 1 343 ? 12.661 -28.426 -23.904 1.00 78.06 343 ASN A CA 1
ATOM 2716 C C . ASN A 1 343 ? 14.080 -27.871 -23.673 1.00 78.06 343 ASN A C 1
ATOM 2718 O O . ASN A 1 343 ? 14.245 -26.833 -23.036 1.00 78.06 343 ASN A O 1
ATOM 2722 N N . GLN A 1 344 ? 15.104 -28.566 -24.186 1.00 78.25 344 GLN A N 1
ATOM 2723 C CA . GLN A 1 344 ? 16.524 -28.233 -23.962 1.00 78.25 344 GLN A CA 1
ATOM 2724 C C . GLN A 1 344 ? 16.881 -26.793 -24.372 1.00 78.25 344 GLN A C 1
ATOM 2726 O O . GLN A 1 344 ? 17.501 -26.073 -23.600 1.00 78.25 344 GLN A O 1
ATOM 2731 N N . ARG A 1 345 ? 16.361 -26.310 -25.510 1.00 79.25 345 ARG A N 1
ATOM 2732 C CA . ARG A 1 345 ? 16.616 -24.941 -26.007 1.00 79.25 345 ARG A CA 1
ATOM 2733 C C . ARG A 1 345 ? 16.186 -23.836 -25.040 1.00 79.25 345 ARG A C 1
ATOM 2735 O O . ARG A 1 345 ? 16.783 -22.772 -25.025 1.00 79.25 345 ARG A O 1
ATOM 2742 N N . ALA A 1 346 ? 15.122 -24.066 -24.273 1.00 77.56 346 ALA A N 1
ATOM 2743 C CA . ALA A 1 346 ? 14.587 -23.080 -23.338 1.00 77.56 346 ALA A CA 1
ATOM 2744 C C . ALA A 1 346 ? 15.301 -23.093 -21.974 1.00 77.56 346 ALA A C 1
ATOM 2746 O O . ALA A 1 346 ? 15.082 -22.187 -21.171 1.00 77.56 346 ALA A O 1
ATOM 2747 N N . ILE A 1 347 ? 16.100 -24.130 -21.704 1.00 78.31 347 ILE A N 1
ATOM 2748 C CA . ILE A 1 347 ? 16.908 -24.285 -20.486 1.00 78.31 347 ILE A CA 1
ATOM 2749 C C . ILE A 1 347 ? 18.244 -23.553 -20.644 1.00 78.31 347 ILE A C 1
ATOM 2751 O O . ILE A 1 347 ? 18.739 -22.995 -19.669 1.00 78.31 347 ILE A O 1
ATOM 2755 N N . ASP A 1 348 ? 18.778 -23.523 -21.866 1.00 80.25 348 ASP A N 1
ATOM 2756 C CA . ASP A 1 348 ? 20.056 -22.882 -22.185 1.00 80.25 348 ASP A CA 1
ATOM 2757 C C . ASP A 1 348 ? 19.938 -21.352 -22.367 1.00 80.25 348 ASP A C 1
ATOM 2759 O O . ASP A 1 348 ? 20.951 -20.668 -22.472 1.00 80.25 348 ASP A O 1
ATOM 2763 N N . GLU A 1 349 ? 18.717 -20.795 -22.392 1.00 81.50 349 GLU A N 1
ATOM 2764 C CA . GLU A 1 349 ? 18.471 -19.345 -22.485 1.00 81.50 349 GLU A CA 1
ATOM 2765 C C . GLU A 1 349 ? 18.865 -18.657 -21.154 1.00 81.50 349 GLU A C 1
ATOM 2767 O O . GLU A 1 349 ? 18.215 -18.902 -20.127 1.00 81.50 349 GLU A O 1
ATOM 2772 N N . PRO A 1 350 ? 19.901 -17.792 -21.127 1.00 80.50 350 PRO A N 1
ATOM 2773 C CA . PRO A 1 350 ? 20.325 -17.120 -19.903 1.00 80.50 350 PRO A CA 1
ATOM 2774 C C . PRO A 1 350 ? 19.284 -16.085 -19.445 1.00 80.50 350 PRO A C 1
ATOM 2776 O O . PRO A 1 350 ? 18.620 -15.430 -20.247 1.00 80.50 350 PRO A O 1
ATOM 2779 N N . LEU A 1 351 ? 19.139 -15.909 -18.125 1.00 79.06 351 LEU A N 1
ATOM 2780 C CA . LEU A 1 351 ? 18.175 -14.957 -17.547 1.00 79.06 351 LEU A CA 1
ATOM 2781 C C . LEU A 1 351 ? 18.495 -13.495 -17.913 1.00 79.06 351 LEU A C 1
ATOM 2783 O O . LEU A 1 351 ? 17.580 -12.685 -18.085 1.00 79.06 351 LEU A O 1
ATOM 2787 N N . LEU A 1 352 ? 19.783 -13.164 -18.002 1.00 76.25 352 LEU A N 1
ATOM 2788 C CA . LEU A 1 352 ? 20.305 -11.854 -18.380 1.00 76.25 352 LEU A CA 1
ATOM 2789 C C . LEU A 1 352 ? 21.365 -12.060 -19.465 1.00 76.25 352 LEU A C 1
ATOM 2791 O O . LEU A 1 352 ? 22.238 -12.908 -19.294 1.00 76.25 352 LEU A O 1
ATOM 2795 N N . ASP A 1 353 ? 21.305 -11.272 -20.539 1.00 68.44 353 ASP A N 1
ATOM 2796 C CA . ASP A 1 353 ? 22.404 -11.168 -21.503 1.00 68.44 353 ASP A CA 1
ATOM 2797 C C . ASP A 1 353 ? 23.530 -10.363 -20.849 1.00 68.44 353 ASP A C 1
ATOM 2799 O O . ASP A 1 353 ? 23.498 -9.131 -20.811 1.00 68.44 353 ASP A O 1
ATOM 2803 N N . SER A 1 354 ? 24.503 -11.055 -20.261 1.00 57.91 354 SER A N 1
ATOM 2804 C CA . SER A 1 354 ? 25.748 -10.442 -19.809 1.00 57.91 354 SER A CA 1
ATOM 2805 C C . SER A 1 354 ? 26.720 -10.401 -20.982 1.00 57.91 354 SER A C 1
ATOM 2807 O O . SER A 1 354 ? 27.498 -11.329 -21.188 1.00 57.91 354 SER A O 1
ATOM 2809 N N . SER A 1 355 ? 26.666 -9.337 -21.782 1.00 61.53 355 SER A N 1
ATOM 2810 C CA . SER A 1 355 ? 27.792 -9.015 -22.653 1.00 61.53 355 SER A CA 1
ATOM 2811 C C . SER A 1 355 ? 28.909 -8.447 -21.774 1.00 61.53 355 SER A C 1
ATOM 2813 O O . SER A 1 355 ? 28.781 -7.325 -21.287 1.00 61.53 355 SER A O 1
ATOM 2815 N N . ASP A 1 356 ? 30.002 -9.186 -21.585 1.00 65.88 356 ASP A N 1
ATOM 2816 C CA . ASP A 1 356 ? 31.198 -8.726 -20.846 1.00 65.88 356 ASP A CA 1
ATOM 2817 C C . ASP A 1 356 ? 31.990 -7.629 -21.593 1.00 65.88 356 ASP A C 1
ATOM 2819 O O . ASP A 1 356 ? 33.075 -7.215 -21.182 1.00 65.88 356 ASP A O 1
ATOM 2823 N N . LEU A 1 357 ? 31.450 -7.153 -22.714 1.00 72.19 357 LEU A N 1
ATOM 2824 C CA . LEU A 1 357 ? 32.060 -6.164 -23.585 1.00 72.19 357 LEU A CA 1
ATOM 2825 C C . LEU A 1 357 ? 31.804 -4.733 -23.089 1.00 72.19 357 LEU A C 1
ATOM 2827 O O . LEU A 1 357 ? 30.746 -4.455 -22.514 1.00 72.19 357 LEU A O 1
ATOM 2831 N N . PRO A 1 358 ? 32.726 -3.789 -23.362 1.00 79.50 358 PRO A N 1
ATOM 2832 C CA . PRO A 1 358 ? 32.491 -2.366 -23.132 1.00 79.50 358 PRO A CA 1
ATOM 2833 C C . PRO A 1 358 ? 31.184 -1.896 -23.796 1.00 79.50 358 PRO A C 1
ATOM 2835 O O . PRO A 1 358 ? 30.863 -2.341 -24.897 1.00 79.50 358 PRO A O 1
ATOM 2838 N N . GLU A 1 359 ? 30.453 -0.958 -23.174 1.00 76.19 359 GLU A N 1
ATOM 2839 C CA . GLU A 1 359 ? 29.132 -0.491 -23.657 1.00 76.19 359 GLU A CA 1
ATOM 2840 C C . GLU A 1 359 ? 29.131 -0.099 -25.147 1.00 76.19 359 GLU A C 1
ATOM 2842 O O . GLU A 1 359 ? 28.179 -0.389 -25.872 1.00 76.19 359 GLU A O 1
ATOM 2847 N N . ASP A 1 360 ? 30.209 0.543 -25.602 1.00 80.25 360 ASP A N 1
ATOM 2848 C CA . ASP A 1 360 ? 30.377 1.002 -26.980 1.00 80.25 360 ASP A CA 1
ATOM 2849 C C . ASP A 1 360 ? 30.565 -0.167 -27.959 1.00 80.25 360 ASP A C 1
ATOM 2851 O O . ASP A 1 360 ? 30.076 -0.125 -29.085 1.00 80.25 360 ASP A O 1
ATOM 2855 N N . GLU A 1 361 ? 31.243 -1.237 -27.543 1.00 80.44 361 GLU A N 1
ATOM 2856 C CA . GLU A 1 361 ? 31.420 -2.432 -28.368 1.00 80.44 361 GLU A CA 1
ATOM 2857 C C . GLU A 1 361 ? 30.164 -3.290 -28.399 1.00 80.44 361 GLU A C 1
ATOM 2859 O O . GLU A 1 361 ? 29.802 -3.766 -29.472 1.00 80.44 361 GLU A O 1
ATOM 2864 N N . ALA A 1 362 ? 29.468 -3.413 -27.267 1.00 80.31 362 ALA A N 1
ATOM 2865 C CA . ALA A 1 362 ? 28.173 -4.077 -27.188 1.00 80.31 362 ALA A CA 1
ATOM 2866 C C . ALA A 1 362 ? 27.123 -3.374 -28.066 1.00 80.31 362 ALA A C 1
ATOM 2868 O O . ALA A 1 362 ? 26.314 -4.041 -28.700 1.00 80.31 362 ALA A O 1
ATOM 2869 N N . ALA A 1 363 ? 27.161 -2.038 -28.157 1.00 80.69 363 ALA A N 1
ATOM 2870 C CA . ALA A 1 363 ? 26.292 -1.267 -29.049 1.00 80.69 363 ALA A CA 1
ATOM 2871 C C . ALA A 1 363 ? 26.626 -1.461 -30.539 1.00 80.69 363 ALA A C 1
ATOM 2873 O O . ALA A 1 363 ? 25.733 -1.445 -31.384 1.00 80.69 363 ALA A O 1
ATOM 2874 N N . LEU A 1 364 ? 27.910 -1.630 -30.879 1.00 80.25 364 LEU A N 1
ATOM 2875 C CA . LEU A 1 364 ? 28.312 -1.966 -32.247 1.00 80.25 364 LEU A CA 1
ATOM 2876 C C . LEU A 1 364 ? 27.887 -3.389 -32.594 1.00 80.25 364 LEU A C 1
ATOM 2878 O O . LEU A 1 364 ? 27.302 -3.586 -33.650 1.00 80.25 364 LEU A O 1
ATOM 2882 N N . GLN A 1 365 ? 28.104 -4.340 -31.684 1.00 79.81 365 GLN A N 1
ATOM 2883 C CA . GLN A 1 365 ? 27.662 -5.717 -31.861 1.00 79.81 365 GLN A CA 1
ATOM 2884 C C . GLN A 1 365 ? 26.143 -5.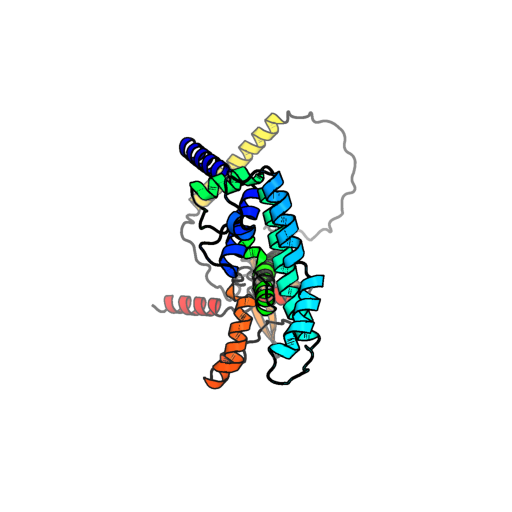841 -31.936 1.00 79.81 365 GLN A C 1
ATOM 2886 O O . GLN A 1 365 ? 25.652 -6.586 -32.767 1.00 79.81 365 GLN A O 1
ATOM 2891 N N . SER A 1 366 ? 25.367 -5.105 -31.135 1.00 78.19 366 SER A N 1
ATOM 2892 C CA . SER A 1 366 ? 23.899 -5.137 -31.236 1.00 78.19 366 SER A CA 1
ATOM 2893 C C . SER A 1 366 ? 23.392 -4.566 -32.561 1.00 78.19 366 SER A C 1
ATOM 2895 O O . SER A 1 366 ? 22.359 -5.005 -33.059 1.00 78.19 366 SER A O 1
ATOM 2897 N N . ALA A 1 367 ? 24.122 -3.608 -33.136 1.00 76.88 367 ALA A N 1
ATOM 2898 C CA . ALA A 1 367 ? 23.815 -2.999 -34.425 1.00 76.88 367 ALA A CA 1
ATOM 2899 C C . ALA A 1 367 ? 24.347 -3.796 -35.635 1.00 76.88 367 ALA A C 1
ATOM 2901 O O . ALA A 1 367 ? 23.958 -3.493 -36.762 1.00 76.88 367 ALA A O 1
ATOM 2902 N N . THR A 1 368 ? 25.220 -4.790 -35.421 1.00 70.81 368 THR A N 1
ATOM 2903 C CA . THR A 1 368 ? 25.715 -5.722 -36.452 1.00 70.81 368 THR A CA 1
ATOM 2904 C C . THR A 1 368 ? 25.165 -7.138 -36.312 1.00 70.81 368 THR A C 1
ATOM 2906 O O . THR A 1 368 ? 25.195 -7.898 -37.283 1.00 70.81 368 THR A O 1
ATOM 2909 N N . ALA A 1 369 ? 24.664 -7.505 -35.128 1.00 62.19 369 ALA A N 1
ATOM 2910 C CA . ALA A 1 369 ? 24.111 -8.814 -34.836 1.00 62.19 369 ALA A CA 1
ATOM 2911 C C . ALA A 1 369 ? 22.994 -9.102 -35.831 1.00 62.19 369 ALA A C 1
ATOM 2913 O O . ALA A 1 369 ? 21.986 -8.397 -35.880 1.00 62.19 369 ALA A O 1
ATOM 2914 N N . ALA A 1 370 ? 23.183 -10.155 -36.626 1.00 53.88 370 ALA A N 1
ATOM 2915 C CA . ALA A 1 370 ? 22.185 -10.630 -37.562 1.00 53.88 370 ALA A CA 1
ATOM 2916 C C . ALA A 1 370 ? 20.929 -11.017 -36.776 1.00 53.88 370 ALA A C 1
ATOM 2918 O O . ALA A 1 370 ? 20.811 -12.123 -36.246 1.00 53.88 370 ALA A O 1
ATOM 2919 N N . ASN A 1 371 ? 19.972 -10.099 -36.677 1.00 46.56 371 ASN A N 1
ATOM 2920 C CA . ASN A 1 371 ? 18.699 -10.404 -36.070 1.00 46.56 371 ASN A CA 1
ATOM 2921 C C . ASN A 1 371 ? 18.071 -11.512 -36.926 1.00 46.56 371 ASN A C 1
ATOM 2923 O O . ASN A 1 371 ? 18.018 -11.414 -38.157 1.00 46.56 371 ASN A O 1
ATOM 2927 N N . ALA A 1 372 ? 17.559 -12.575 -36.302 1.00 45.38 372 ALA A N 1
ATOM 2928 C CA . ALA A 1 372 ? 16.832 -13.627 -37.017 1.00 45.38 372 ALA A CA 1
ATOM 2929 C C . ALA A 1 372 ? 15.693 -13.044 -37.887 1.00 45.38 372 ALA A C 1
ATOM 2931 O O . ALA A 1 372 ? 15.292 -13.635 -38.890 1.00 45.38 372 ALA A O 1
ATOM 2932 N N . ASN A 1 373 ? 15.210 -11.843 -37.545 1.00 45.47 373 ASN A N 1
ATOM 2933 C CA . ASN A 1 373 ? 14.269 -11.058 -38.337 1.00 45.47 373 ASN A CA 1
ATOM 2934 C C . ASN A 1 373 ? 14.854 -10.499 -39.648 1.00 45.47 373 ASN A C 1
ATOM 2936 O O . ASN A 1 373 ? 14.138 -10.487 -40.651 1.00 45.47 373 ASN A O 1
ATOM 2940 N N . GLY A 1 374 ? 16.122 -10.083 -39.678 1.00 47.41 374 GLY A N 1
ATOM 2941 C CA . GLY A 1 374 ? 16.840 -9.670 -40.887 1.00 47.41 374 GLY A CA 1
ATOM 2942 C C . GLY A 1 374 ? 17.043 -10.843 -41.849 1.00 47.41 374 GLY A C 1
ATOM 2943 O O . GLY A 1 374 ? 16.724 -10.740 -43.036 1.00 47.41 374 GLY A O 1
ATOM 2944 N N . GLU A 1 375 ? 17.422 -12.018 -41.334 1.00 46.84 375 GLU A N 1
ATOM 2945 C CA . GLU A 1 375 ? 17.441 -13.256 -42.126 1.00 46.84 375 GLU A CA 1
ATOM 2946 C C . GLU A 1 375 ? 16.044 -13.684 -42.591 1.00 46.84 375 GLU A C 1
ATOM 2948 O O . GLU A 1 375 ? 15.878 -14.093 -43.739 1.00 46.84 375 GLU A O 1
ATOM 2953 N N . ALA A 1 376 ? 15.016 -13.590 -41.744 1.00 42.91 376 ALA A N 1
ATOM 2954 C CA . ALA A 1 376 ? 13.645 -13.933 -42.119 1.00 42.91 376 ALA A CA 1
ATOM 2955 C C . ALA A 1 376 ? 13.090 -12.986 -43.198 1.00 42.91 376 ALA A C 1
ATOM 2957 O O . ALA A 1 376 ? 12.395 -13.434 -44.115 1.00 42.91 376 ALA A O 1
ATOM 2958 N N . ARG A 1 377 ? 13.434 -11.692 -43.140 1.00 50.59 377 ARG A N 1
ATOM 2959 C CA . ARG A 1 377 ? 13.158 -10.714 -44.204 1.00 50.59 377 ARG A CA 1
ATOM 2960 C C . ARG A 1 377 ? 13.944 -11.036 -45.474 1.00 50.59 377 ARG A C 1
ATOM 2962 O O . ARG A 1 377 ? 13.344 -11.048 -46.543 1.00 50.59 377 ARG A O 1
ATOM 2969 N N . LYS A 1 378 ? 15.222 -11.415 -45.370 1.00 51.31 378 LYS A N 1
ATOM 2970 C CA . LYS A 1 378 ? 16.070 -11.867 -46.493 1.00 51.31 378 LYS A CA 1
ATOM 2971 C C . LYS A 1 378 ? 15.527 -13.137 -47.160 1.00 51.31 378 LYS A C 1
ATOM 2973 O O . LYS A 1 378 ? 15.499 -13.224 -48.385 1.00 51.31 378 LYS A O 1
ATOM 2978 N N . ARG A 1 379 ? 15.027 -14.102 -46.377 1.00 53.31 379 ARG A N 1
ATOM 2979 C CA . ARG A 1 379 ? 14.360 -15.323 -46.867 1.00 53.31 379 ARG A CA 1
ATOM 2980 C C . ARG A 1 379 ? 13.036 -14.994 -47.565 1.00 53.31 379 ARG A C 1
ATOM 2982 O O . ARG A 1 379 ? 12.783 -15.527 -48.641 1.00 53.31 379 ARG A O 1
ATOM 2989 N N . LYS A 1 380 ? 12.227 -14.078 -47.014 1.00 50.94 380 LYS A N 1
ATOM 2990 C CA . LYS A 1 380 ? 10.982 -13.598 -47.650 1.00 50.94 380 LYS A CA 1
ATOM 2991 C C . LYS A 1 380 ? 11.234 -12.802 -48.934 1.00 50.94 380 LYS A C 1
ATOM 2993 O O . LYS A 1 380 ? 10.516 -13.006 -49.906 1.00 50.94 380 LYS A O 1
ATOM 2998 N N . ALA A 1 381 ? 12.254 -11.945 -48.960 1.00 50.47 381 ALA A N 1
ATOM 2999 C CA . ALA A 1 381 ? 12.650 -11.192 -50.147 1.00 50.47 381 ALA A CA 1
ATOM 3000 C C . ALA A 1 381 ? 13.137 -12.133 -51.260 1.00 50.47 381 ALA A C 1
ATOM 3002 O O . ALA A 1 381 ? 12.627 -12.072 -52.374 1.00 50.47 381 ALA A O 1
ATOM 3003 N N . ARG A 1 382 ? 14.018 -13.096 -50.946 1.00 50.03 382 ARG A N 1
ATOM 3004 C CA . ARG A 1 382 ? 14.456 -14.134 -51.901 1.00 50.03 382 ARG A CA 1
ATOM 3005 C C . ARG A 1 382 ? 13.298 -14.987 -52.427 1.00 50.03 382 ARG A C 1
ATOM 3007 O O . ARG A 1 382 ? 13.240 -15.251 -53.620 1.00 50.03 382 ARG A O 1
ATOM 3014 N N . ALA A 1 383 ? 12.348 -15.369 -51.571 1.00 52.09 383 ALA A N 1
ATOM 3015 C CA . ALA A 1 383 ? 11.161 -16.122 -51.984 1.00 52.09 383 ALA A CA 1
ATOM 3016 C C . ALA A 1 383 ? 10.218 -15.325 -52.910 1.00 52.09 383 ALA A C 1
ATOM 3018 O O . ALA A 1 383 ? 9.471 -15.925 -53.676 1.00 52.09 383 ALA A O 1
ATOM 3019 N N . LYS A 1 384 ? 10.252 -13.987 -52.854 1.00 51.97 384 LYS A N 1
ATOM 3020 C CA . LYS A 1 384 ? 9.461 -13.097 -53.717 1.00 51.97 384 LYS A CA 1
ATOM 3021 C C . LYS A 1 384 ? 10.078 -12.913 -55.111 1.00 51.97 384 LYS A C 1
ATOM 3023 O O . LYS A 1 384 ? 9.336 -12.644 -56.041 1.00 51.97 384 LYS A O 1
ATOM 3028 N N . PHE A 1 385 ? 11.395 -13.083 -55.248 1.00 46.78 385 PHE A N 1
ATOM 3029 C CA . PHE A 1 385 ? 12.116 -13.045 -56.531 1.00 46.78 385 PHE A CA 1
ATOM 3030 C C . PHE A 1 385 ? 12.151 -14.397 -57.270 1.00 46.78 385 PHE A C 1
ATOM 3032 O O . PHE A 1 385 ? 12.538 -14.450 -58.431 1.00 46.78 385 PHE A O 1
ATOM 3039 N N . LEU A 1 386 ? 11.765 -15.489 -56.602 1.00 46.53 386 LEU A N 1
ATOM 3040 C CA . LEU A 1 386 ? 11.700 -16.856 -57.149 1.00 46.53 386 LEU A CA 1
ATOM 3041 C C . LEU A 1 386 ? 10.294 -17.251 -57.648 1.00 46.53 386 LEU A C 1
ATOM 3043 O O . LEU A 1 386 ? 10.034 -18.427 -57.900 1.00 46.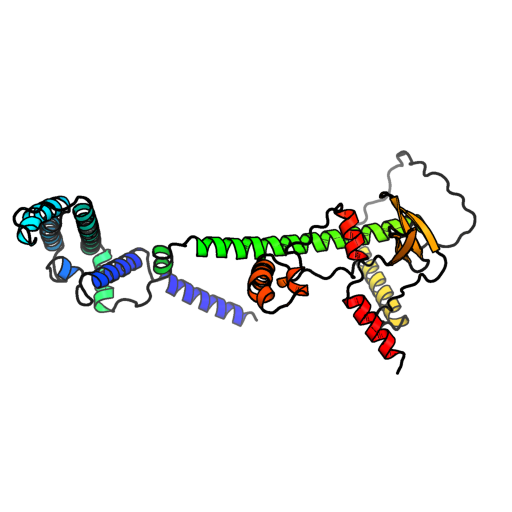53 386 LEU A O 1
ATOM 3047 N N . LYS A 1 387 ? 9.389 -16.280 -57.767 1.00 37.94 387 LYS A N 1
ATOM 3048 C CA . LYS A 1 387 ? 8.036 -16.404 -58.317 1.00 37.94 387 LYS A CA 1
ATOM 3049 C C . LYS A 1 387 ? 7.897 -15.427 -59.469 1.00 37.94 387 LYS A C 1
ATOM 3051 O O . LYS A 1 387 ? 7.195 -15.791 -60.434 1.00 37.94 387 LYS A O 1
#

Organism: NCBI:txid100035

InterPro domains:
  IPR001623 DnaJ domain [PF00226] (46-77)
  IPR001623 DnaJ domain [PR00625] (47-65)
  IPR001623 DnaJ domain [PR00625] (65-80)
  IPR001623 DnaJ domain [PR00625] (100-120)
  IPR001623 DnaJ domain [PR00625] (126-145)
  IPR001623 DnaJ domain [PS50076] (45-134)
  IPR001623 DnaJ domain [SM00271] (44-127)
  IPR001623 DnaJ domain [cd06257] (45-116)
  IPR036869 Chaperone J-domain superfamily [G3DSA:1.10.287.110] (37-137)
  IPR036869 Chaperone J-domain superfamily [SSF46565] (44-172)
  IPR052606 DnaJ domain-containing protein [PTHR44653] (6-380)

pLDDT: mean 78.46, std 17.68, range [31.3, 96.56]

Foldseek 3Di:
DVVVVVVVVVVVVVVVVVVVPDDPLLLVLLVLLVVCCVPVNNPADLQNLLVHDLPDDLVSLVVSLVVNLVVLPLVVVLVVCQVCVLVPDPHRPDGDDPVVSVVSSVVSVVVSVSNVVSSCCCNDPVSVVSVVCVVVHDDPDNDPVVVVVPDDQDPVNVVLVCCCVVLFVVQLVVLQVLLVVLLVLLVVVLQVVLCVFPNDPPDDPDDPDDDDDDDDDDDDDDDDDDDDDDDPVVVVVVVVVVVVVVVVVVVVVVVVVPPPDPPPDDPPLDADADWDWDQDPVRWIWIAGPVSWIWTFDQDPVRDTHTFTQDSPLQDRDDSCLTLSNLVVQQVCCCPVVVVVVVVVSPPDDSDPPPVDDSSVVSRCSRRPCDVVVVVVVVVVVVVVVD

Secondary structure (DSSP, 8-state):
-HHHHHHHHHHHHHHHHHHTTS-HHHHHHHHHHHHHHHHH-TT--HHHHTT--TT--HHHHHHHHHHHHHHH-HHHHHHHHHHHHHHHSSSTT----HHHHHHHHHHHHHHHHHHHHHHHHHHSTHHHHHHHHHHH---S--TTHHHHHH----HHHHHHHHIIIIIIIIHHHHHHHHHHHHHHHHHHHHHHHHHHHH---SS----S-------PPPP------------HHHHHHHHHHHHHHHHHHHHHHHHHTT--S--------S--S-EEEEE-TTS-EEEEETTS-EEEEEE-TTS-EEEEE--TTSSPPP-GGGSHHHHHHHHHHIIIIIHHTT-HHHHSS-SS----S-HHHHHHHHHHS--HHHHHHHHHHHHHH--

Sequence (387 aa):
MRSQSSLLALVLCLFAAAAAAWSKEDHEIFRLRDEVVAHSGPNVTFYDLLDVKPSATQDQLKKAYRKKSHQIHPDKQRQVFITSYGLNSKKKGAKPTQKEIDAHMKKVTAAYQRLSVIATVLKGPERERYDHFLRNGFPKWRGSGYYYARFRPGLFSVLMGLLVVGGGGVHYFALLMSWRRRREFTQRYIKRARQTAWGDDTGIQGIPGVDAAPVVVPEEEDAPDGTAPANRRQKRMMDKENRKDKKTQAARKARTAGISAPIEGEVISAPQGAKKRIVAQNGKVLIVDSAGNVFLEEETEEGVKQEYLLDPDEEPQPTIFDTVLLKLPKYLYNQSVGRVLGNQRAIDEPLLDSSDLPEDEAALQSATAANANGEARKRKARAKFLK